Protein AF-A0A7C0X9R2-F1 (afdb_monomer)

Secondary structure (DSSP, 8-state):
-HHHHHHHHHHHHHHHTSSPEEEE--SS-S----SSS----TT-EEEE-SSEEEEE--SSTTTT-EEEEEETTT-----SEEEEEETTEE-EEEEEEEETTEEEEEEEETTEEEEEEEEEETTEEEEEEEEE--TT-EEEEEEEEE---SS-EEEEETTTTEEEEE-SS-EEEEE-TTEEEEEETTEEEEEEEEE--SSEEEEEEEEEEESSHHHHHHTTS-S--EEEEEEEETTS-B--S-EEEEEETTEEEEEEE--TTSEEEEE--S---EEEEEE-TTEEEEEEETTTTEEEEEE--S-EEEEEEEES--SS-EEEEEEEEEEEEEEEEEEETTEEEEEEEEEEEEEEEEEEE-SPPTT--EEE-

Sequence (369 aa):
MRKILAFWMMLIMAYLFAFGMVEVLTNPDAMPLRGMCPYEDPEDIVLSNDELRFTVDGSGDDVGALKSAVLTSIGYDAVGTMKFTMNNKLIKFHDHIIRDGKITFFGNVDDRNVKLVYSLNGKDLNVSITVDSKRNENLILRILLKICDLSPVILRDNRRGMVFVQGRDVAYLIRMENSKSIYTAKGLMILSKRKADSKKTKFSLMFRVGLDIEELRGDFEGNVDVQKYKVLDEKGVKVKGLRMGIGENGKILTVSTTDDEGILHFKLPVGNYEFFPYQMEGYRVKKVDPKNKKIILQSVEGEFLWRPYITSLSTDSAYLNFKYSKPATASLILMEDGKIVGRMKDPLFDNFHSIKLVNLKSNTEYRVQ

Solvent-accessible surface area (backbone atoms only — not comparable to full-atom values): 20051 Å² total; per-residue (Å²): 112,72,70,57,54,51,50,51,50,49,52,51,49,54,52,64,73,55,54,33,49,71,48,73,44,72,73,84,88,80,70,89,69,83,56,75,72,69,86,80,52,51,54,26,34,36,45,29,53,92,58,35,40,32,35,29,33,61,64,75,96,53,27,71,21,38,45,33,47,30,44,54,90,68,70,43,41,25,43,58,30,37,46,52,24,50,77,89,38,67,54,46,44,82,48,73,50,79,56,95,55,27,45,35,33,37,28,35,44,91,96,26,55,32,39,38,35,43,34,54,54,82,75,30,42,36,39,36,41,36,34,57,38,52,66,73,36,82,45,38,44,34,38,43,33,29,64,76,48,97,78,55,50,78,49,76,40,58,88,76,10,35,37,37,34,30,44,88,67,28,10,38,39,41,38,28,72,73,22,46,75,49,82,52,100,84,28,40,34,41,38,32,68,48,68,21,85,34,64,57,38,76,48,61,35,40,39,32,71,36,75,22,42,37,64,57,45,53,80,77,46,75,100,57,55,70,46,63,32,43,31,24,37,82,87,67,46,62,44,55,72,36,29,37,27,38,21,56,96,93,38,76,75,48,34,25,49,16,38,93,79,2,37,32,55,40,78,43,77,94,75,88,69,48,79,41,86,71,43,44,81,29,46,44,85,69,45,80,39,79,90,78,30,34,35,34,26,38,76,47,81,92,40,62,75,37,67,79,44,80,44,80,75,55,85,32,34,31,31,43,34,36,23,41,25,54,68,38,62,48,67,44,44,36,29,50,94,88,37,81,76,43,76,47,70,46,83,58,73,36,36,66,49,77,46,77,47,68,84,46,62,78,100,60,74,73,50,84,91

pLDDT: mean 81.17, std 14.31, range [34.69, 98.12]

Radius of gyration: 23.75 Å; Cα contacts (8 Å, |Δi|>4): 877; chains: 1; bounding box: 69×72×62 Å

Foldseek 3Di:
DVVVVVVVVVVVVVVVQFFWDKDAAADDPPDPPDDQDDPQDSGWMWTGHQFKIWIAACDDFQHGWTCAIDTPVLSDFGFRTKFKDKPNFGWDWDHWDDDDQKIWTWTDTVPKIKIWIWGDGRQKTKIKIKIFDDAQDKMKMKIFIHGSAPDWAWDDDQVQQWIWIDGDFKIKIKHWPQWDWDQDPRGIMIMHMDGDHDRMDMTMMIMGMGRWFQVVVPVVDPDADKQKAFEAEPVRHADFQFKKFKADPPHTPTMFTQHPRNMTIDRDPDDDIDIGGDGHQQWDFPDDDVVVRYTYIYGDPDDWPADWDWADDDQFKIKIKTFHSAFDKDWKFKDFPNDGPDIDTRRGRGRIDIDMGGRHHPPTDIDID

Mean predicted aligned error: 11.27 Å

Structure (mmCIF, N/CA/C/O backbone):
data_AF-A0A7C0X9R2-F1
#
_entry.id   AF-A0A7C0X9R2-F1
#
loop_
_atom_site.group_PDB
_atom_site.id
_atom_site.type_symbol
_atom_site.label_atom_id
_atom_site.label_alt_id
_atom_site.label_comp_id
_atom_site.label_asym_id
_atom_site.label_entity_id
_atom_site.label_seq_id
_atom_site.pdbx_PDB_ins_code
_atom_site.Cartn_x
_atom_site.Cartn_y
_atom_site.Cartn_z
_atom_site.occupancy
_atom_site.B_iso_or_equiv
_atom_site.auth_seq_id
_atom_site.auth_comp_id
_atom_site.auth_asym_id
_atom_site.auth_atom_id
_atom_site.pdbx_PDB_model_num
ATOM 1 N N . MET A 1 1 ? 12.058 -46.658 -4.575 1.00 53.47 1 MET A N 1
ATOM 2 C CA . MET A 1 1 ? 11.466 -45.976 -5.752 1.00 53.47 1 MET A CA 1
ATOM 3 C C . MET A 1 1 ? 10.233 -45.126 -5.414 1.00 53.47 1 MET A C 1
ATOM 5 O O . MET A 1 1 ? 10.287 -43.929 -5.652 1.00 53.47 1 MET A O 1
ATOM 9 N N . ARG A 1 2 ? 9.174 -45.658 -4.772 1.00 52.75 2 ARG A N 1
ATOM 10 C CA . ARG A 1 2 ? 7.954 -44.880 -4.422 1.00 52.75 2 ARG A CA 1
ATOM 11 C C . ARG A 1 2 ? 8.178 -43.619 -3.559 1.00 52.75 2 ARG A C 1
ATOM 13 O O . ARG A 1 2 ? 7.517 -42.617 -3.784 1.00 52.75 2 ARG A O 1
ATOM 20 N N . LYS A 1 3 ? 9.140 -43.630 -2.625 1.00 58.12 3 LYS A N 1
ATOM 21 C CA . LYS A 1 3 ? 9.455 -42.464 -1.767 1.00 58.12 3 LYS A CA 1
ATOM 22 C C . LYS A 1 3 ? 10.155 -41.311 -2.508 1.00 58.12 3 LYS A C 1
ATOM 24 O O . LYS A 1 3 ? 9.968 -40.160 -2.142 1.00 58.12 3 LYS A O 1
ATOM 29 N N . ILE A 1 4 ? 10.914 -41.614 -3.564 1.00 68.56 4 ILE A N 1
ATOM 30 C CA . ILE A 1 4 ? 11.591 -40.604 -4.394 1.00 68.56 4 ILE A CA 1
ATOM 31 C C . ILE A 1 4 ? 10.569 -39.922 -5.311 1.00 68.56 4 ILE A C 1
ATOM 33 O O . ILE A 1 4 ? 10.580 -38.705 -5.428 1.00 68.56 4 ILE A O 1
ATOM 37 N N . LEU A 1 5 ? 9.625 -40.683 -5.876 1.00 64.69 5 LEU A N 1
ATOM 38 C CA . LEU A 1 5 ? 8.540 -40.127 -6.690 1.00 64.69 5 LEU A CA 1
ATOM 39 C C . LEU A 1 5 ? 7.629 -39.192 -5.875 1.00 64.69 5 LEU A C 1
ATOM 41 O O . LEU A 1 5 ? 7.276 -38.121 -6.350 1.00 64.69 5 LEU A O 1
ATOM 45 N N . ALA A 1 6 ? 7.312 -39.563 -4.629 1.00 67.31 6 ALA A N 1
ATOM 46 C CA . ALA A 1 6 ? 6.535 -38.717 -3.724 1.00 67.31 6 ALA A CA 1
ATOM 47 C C . ALA A 1 6 ? 7.277 -37.421 -3.354 1.00 67.31 6 ALA A C 1
ATOM 49 O O . ALA A 1 6 ? 6.657 -36.366 -3.315 1.00 67.31 6 ALA A O 1
ATOM 50 N N . PHE A 1 7 ? 8.597 -37.481 -3.140 1.00 75.06 7 PHE A N 1
ATOM 51 C CA . PHE A 1 7 ? 9.424 -36.299 -2.881 1.00 75.06 7 PHE A CA 1
ATOM 52 C C . PHE A 1 7 ? 9.479 -35.361 -4.095 1.00 75.06 7 PHE A C 1
ATOM 54 O O . PHE A 1 7 ? 9.274 -34.163 -3.939 1.00 75.06 7 PHE A O 1
ATOM 61 N N . TRP A 1 8 ? 9.660 -35.896 -5.308 1.00 70.56 8 TRP A N 1
ATOM 62 C CA . TRP A 1 8 ? 9.631 -35.099 -6.540 1.00 70.56 8 TRP A CA 1
ATOM 63 C C . TRP A 1 8 ? 8.245 -34.525 -6.845 1.00 70.56 8 TRP A C 1
ATOM 65 O O . TRP A 1 8 ? 8.159 -33.371 -7.244 1.00 70.56 8 TRP A O 1
ATOM 75 N N . MET A 1 9 ? 7.158 -35.263 -6.594 1.00 58.78 9 MET A N 1
ATOM 76 C CA . MET A 1 9 ? 5.798 -34.714 -6.689 1.00 58.78 9 MET A CA 1
ATOM 77 C C . MET A 1 9 ? 5.552 -33.607 -5.662 1.00 58.78 9 MET A C 1
ATOM 79 O O . MET A 1 9 ? 4.923 -32.614 -6.005 1.00 58.78 9 MET A O 1
ATOM 83 N N . MET A 1 10 ? 6.065 -33.737 -4.434 1.00 57.72 10 MET A N 1
ATOM 84 C CA . MET A 1 10 ? 5.970 -32.679 -3.423 1.00 57.72 10 MET A CA 1
ATOM 85 C C . MET A 1 10 ? 6.784 -31.445 -3.816 1.00 57.72 10 MET A C 1
ATOM 87 O O . MET A 1 10 ? 6.325 -30.334 -3.599 1.00 57.72 10 MET A O 1
ATOM 91 N N . LEU A 1 11 ? 7.957 -31.628 -4.430 1.00 53.84 11 LEU A N 1
ATOM 92 C CA . LEU A 1 11 ? 8.797 -30.533 -4.918 1.00 53.84 11 LEU A CA 1
ATOM 93 C C . LEU A 1 11 ? 8.186 -29.845 -6.140 1.00 53.84 11 LEU A C 1
ATOM 95 O O . LEU A 1 11 ? 8.236 -28.629 -6.209 1.00 53.84 11 LEU A O 1
ATOM 99 N N . ILE A 1 12 ? 7.560 -30.590 -7.056 1.00 53.47 12 ILE A N 1
ATOM 100 C CA . ILE A 1 12 ? 6.826 -30.039 -8.206 1.00 53.47 12 ILE A CA 1
ATOM 101 C C . ILE A 1 12 ? 5.550 -29.328 -7.745 1.00 53.47 12 ILE A C 1
ATOM 103 O O . ILE A 1 12 ? 5.264 -28.247 -8.240 1.00 53.47 12 ILE A O 1
ATOM 107 N N . MET A 1 13 ? 4.822 -29.872 -6.767 1.00 42.22 13 MET A N 1
ATOM 108 C CA . MET A 1 13 ? 3.677 -29.197 -6.145 1.00 42.22 13 MET A CA 1
ATOM 109 C C . MET A 1 13 ? 4.125 -27.931 -5.406 1.00 42.22 13 MET A C 1
ATOM 111 O O . MET A 1 13 ? 3.575 -26.871 -5.655 1.00 42.22 13 MET A O 1
ATOM 115 N N . ALA A 1 14 ? 5.179 -27.985 -4.586 1.00 47.94 14 ALA A N 1
ATOM 116 C CA . ALA A 1 14 ? 5.749 -26.805 -3.929 1.00 47.94 14 ALA A CA 1
ATOM 117 C C . ALA A 1 14 ? 6.304 -25.777 -4.932 1.00 47.94 14 ALA A C 1
ATOM 119 O O . ALA A 1 14 ? 6.263 -24.582 -4.660 1.00 47.94 14 ALA A O 1
ATOM 120 N N . TYR A 1 15 ? 6.780 -26.223 -6.100 1.00 45.91 15 TYR A N 1
ATOM 121 C CA . TYR A 1 15 ? 7.153 -25.347 -7.209 1.00 45.91 15 TYR A CA 1
ATOM 122 C C . TYR A 1 15 ? 5.904 -24.713 -7.837 1.00 45.91 15 TYR A C 1
ATOM 124 O O . TYR A 1 15 ? 5.891 -23.511 -8.039 1.00 45.91 15 TYR A O 1
ATOM 132 N N . LEU A 1 16 ? 4.828 -25.475 -8.064 1.00 40.22 16 LEU A N 1
ATOM 133 C CA . LEU A 1 16 ? 3.554 -24.987 -8.613 1.00 40.22 16 LEU A CA 1
ATOM 134 C C . LEU A 1 16 ? 2.807 -24.027 -7.668 1.00 40.22 16 LEU A C 1
ATOM 136 O O . LEU A 1 16 ? 2.151 -23.116 -8.156 1.00 40.22 16 LEU A O 1
ATOM 140 N N . PHE A 1 17 ? 2.954 -24.168 -6.347 1.00 43.53 17 PHE A N 1
ATOM 141 C CA . PHE A 1 17 ? 2.376 -23.257 -5.344 1.00 43.53 17 PHE A CA 1
ATOM 142 C C . PHE A 1 17 ? 3.244 -22.018 -5.046 1.00 43.53 17 PHE A C 1
ATOM 144 O O . PHE A 1 17 ? 2.839 -21.163 -4.264 1.00 43.53 17 PHE A O 1
ATOM 151 N N . ALA A 1 18 ? 4.435 -21.893 -5.648 1.00 47.00 18 ALA A N 1
ATOM 152 C CA . ALA A 1 18 ? 5.344 -20.765 -5.409 1.00 47.00 18 ALA A CA 1
ATOM 153 C C . ALA A 1 18 ? 5.305 -19.675 -6.497 1.00 47.00 18 ALA A C 1
ATOM 155 O O . ALA A 1 18 ? 5.938 -18.629 -6.330 1.00 47.00 18 ALA A O 1
ATOM 156 N N . PHE A 1 19 ? 4.585 -19.889 -7.603 1.00 53.62 19 PHE A N 1
ATOM 157 C CA . PHE A 1 19 ? 4.474 -18.899 -8.675 1.00 53.62 19 PHE A CA 1
ATOM 158 C C . PHE A 1 19 ? 3.135 -18.183 -8.605 1.00 53.62 19 PHE A C 1
ATOM 160 O O . PHE A 1 19 ? 2.086 -18.817 -8.566 1.00 53.62 19 PHE A O 1
ATOM 167 N N . GLY A 1 20 ? 3.188 -16.850 -8.602 1.00 59.31 20 GLY A N 1
ATOM 168 C CA . GLY A 1 20 ? 1.987 -16.040 -8.739 1.00 59.31 20 GLY A CA 1
ATOM 169 C C . GLY A 1 20 ? 1.229 -16.392 -10.022 1.00 59.31 20 GLY A C 1
ATOM 170 O O . GLY A 1 20 ? 1.832 -16.674 -11.061 1.00 59.31 20 GLY A O 1
ATOM 171 N N . MET A 1 21 ? -0.092 -16.387 -9.930 1.00 77.75 21 MET A N 1
ATOM 172 C CA . MET A 1 21 ? -1.018 -16.552 -11.037 1.00 77.75 21 MET A CA 1
ATOM 173 C C . MET A 1 21 ? -1.130 -15.234 -11.817 1.00 77.75 21 MET A C 1
ATOM 175 O O . MET A 1 21 ? -1.023 -14.149 -11.239 1.00 77.75 21 MET A O 1
ATOM 179 N N . VAL A 1 22 ? -1.304 -15.329 -13.139 1.00 78.75 22 VAL A N 1
ATOM 180 C CA . VAL A 1 22 ? -1.597 -14.175 -14.000 1.00 78.75 22 VAL A CA 1
ATOM 181 C C . VAL A 1 22 ? -2.927 -14.406 -14.693 1.00 78.75 22 VAL A C 1
ATOM 183 O O . VAL A 1 22 ? -3.081 -15.416 -15.378 1.00 78.75 22 VAL A O 1
ATOM 186 N N . GLU A 1 23 ? -3.850 -13.464 -14.548 1.00 78.69 23 GLU A N 1
ATOM 187 C CA . GLU A 1 23 ? -5.183 -13.521 -15.149 1.00 78.69 23 GLU A CA 1
ATOM 188 C C . GLU A 1 23 ? -5.451 -12.234 -15.931 1.00 78.69 23 GLU A C 1
ATOM 190 O O . GLU A 1 23 ? -5.105 -11.145 -15.482 1.00 78.69 23 GLU A O 1
ATOM 195 N N . VAL A 1 24 ? -6.050 -12.353 -17.115 1.00 76.69 24 VAL A N 1
ATOM 196 C CA . VAL A 1 24 ? -6.593 -11.205 -17.853 1.00 76.69 24 VAL A CA 1
ATOM 197 C C . VAL A 1 24 ? -8.079 -11.165 -17.544 1.00 76.69 24 VAL A C 1
ATOM 199 O O . VAL A 1 24 ? -8.761 -12.177 -17.728 1.00 76.69 24 VAL A O 1
ATOM 202 N N . LEU A 1 25 ? -8.579 -10.035 -17.051 1.00 60.41 25 LEU A N 1
ATOM 203 C CA . LEU A 1 25 ? -10.012 -9.885 -16.839 1.00 60.41 25 LEU A CA 1
ATOM 204 C C . LEU A 1 25 ? -10.702 -9.858 -18.208 1.00 60.41 25 LEU A C 1
ATOM 206 O O . LEU A 1 25 ? -10.176 -9.290 -19.151 1.00 60.41 25 LEU A O 1
ATOM 210 N N . THR A 1 26 ? -11.853 -10.516 -18.338 1.00 51.59 26 THR A N 1
ATOM 211 C CA . THR A 1 26 ? -12.744 -10.397 -19.502 1.00 51.59 26 THR A CA 1
ATOM 212 C C . THR A 1 26 ? -14.186 -10.398 -18.977 1.00 51.59 26 THR A C 1
ATOM 214 O O . THR A 1 26 ? -14.720 -11.466 -18.715 1.00 51.59 26 THR A O 1
ATOM 217 N N . ASN A 1 27 ? -14.749 -9.207 -18.724 1.00 51.38 27 ASN A N 1
ATOM 218 C CA . ASN A 1 27 ? -16.160 -8.804 -18.464 1.00 51.38 27 ASN A CA 1
ATOM 219 C C . ASN A 1 27 ? -17.198 -9.861 -17.943 1.00 51.38 27 ASN A C 1
ATOM 221 O O . ASN A 1 27 ? -17.380 -10.884 -18.598 1.00 51.38 27 ASN A O 1
ATOM 225 N N . PRO A 1 28 ? -18.158 -9.527 -17.038 1.00 44.09 28 PRO A N 1
ATOM 226 C CA . PRO A 1 28 ? -18.065 -8.902 -15.707 1.00 44.09 28 PRO A CA 1
ATOM 227 C C . PRO A 1 28 ? -19.052 -9.501 -14.654 1.00 44.09 28 PRO A C 1
ATOM 229 O O . PRO A 1 28 ? -19.792 -8.753 -14.022 1.00 44.09 28 PRO A O 1
ATOM 232 N N . ASP A 1 29 ? -19.108 -10.815 -14.416 1.00 41.06 29 ASP A N 1
ATOM 233 C CA . ASP A 1 29 ? -19.961 -11.359 -13.322 1.00 41.06 29 ASP A CA 1
ATOM 234 C C . ASP A 1 29 ? -19.222 -11.524 -11.972 1.00 41.06 29 ASP A C 1
ATOM 236 O O . ASP A 1 29 ? -19.773 -12.021 -10.986 1.00 41.06 29 ASP A O 1
ATOM 240 N N . ALA A 1 30 ? -17.972 -11.063 -11.875 1.00 40.38 30 ALA A N 1
ATOM 241 C CA . ALA A 1 30 ? -17.158 -11.178 -10.667 1.00 40.38 30 ALA A CA 1
ATOM 242 C C . ALA A 1 30 ? -17.341 -9.968 -9.727 1.00 40.38 30 ALA A C 1
ATOM 244 O O . ALA A 1 30 ? -16.626 -8.981 -9.815 1.00 40.38 30 ALA A O 1
ATOM 245 N N . MET A 1 31 ? -18.327 -10.099 -8.833 1.00 34.69 31 MET A N 1
ATOM 246 C CA . MET A 1 31 ? -18.531 -9.426 -7.534 1.00 34.69 31 MET A CA 1
ATOM 247 C C . MET A 1 31 ? -18.299 -7.898 -7.416 1.00 34.69 31 MET A C 1
ATOM 249 O O . MET A 1 31 ? -17.175 -7.413 -7.520 1.00 34.69 31 MET A O 1
ATOM 253 N N . PRO A 1 32 ? -19.321 -7.118 -6.998 1.00 36.31 32 PRO A N 1
ATOM 254 C CA . PRO A 1 32 ? -19.144 -5.714 -6.658 1.00 36.31 32 PRO A CA 1
ATOM 255 C C . PRO A 1 32 ? -18.475 -5.589 -5.281 1.00 36.31 32 PRO A C 1
ATOM 257 O O . PRO A 1 32 ? -19.150 -5.406 -4.269 1.00 36.31 32 PRO A O 1
ATOM 260 N N . LEU A 1 33 ? -17.145 -5.640 -5.222 1.00 36.38 33 LEU A N 1
ATOM 261 C CA . LEU A 1 33 ? -16.417 -5.080 -4.083 1.00 36.38 33 LEU A CA 1
ATOM 262 C C . LEU A 1 33 ? -16.450 -3.555 -4.221 1.00 36.38 33 LEU A C 1
ATOM 264 O O . LEU A 1 33 ? -15.604 -2.936 -4.854 1.00 36.38 33 LEU A O 1
ATOM 268 N N . ARG A 1 34 ? -17.502 -2.934 -3.682 1.00 37.59 34 ARG A N 1
ATOM 269 C CA . ARG A 1 34 ? -17.602 -1.476 -3.563 1.00 37.59 34 ARG A CA 1
ATOM 270 C C . ARG A 1 34 ? -16.986 -1.046 -2.237 1.00 37.59 34 ARG A C 1
ATOM 272 O O . ARG A 1 34 ? -17.597 -1.237 -1.196 1.00 37.59 34 ARG A O 1
ATOM 279 N N . GLY A 1 35 ? -15.811 -0.425 -2.300 1.00 36.19 35 GLY A N 1
ATOM 280 C CA . GLY A 1 35 ? -15.158 0.206 -1.151 1.00 36.19 35 GLY A CA 1
ATOM 281 C C . GLY A 1 35 ? -13.805 0.802 -1.538 1.00 36.19 35 GLY A C 1
ATOM 282 O O . GLY A 1 35 ? -12.880 0.069 -1.847 1.00 36.19 35 GLY A O 1
ATOM 283 N N . MET A 1 36 ? -13.748 2.138 -1.603 1.00 48.44 36 MET A N 1
ATOM 284 C CA . MET A 1 36 ? -12.594 3.026 -1.854 1.00 48.44 36 MET A CA 1
ATOM 285 C C . MET A 1 36 ? -11.446 2.480 -2.743 1.00 48.44 36 MET A C 1
ATOM 287 O O . MET A 1 36 ? -10.406 2.037 -2.275 1.00 48.44 36 MET A O 1
ATOM 291 N N . CYS A 1 37 ? -11.669 2.687 -4.053 1.00 51.28 37 CYS A N 1
ATOM 292 C CA . CYS A 1 37 ? -10.882 2.378 -5.261 1.00 51.28 37 CYS A CA 1
ATOM 293 C C . CYS A 1 37 ? -10.803 0.904 -5.700 1.00 51.28 37 CYS A C 1
ATOM 295 O O . CYS A 1 37 ? -9.762 0.270 -5.563 1.00 51.28 37 CYS A O 1
ATOM 297 N N . PRO A 1 38 ? -11.845 0.453 -6.425 1.00 46.66 38 PRO A N 1
ATOM 298 C CA . PRO A 1 38 ? -11.648 -0.425 -7.574 1.00 46.66 38 PRO A CA 1
ATOM 299 C C . PRO A 1 38 ? -12.487 0.048 -8.776 1.00 46.66 38 PRO A C 1
ATOM 301 O O . PRO A 1 38 ? -13.716 -0.003 -8.761 1.00 46.66 38 PRO A O 1
ATOM 304 N N . TYR A 1 39 ? -11.819 0.512 -9.827 1.00 49.12 39 TYR A N 1
ATOM 305 C CA . TYR A 1 39 ? -12.299 0.262 -11.183 1.00 49.12 39 TYR A CA 1
ATOM 306 C C . TYR A 1 39 ? -11.309 -0.758 -11.720 1.00 49.12 39 TYR A C 1
ATOM 308 O O . TYR A 1 39 ? -10.193 -0.392 -12.071 1.00 49.12 39 TYR A O 1
ATOM 316 N N . GLU A 1 40 ? -11.657 -2.035 -11.589 1.00 59.84 40 GLU A N 1
ATOM 317 C CA . GLU A 1 40 ? -10.987 -3.067 -12.367 1.00 59.84 40 GLU A CA 1
ATOM 318 C C . GLU A 1 40 ? -11.738 -3.117 -13.688 1.00 59.84 40 GLU A C 1
ATOM 320 O O . GLU A 1 40 ? -12.916 -3.493 -13.724 1.00 59.84 40 GLU A O 1
ATOM 325 N N . ASP A 1 41 ? -11.091 -2.638 -14.742 1.00 62.81 41 ASP A N 1
ATOM 326 C CA . ASP A 1 41 ? -11.689 -2.652 -16.062 1.00 62.81 41 ASP A CA 1
ATOM 327 C C . ASP A 1 41 ? -11.580 -4.068 -16.653 1.00 62.81 41 ASP A C 1
ATOM 329 O O . ASP A 1 41 ? -10.629 -4.802 -16.364 1.00 62.81 41 ASP A O 1
ATOM 333 N N . PRO A 1 42 ? -12.528 -4.482 -17.514 1.00 59.09 42 PRO A N 1
ATOM 334 C CA . PRO A 1 42 ? -12.512 -5.774 -18.199 1.00 59.09 42 PRO A CA 1
ATOM 335 C C . PRO A 1 42 ? -11.292 -6.063 -19.073 1.00 59.09 42 PRO A C 1
ATOM 337 O O . PRO A 1 42 ? -11.338 -7.040 -19.803 1.00 59.09 42 PRO A O 1
ATOM 340 N N . GLU A 1 43 ? -10.283 -5.203 -19.096 1.00 73.19 43 GLU A N 1
ATOM 341 C CA . GLU A 1 43 ? -9.066 -5.352 -19.889 1.00 73.19 43 GLU A CA 1
ATOM 342 C C . GLU A 1 43 ? -7.799 -5.258 -19.011 1.00 73.19 43 GLU A C 1
ATOM 344 O O . GLU A 1 43 ? -6.671 -5.354 -19.502 1.00 73.19 43 GLU A O 1
ATOM 349 N N . ASP A 1 44 ? -7.973 -5.112 -17.693 1.00 84.12 44 ASP A N 1
ATOM 350 C CA . ASP A 1 44 ? -6.878 -5.121 -16.735 1.00 84.12 44 ASP A CA 1
ATOM 351 C C . ASP A 1 44 ? -6.263 -6.520 -16.582 1.00 84.12 44 ASP A C 1
ATOM 353 O O . ASP A 1 44 ? -6.915 -7.564 -16.715 1.00 84.12 44 ASP A O 1
ATOM 357 N N . ILE A 1 45 ? -4.974 -6.533 -16.241 1.00 88.56 45 ILE A N 1
ATOM 358 C CA . ILE A 1 45 ? -4.188 -7.746 -16.028 1.00 88.56 45 ILE A CA 1
ATOM 359 C C . ILE A 1 45 ? -3.863 -7.872 -14.541 1.00 88.56 45 ILE A C 1
ATOM 361 O O . ILE A 1 45 ? -3.312 -6.961 -13.919 1.00 88.56 45 ILE A O 1
ATOM 365 N N . VAL A 1 46 ? -4.153 -9.036 -13.976 1.00 87.56 46 VAL A N 1
ATOM 366 C CA . VAL A 1 46 ? -3.982 -9.351 -12.562 1.00 87.56 46 VAL A CA 1
ATOM 367 C C . VAL A 1 46 ? -2.767 -10.252 -12.360 1.00 87.56 46 VAL A C 1
ATOM 369 O O . VAL A 1 46 ? -2.600 -11.251 -13.051 1.00 87.56 46 VAL A O 1
ATOM 372 N N . LEU A 1 47 ? -1.930 -9.906 -11.383 1.00 88.31 47 LEU A N 1
ATOM 373 C CA . LEU A 1 47 ? -0.876 -10.742 -10.803 1.00 88.31 47 LEU A CA 1
ATOM 374 C C . LEU A 1 47 ? -1.266 -11.069 -9.361 1.00 88.31 47 LEU A C 1
ATOM 376 O O . LEU A 1 47 ? -1.373 -10.154 -8.543 1.00 88.31 47 LEU A O 1
ATOM 380 N N . SER A 1 48 ? -1.450 -12.340 -9.022 1.00 88.81 48 SER A N 1
ATOM 381 C CA . SER A 1 48 ? -1.954 -12.734 -7.701 1.00 88.81 48 SER A CA 1
ATOM 382 C C . SER A 1 48 ? -1.297 -13.989 -7.134 1.00 88.81 48 SER A C 1
ATOM 384 O O . SER A 1 48 ? -0.608 -14.731 -7.827 1.00 88.81 48 SER A O 1
ATOM 386 N N . ASN A 1 49 ? -1.486 -14.218 -5.841 1.00 85.19 49 ASN A N 1
ATOM 387 C CA . ASN A 1 49 ? -1.305 -15.498 -5.165 1.00 85.19 49 ASN A CA 1
ATOM 388 C C . ASN A 1 49 ? -2.323 -15.588 -4.011 1.00 85.19 49 ASN A C 1
ATOM 390 O O . ASN A 1 49 ? -3.201 -14.732 -3.888 1.00 85.19 49 ASN A O 1
ATOM 394 N N . ASP A 1 50 ? -2.196 -16.594 -3.146 1.00 82.69 50 ASP A N 1
ATOM 395 C CA . ASP A 1 50 ? -3.121 -16.796 -2.021 1.00 82.69 50 ASP A CA 1
ATOM 396 C C . ASP A 1 50 ? -3.174 -15.604 -1.041 1.00 82.69 50 ASP A C 1
ATOM 398 O O . ASP A 1 50 ? -4.171 -15.413 -0.346 1.00 82.69 50 ASP A O 1
ATOM 402 N N . GLU A 1 51 ? -2.125 -14.778 -0.983 1.00 83.38 51 GLU A N 1
ATOM 403 C CA . GLU A 1 51 ? -2.007 -13.666 -0.035 1.00 83.38 51 GLU A CA 1
ATOM 404 C C . GLU A 1 51 ? -2.252 -12.286 -0.660 1.00 83.38 51 GLU A C 1
ATOM 406 O O . GLU A 1 51 ? -2.692 -11.369 0.037 1.00 83.38 51 GLU A O 1
ATOM 411 N N . LEU A 1 52 ? -1.936 -12.110 -1.944 1.00 85.88 52 LEU A N 1
ATOM 412 C CA . LEU A 1 52 ? -1.805 -10.804 -2.588 1.00 85.88 52 LEU A CA 1
ATOM 413 C C . LEU A 1 52 ? -2.455 -10.765 -3.964 1.00 85.88 52 LEU A C 1
ATOM 415 O O . LEU A 1 52 ? -2.406 -11.733 -4.722 1.00 85.88 52 LEU A O 1
ATOM 419 N N . ARG A 1 53 ? -2.943 -9.579 -4.337 1.00 84.94 53 ARG A N 1
ATOM 420 C CA . ARG A 1 53 ? -3.424 -9.283 -5.688 1.00 84.94 53 ARG A CA 1
ATOM 421 C C . ARG A 1 53 ? -2.952 -7.904 -6.146 1.00 84.94 53 ARG A C 1
ATOM 423 O O . ARG A 1 53 ? -3.083 -6.915 -5.428 1.00 84.94 53 ARG A O 1
ATOM 430 N N . PHE A 1 54 ? -2.409 -7.846 -7.356 1.00 87.56 54 PHE A N 1
ATOM 431 C CA . PHE A 1 54 ? -1.960 -6.633 -8.031 1.00 87.56 54 PHE A CA 1
ATOM 432 C C . PHE A 1 54 ? -2.662 -6.512 -9.378 1.00 87.56 54 PHE A C 1
ATOM 434 O O . PHE A 1 54 ? -2.665 -7.472 -10.144 1.00 87.56 54 PHE A O 1
ATOM 441 N N . THR A 1 55 ? -3.189 -5.332 -9.689 1.00 86.44 55 THR A N 1
ATOM 442 C CA . THR A 1 55 ? -3.901 -5.071 -10.950 1.00 86.44 55 THR A CA 1
ATOM 443 C C . THR A 1 55 ? -3.141 -4.018 -11.746 1.00 86.44 55 THR A C 1
ATOM 445 O O . THR A 1 55 ? -2.789 -2.959 -11.212 1.00 86.44 55 THR A O 1
ATOM 448 N N . VAL A 1 56 ? -2.838 -4.320 -13.007 1.00 89.00 56 VAL A N 1
ATOM 449 C CA . VAL A 1 56 ? -2.083 -3.468 -13.932 1.00 89.00 56 VAL A CA 1
ATOM 450 C C . VAL A 1 56 ? -2.932 -3.191 -15.166 1.00 89.00 56 VAL A C 1
ATOM 452 O O . VAL A 1 56 ? -3.525 -4.107 -15.725 1.00 89.00 56 VAL A O 1
ATOM 455 N N . ASP A 1 57 ? -2.921 -1.937 -15.602 1.00 88.00 57 ASP A N 1
ATOM 456 C CA . ASP A 1 57 ? -3.626 -1.460 -16.792 1.00 88.00 57 ASP A CA 1
ATOM 457 C C . ASP A 1 57 ? -3.078 -2.141 -18.058 1.00 88.00 57 ASP A C 1
ATOM 459 O O . ASP A 1 57 ? -1.900 -1.973 -18.411 1.00 88.00 57 ASP A O 1
ATOM 463 N N . GLY A 1 58 ? -3.908 -2.967 -18.698 1.00 83.75 58 GLY A N 1
ATOM 464 C CA . GLY A 1 58 ? -3.562 -3.700 -19.918 1.00 83.75 58 GLY A CA 1
ATOM 465 C C . GLY A 1 58 ? -3.806 -2.902 -21.201 1.00 83.75 58 GLY A C 1
ATOM 466 O O . GLY A 1 58 ? -3.155 -3.161 -22.220 1.00 83.75 58 GLY A O 1
ATOM 467 N N . SER A 1 59 ? -4.700 -1.917 -21.139 1.00 80.75 59 SER A N 1
ATOM 468 C CA . SER A 1 59 ? -5.227 -1.160 -22.274 1.00 80.75 59 SER A CA 1
ATOM 469 C C . SER A 1 59 ? -5.880 0.151 -21.813 1.00 80.75 59 SER A C 1
ATOM 471 O O . SER A 1 59 ? -6.523 0.237 -20.774 1.00 80.75 59 SER A O 1
ATOM 473 N N . GLY A 1 60 ? -5.738 1.197 -22.630 1.00 76.75 60 GLY A N 1
ATOM 474 C CA . GLY A 1 60 ? -6.283 2.527 -22.349 1.00 76.75 60 GLY A CA 1
ATOM 475 C C . GLY A 1 60 ? -5.216 3.616 -22.411 1.00 76.75 60 GLY A C 1
ATOM 476 O O . GLY A 1 60 ? -4.200 3.480 -23.093 1.00 76.75 60 GLY A O 1
ATOM 477 N N . ASP A 1 61 ? -5.443 4.720 -21.700 1.00 75.38 61 ASP A N 1
ATOM 478 C CA . ASP A 1 61 ? -4.516 5.864 -21.679 1.00 75.38 61 ASP A CA 1
ATOM 479 C C . ASP A 1 61 ? -3.302 5.643 -20.757 1.00 75.38 61 ASP A C 1
ATOM 481 O O . ASP A 1 61 ? -2.299 6.359 -20.852 1.00 75.38 61 ASP A O 1
ATOM 485 N N . ASP A 1 62 ? -3.388 4.653 -19.865 1.00 82.75 62 ASP A N 1
ATOM 486 C CA . ASP A 1 62 ? -2.467 4.432 -18.752 1.00 82.75 62 ASP A CA 1
ATOM 487 C C . ASP A 1 62 ? -1.804 3.044 -18.772 1.00 82.75 62 ASP A C 1
ATOM 489 O O . ASP A 1 62 ? -1.311 2.594 -17.735 1.00 82.75 62 ASP A O 1
ATOM 493 N N . VAL A 1 63 ? -1.725 2.405 -19.947 1.00 88.62 63 VAL A N 1
ATOM 494 C CA . VAL A 1 63 ? -1.118 1.075 -20.148 1.00 88.62 63 VAL A CA 1
ATOM 495 C C . VAL A 1 63 ? 0.183 0.917 -19.361 1.00 88.62 63 VAL A C 1
ATOM 497 O O . VAL A 1 63 ? 1.083 1.761 -19.416 1.00 88.62 63 VAL A O 1
ATOM 500 N N . GLY A 1 64 ? 0.297 -0.191 -18.634 1.00 88.50 64 GLY A N 1
ATOM 501 C CA . GLY A 1 64 ? 1.449 -0.517 -17.799 1.00 88.50 64 GLY A CA 1
ATOM 502 C C . GLY A 1 64 ? 1.483 0.202 -16.449 1.00 88.50 64 GLY A C 1
ATOM 503 O O . GLY A 1 64 ? 2.467 0.052 -15.725 1.00 88.50 64 GLY A O 1
ATOM 504 N N . ALA A 1 65 ? 0.461 0.980 -16.081 1.00 90.00 65 ALA A N 1
ATOM 505 C CA . ALA A 1 65 ? 0.338 1.544 -14.740 1.00 90.00 65 ALA A CA 1
ATOM 506 C C . ALA A 1 65 ? -0.212 0.508 -13.748 1.00 90.00 65 ALA A C 1
ATOM 508 O O . ALA A 1 65 ? -1.205 -0.161 -14.018 1.00 90.00 65 ALA A O 1
ATOM 509 N N . LEU A 1 66 ? 0.388 0.419 -12.557 1.00 88.88 66 LEU A N 1
ATOM 510 C CA . LEU A 1 66 ? -0.195 -0.354 -11.451 1.00 88.88 66 LEU A CA 1
ATOM 511 C C . LEU A 1 66 ? -1.404 0.416 -10.905 1.00 88.88 66 LEU A C 1
ATOM 513 O O . LEU A 1 66 ? -1.225 1.546 -10.450 1.00 88.88 66 LEU A O 1
ATOM 517 N N . LYS A 1 67 ? -2.595 -0.178 -10.947 1.00 82.06 67 LYS A N 1
ATOM 518 C CA . LYS A 1 67 ? -3.872 0.422 -10.520 1.00 82.06 67 LYS A CA 1
ATOM 519 C C . LYS A 1 67 ? -4.347 -0.069 -9.159 1.00 82.06 67 LYS A C 1
ATOM 521 O O . LYS A 1 67 ? -5.190 0.581 -8.554 1.00 82.06 67 LYS A O 1
ATOM 526 N N . SER A 1 68 ? -3.837 -1.218 -8.710 1.00 80.62 68 SER A N 1
ATOM 527 C CA . SER A 1 68 ? -4.208 -1.806 -7.427 1.00 80.62 68 SER A CA 1
ATOM 528 C C . SER A 1 68 ? -3.115 -2.711 -6.858 1.00 80.62 68 SER A C 1
ATOM 530 O O . SER A 1 68 ? -2.360 -3.336 -7.604 1.00 80.62 68 SER A O 1
ATOM 532 N N . ALA A 1 69 ? -3.030 -2.760 -5.530 1.00 84.38 69 ALA A N 1
ATOM 533 C CA . ALA A 1 69 ? -2.177 -3.641 -4.742 1.00 84.38 69 ALA A CA 1
ATOM 534 C C . ALA A 1 69 ? -2.862 -3.919 -3.393 1.00 84.38 69 ALA A C 1
ATOM 536 O O . ALA A 1 69 ? -2.908 -3.019 -2.558 1.00 84.38 69 ALA A O 1
ATOM 537 N N . VAL A 1 70 ? -3.382 -5.132 -3.187 1.00 80.19 70 VAL A N 1
ATOM 538 C CA . VAL A 1 70 ? -4.203 -5.496 -2.016 1.00 80.19 70 VAL A CA 1
ATOM 539 C C . VAL A 1 70 ? -3.733 -6.795 -1.359 1.00 80.19 70 VAL A C 1
ATOM 541 O O . VAL A 1 70 ? -3.156 -7.665 -2.017 1.00 80.19 70 VAL A O 1
ATOM 544 N N . LEU A 1 71 ? -4.039 -6.947 -0.066 1.00 80.50 71 LEU A N 1
ATOM 545 C CA . LEU A 1 71 ? -4.057 -8.248 0.609 1.00 80.50 71 LEU A CA 1
ATOM 546 C C . LEU A 1 71 ? -5.373 -8.969 0.292 1.00 80.50 71 LEU A C 1
ATOM 548 O O . LEU A 1 71 ? -6.449 -8.399 0.484 1.00 80.50 71 LEU A O 1
ATOM 552 N N . THR A 1 72 ? -5.302 -10.234 -0.124 1.00 74.69 72 THR A N 1
ATOM 553 C CA . THR A 1 72 ? -6.477 -11.058 -0.468 1.00 74.69 72 THR A CA 1
ATOM 554 C C . THR A 1 72 ? -7.452 -11.193 0.707 1.00 74.69 72 THR A C 1
ATOM 556 O O . THR A 1 72 ? -8.662 -11.220 0.508 1.00 74.69 72 THR A O 1
ATOM 559 N N . SER A 1 73 ? -6.942 -11.221 1.943 1.00 69.44 73 SER A N 1
ATOM 560 C CA . SER A 1 73 ? -7.747 -11.312 3.171 1.00 69.44 73 SER A CA 1
ATOM 561 C C . SER A 1 73 ? -8.480 -10.024 3.547 1.00 69.44 73 SER A C 1
ATOM 563 O O . SER A 1 73 ? -9.433 -10.079 4.323 1.00 69.44 73 SER A O 1
ATOM 565 N N . ILE A 1 74 ? -8.026 -8.877 3.039 1.00 68.00 74 ILE A N 1
ATOM 566 C CA . ILE A 1 74 ? -8.617 -7.568 3.324 1.00 68.00 74 ILE A CA 1
ATOM 567 C C . ILE A 1 74 ? -9.573 -7.190 2.199 1.00 68.00 74 ILE A C 1
ATOM 569 O O . ILE A 1 74 ? -10.659 -6.716 2.478 1.00 68.00 74 ILE A O 1
ATOM 573 N N . GLY A 1 75 ? -9.222 -7.454 0.938 1.00 54.09 75 GLY A N 1
ATOM 574 C CA . GLY A 1 75 ? -10.131 -7.270 -0.198 1.00 54.09 75 GLY A CA 1
ATOM 575 C C . GLY A 1 75 ? -10.424 -5.810 -0.574 1.00 54.09 75 GLY A C 1
ATOM 576 O O . GLY A 1 75 ? -11.191 -5.576 -1.506 1.00 54.09 75 GLY A O 1
ATOM 577 N N . TYR A 1 76 ? -9.818 -4.838 0.113 1.00 58.00 76 TYR A N 1
ATOM 578 C CA . TYR A 1 76 ? -9.972 -3.405 -0.143 1.00 58.00 76 TYR A CA 1
ATOM 579 C C . TYR A 1 76 ? -8.715 -2.608 0.240 1.00 58.00 76 TYR A C 1
ATOM 581 O O . TYR A 1 76 ? -7.927 -3.022 1.088 1.00 58.00 76 TYR A O 1
ATOM 589 N N . ASP A 1 77 ? -8.600 -1.441 -0.398 1.00 57.91 77 ASP A N 1
ATOM 590 C CA . ASP A 1 77 ? -7.537 -0.432 -0.324 1.00 57.91 77 ASP A CA 1
ATOM 591 C C . ASP A 1 77 ? -6.248 -0.758 -1.093 1.00 57.91 77 ASP A C 1
ATOM 593 O O . ASP A 1 77 ? -5.524 -1.713 -0.817 1.00 57.91 77 ASP A O 1
ATOM 597 N N . ALA A 1 78 ? -5.979 0.081 -2.090 1.00 54.06 78 ALA A N 1
ATOM 598 C CA . ALA A 1 78 ? -4.969 -0.145 -3.101 1.00 54.06 78 ALA A CA 1
ATOM 599 C C . ALA A 1 78 ? -4.430 1.183 -3.646 1.00 54.06 78 ALA A C 1
ATOM 601 O O . ALA A 1 78 ? -5.156 2.165 -3.822 1.00 54.06 78 ALA A O 1
ATOM 602 N N . VAL A 1 79 ? -3.129 1.207 -3.943 1.00 61.50 79 VAL A N 1
ATOM 603 C CA . VAL A 1 79 ? -2.455 2.269 -4.705 1.00 61.50 79 VAL A CA 1
ATOM 604 C C . VAL A 1 79 ? -3.321 2.705 -5.883 1.00 61.50 79 VAL A C 1
ATOM 606 O O . VAL A 1 79 ? -3.511 1.928 -6.804 1.00 61.50 79 VAL A O 1
ATOM 609 N N . GLY A 1 80 ? -3.772 3.961 -5.918 1.00 61.88 80 GLY A N 1
ATOM 610 C CA . GLY A 1 80 ? -4.660 4.419 -6.990 1.00 61.88 80 GLY A CA 1
ATOM 611 C C . GLY A 1 80 ? -4.012 4.457 -8.367 1.00 61.88 80 GLY A C 1
ATOM 612 O O . GLY A 1 80 ? -4.704 4.417 -9.379 1.00 61.88 80 GLY A O 1
ATOM 613 N N . THR A 1 81 ? -2.689 4.628 -8.429 1.00 78.81 81 THR A N 1
ATOM 614 C CA . THR A 1 81 ? -1.920 4.565 -9.678 1.00 78.81 81 THR A CA 1
ATOM 615 C C . THR A 1 81 ? -0.419 4.622 -9.401 1.00 78.81 81 THR A C 1
ATOM 617 O O . THR A 1 81 ? 0.028 5.457 -8.611 1.00 78.81 81 THR A O 1
ATOM 620 N N . MET A 1 82 ? 0.375 3.829 -10.123 1.00 89.38 82 MET A N 1
ATOM 621 C CA . MET A 1 82 ? 1.826 3.986 -10.238 1.00 89.38 82 MET A CA 1
ATOM 622 C C . MET A 1 82 ? 2.229 4.236 -11.696 1.00 89.38 82 MET A C 1
ATOM 624 O O . MET A 1 82 ? 2.072 3.355 -12.537 1.00 89.38 82 MET A O 1
ATOM 628 N N . LYS A 1 83 ? 2.786 5.418 -11.986 1.00 91.75 83 LYS A N 1
ATOM 629 C CA . LYS A 1 83 ? 3.285 5.816 -13.318 1.00 91.75 83 LYS A CA 1
ATOM 630 C C . LYS A 1 83 ? 4.785 6.062 -13.315 1.00 91.75 83 LYS A C 1
ATOM 632 O O . LYS A 1 83 ? 5.383 6.363 -12.281 1.00 91.75 83 LYS A O 1
ATOM 637 N N . PHE A 1 84 ? 5.381 6.022 -14.503 1.00 94.69 84 PHE A N 1
ATOM 638 C CA . PHE A 1 84 ? 6.821 6.161 -14.683 1.00 94.69 84 PHE A CA 1
ATOM 639 C C . PHE A 1 84 ? 7.165 7.328 -15.599 1.00 94.69 84 PHE A C 1
ATOM 641 O O . PHE A 1 84 ? 6.572 7.519 -16.658 1.00 94.69 84 PHE A O 1
ATOM 648 N N . THR A 1 85 ? 8.175 8.097 -15.208 1.00 95.25 85 THR A N 1
ATOM 649 C CA . THR A 1 85 ? 8.775 9.121 -16.063 1.00 95.25 85 THR A CA 1
ATOM 650 C C . THR A 1 85 ? 10.285 8.935 -16.109 1.00 95.25 85 THR A C 1
ATOM 652 O O . THR A 1 85 ? 10.904 8.577 -15.105 1.00 95.25 85 THR A O 1
ATOM 655 N N . MET A 1 86 ? 10.891 9.213 -17.257 1.00 96.12 86 MET A N 1
ATOM 656 C CA . MET A 1 86 ? 12.339 9.253 -17.435 1.00 96.12 86 MET A CA 1
ATOM 657 C C . MET A 1 86 ? 12.745 10.678 -17.792 1.00 96.12 86 MET A C 1
ATOM 659 O O . MET A 1 86 ? 12.171 11.271 -18.698 1.00 96.12 86 MET A O 1
ATOM 663 N N . ASN A 1 87 ? 13.706 11.259 -17.069 1.00 94.00 87 ASN A N 1
ATOM 664 C CA . ASN A 1 87 ? 14.188 12.625 -17.318 1.00 94.00 87 ASN A CA 1
ATOM 665 C C . ASN A 1 87 ? 13.049 13.670 -17.435 1.00 94.00 87 ASN A C 1
ATOM 667 O O . ASN A 1 87 ? 13.112 14.575 -18.259 1.00 94.00 87 ASN A O 1
ATOM 671 N N . ASN A 1 88 ? 12.027 13.548 -16.574 1.00 90.75 88 ASN A N 1
ATOM 672 C CA . ASN A 1 88 ? 10.795 14.364 -16.529 1.00 90.75 88 ASN A CA 1
ATOM 673 C C . ASN A 1 88 ? 9.780 14.128 -17.657 1.00 90.75 88 ASN A C 1
ATOM 675 O O . ASN A 1 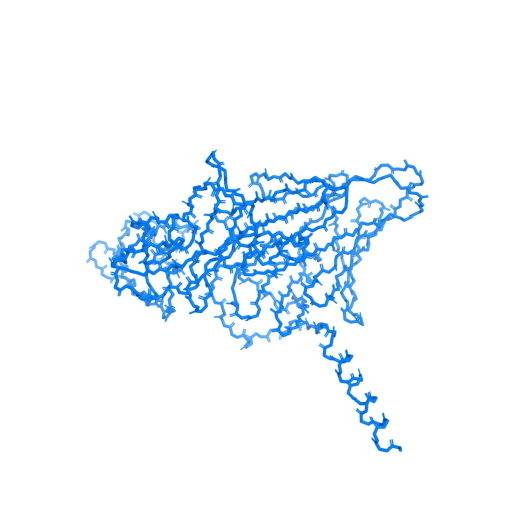88 ? 8.788 14.849 -17.725 1.00 90.75 88 ASN A O 1
ATOM 679 N N . LYS A 1 89 ? 9.978 13.128 -18.513 1.00 95.00 89 LYS A N 1
ATOM 680 C CA . LYS A 1 89 ? 9.041 12.793 -19.587 1.00 95.00 89 LYS A CA 1
ATOM 681 C C . LYS A 1 89 ? 8.315 11.496 -19.284 1.00 95.00 89 LYS A C 1
ATOM 683 O O . LYS A 1 89 ? 8.927 10.543 -18.801 1.00 95.00 89 LYS A O 1
ATOM 688 N N . LEU A 1 90 ? 7.008 11.482 -19.529 1.00 93.94 90 LEU A N 1
ATOM 689 C CA . LEU A 1 90 ? 6.167 10.306 -19.323 1.00 93.94 90 LEU A CA 1
ATOM 690 C C . LEU A 1 90 ? 6.638 9.164 -20.226 1.00 93.94 90 LEU A C 1
ATOM 692 O O . LEU A 1 90 ? 6.873 9.378 -21.415 1.00 93.94 90 LEU A O 1
ATOM 696 N N . ILE A 1 91 ? 6.772 7.972 -19.653 1.00 95.69 91 ILE A N 1
ATOM 697 C CA . ILE A 1 91 ? 6.979 6.750 -20.428 1.00 95.69 91 ILE A CA 1
ATOM 698 C C . ILE A 1 91 ? 5.604 6.279 -20.895 1.00 95.69 91 ILE A C 1
ATOM 700 O O . ILE A 1 91 ? 4.707 6.131 -20.067 1.00 95.69 91 ILE A O 1
ATOM 704 N N . LYS A 1 92 ? 5.439 6.068 -22.201 1.00 95.25 92 LYS A N 1
ATOM 705 C CA . LYS A 1 92 ? 4.186 5.585 -22.789 1.00 95.25 92 LYS A CA 1
ATOM 706 C C . LYS A 1 92 ? 4.358 4.140 -23.230 1.00 95.25 92 LYS A C 1
ATOM 708 O O . LYS A 1 92 ? 5.204 3.874 -24.084 1.00 95.25 92 LYS A O 1
ATOM 713 N N . PHE A 1 93 ? 3.578 3.235 -22.656 1.00 95.44 93 PHE A N 1
ATOM 714 C CA . PHE A 1 93 ? 3.514 1.841 -23.087 1.00 95.44 93 PHE A CA 1
ATOM 715 C C . PHE A 1 93 ? 2.384 1.668 -24.097 1.00 95.44 93 PHE A C 1
ATOM 717 O O . PHE A 1 93 ? 1.398 2.395 -24.051 1.00 95.44 93 PHE A O 1
ATOM 724 N N . HIS A 1 94 ? 2.572 0.762 -25.049 1.00 93.12 94 HIS A N 1
ATOM 725 C CA . HIS A 1 94 ? 1.636 0.564 -26.161 1.00 93.12 94 HIS A CA 1
ATOM 726 C C . HIS A 1 94 ? 1.386 -0.911 -26.480 1.00 93.12 94 HIS A C 1
ATOM 728 O O . HIS A 1 94 ? 0.530 -1.213 -27.301 1.00 93.12 94 HIS A O 1
ATOM 734 N N . ASP A 1 95 ? 2.165 -1.820 -25.896 1.00 92.88 95 ASP A N 1
ATOM 735 C CA . ASP A 1 95 ? 2.049 -3.255 -26.133 1.00 92.88 95 ASP A CA 1
ATOM 736 C C . ASP A 1 95 ? 2.504 -4.026 -24.892 1.00 92.88 95 ASP A C 1
ATOM 738 O O . ASP A 1 95 ? 3.277 -3.508 -24.072 1.00 92.88 95 ASP A O 1
ATOM 742 N N . HIS A 1 96 ? 2.048 -5.267 -24.756 1.00 95.00 96 HIS A N 1
ATOM 743 C CA . HIS A 1 96 ? 2.441 -6.144 -23.672 1.00 95.00 96 HIS A CA 1
ATOM 744 C C . HIS A 1 96 ? 2.431 -7.626 -24.063 1.00 95.00 96 HIS A C 1
ATOM 746 O O . HIS A 1 96 ? 1.736 -8.071 -24.966 1.00 95.00 96 HIS A O 1
ATOM 752 N N . ILE A 1 97 ? 3.221 -8.417 -23.339 1.00 94.88 97 ILE A N 1
ATOM 753 C CA . ILE A 1 97 ? 3.262 -9.875 -23.449 1.00 94.88 97 ILE A CA 1
ATOM 754 C C . ILE A 1 97 ? 3.174 -10.465 -22.047 1.00 94.88 97 ILE A C 1
ATOM 756 O O . ILE A 1 97 ? 3.932 -10.077 -21.151 1.00 94.88 97 ILE A O 1
ATOM 760 N N . ILE A 1 98 ? 2.298 -11.454 -21.885 1.00 93.69 98 ILE A N 1
ATOM 761 C CA . ILE A 1 98 ? 2.184 -12.266 -20.675 1.00 93.69 98 ILE A CA 1
ATOM 762 C C . ILE A 1 98 ? 2.864 -13.608 -20.930 1.00 93.69 98 ILE A C 1
ATOM 764 O O . ILE A 1 98 ? 2.508 -14.330 -21.860 1.00 93.69 98 ILE A O 1
ATOM 768 N N . ARG A 1 99 ? 3.876 -13.939 -20.124 1.00 91.69 99 ARG A N 1
ATOM 769 C CA . ARG A 1 99 ? 4.592 -15.214 -20.239 1.00 91.69 99 ARG A CA 1
ATOM 770 C C . ARG A 1 99 ? 5.301 -15.568 -18.937 1.00 91.69 99 ARG A C 1
ATOM 772 O O . ARG A 1 99 ? 5.899 -14.698 -18.307 1.00 91.69 99 ARG A O 1
ATOM 779 N N . ASP A 1 100 ? 5.278 -16.848 -18.571 1.00 86.50 100 ASP A N 1
ATOM 780 C CA . ASP A 1 100 ? 6.037 -17.413 -17.445 1.00 86.50 100 ASP A CA 1
ATOM 781 C C . ASP A 1 100 ? 5.797 -16.672 -16.107 1.00 86.50 100 ASP A C 1
ATOM 783 O O . ASP A 1 100 ? 6.744 -16.363 -15.381 1.00 86.50 100 ASP A O 1
ATOM 787 N N . GLY A 1 101 ? 4.537 -16.322 -15.807 1.00 84.81 101 GLY A N 1
ATOM 788 C CA . GLY A 1 101 ? 4.163 -15.608 -14.573 1.00 84.81 101 GLY A CA 1
ATOM 789 C C . GLY A 1 101 ? 4.622 -14.144 -14.524 1.00 84.81 101 GLY A C 1
ATOM 790 O O . GLY A 1 101 ? 4.789 -13.570 -13.446 1.00 84.81 101 GLY A O 1
ATOM 791 N N . LYS A 1 102 ? 4.896 -13.538 -15.686 1.00 93.56 102 LYS A N 1
ATOM 792 C CA . LYS A 1 102 ? 5.353 -12.149 -15.813 1.00 93.56 102 LYS A CA 1
ATOM 793 C C . LYS A 1 102 ? 4.520 -11.398 -16.833 1.00 93.56 102 LYS A C 1
ATOM 795 O O . LYS A 1 102 ? 4.171 -11.947 -17.878 1.00 93.56 102 LYS A O 1
ATOM 800 N N . ILE A 1 103 ? 4.324 -10.112 -16.568 1.00 95.12 103 ILE A N 1
ATOM 801 C CA . ILE A 1 103 ? 3.751 -9.169 -17.527 1.00 95.12 103 ILE A CA 1
ATOM 802 C C . ILE A 1 103 ? 4.876 -8.264 -18.007 1.00 95.12 103 ILE A C 1
ATOM 804 O O . ILE A 1 103 ? 5.548 -7.605 -17.212 1.00 95.12 103 ILE A O 1
ATOM 808 N N . THR A 1 104 ? 5.118 -8.258 -19.311 1.00 97.31 104 THR A N 1
ATOM 809 C CA . THR A 1 104 ? 6.123 -7.408 -19.943 1.00 97.31 104 THR A CA 1
ATOM 810 C C . THR A 1 104 ? 5.435 -6.364 -20.798 1.00 97.31 104 THR A C 1
ATOM 812 O O . THR A 1 104 ? 4.815 -6.731 -21.782 1.00 97.31 104 THR A O 1
ATOM 815 N N . PHE A 1 105 ? 5.620 -5.089 -20.485 1.00 97.12 105 PHE A N 1
ATOM 816 C CA . PHE A 1 105 ? 5.163 -3.967 -21.296 1.00 97.12 105 PHE A CA 1
ATOM 817 C C . PHE A 1 105 ? 6.305 -3.398 -22.139 1.00 97.12 105 PHE A C 1
ATOM 819 O O . PHE A 1 105 ? 7.448 -3.280 -21.675 1.00 97.12 105 PHE A O 1
ATOM 826 N N . PHE A 1 106 ? 5.975 -3.003 -23.363 1.00 97.38 106 PHE A N 1
ATOM 827 C CA . PHE A 1 106 ? 6.859 -2.323 -24.300 1.00 97.38 106 PHE A CA 1
ATOM 828 C C . PHE A 1 106 ? 6.332 -0.918 -24.564 1.00 97.38 106 PHE A C 1
ATOM 830 O O . PHE A 1 106 ? 5.131 -0.689 -24.713 1.00 97.38 106 PHE A O 1
ATOM 837 N N . GLY A 1 107 ? 7.244 0.042 -24.555 1.00 96.75 107 GLY A N 1
ATOM 838 C CA . GLY A 1 107 ? 6.904 1.446 -24.658 1.00 96.75 107 GLY A CA 1
ATOM 839 C C . GLY A 1 107 ? 8.092 2.288 -25.058 1.00 96.75 107 GLY A C 1
ATOM 840 O O . GLY A 1 107 ? 9.189 1.775 -25.265 1.00 96.75 107 GLY A O 1
ATOM 841 N N . ASN A 1 108 ? 7.876 3.597 -25.109 1.00 96.56 108 ASN A N 1
ATOM 842 C CA . ASN A 1 108 ? 8.898 4.558 -25.487 1.00 96.56 108 ASN A CA 1
ATOM 843 C C . ASN A 1 108 ? 8.925 5.766 -24.550 1.00 96.56 108 ASN A C 1
ATOM 845 O O . ASN A 1 108 ? 7.929 6.136 -23.920 1.00 96.56 108 ASN A O 1
ATOM 849 N N . VAL A 1 109 ? 10.088 6.409 -24.493 1.00 96.00 109 VAL A N 1
ATOM 850 C CA . VAL A 1 109 ? 10.248 7.767 -23.972 1.00 96.00 109 VAL A CA 1
ATOM 851 C C . VAL A 1 109 ? 11.189 8.528 -24.895 1.00 96.00 109 VAL A C 1
ATOM 853 O O . VAL A 1 109 ? 12.344 8.142 -25.064 1.00 96.00 109 VAL A O 1
ATOM 856 N N . ASP A 1 110 ? 10.679 9.590 -25.518 1.00 92.94 110 ASP A N 1
ATOM 857 C CA . ASP A 1 110 ? 11.316 10.210 -26.685 1.00 92.94 110 ASP A CA 1
ATOM 858 C C . ASP A 1 110 ? 11.641 9.170 -27.775 1.00 92.94 110 ASP A C 1
ATOM 860 O O . ASP A 1 110 ? 10.754 8.462 -28.242 1.00 92.94 110 ASP A O 1
ATOM 864 N N . ASP A 1 111 ? 12.913 9.075 -28.160 1.00 92.44 111 ASP A N 1
ATOM 865 C CA . ASP A 1 111 ? 13.477 8.191 -29.175 1.00 92.44 111 ASP A CA 1
ATOM 866 C C . ASP A 1 111 ? 13.957 6.840 -28.610 1.00 92.44 111 ASP A C 1
ATOM 868 O O . ASP A 1 111 ? 14.624 6.076 -29.307 1.00 92.44 111 ASP A O 1
ATOM 872 N N . ARG A 1 112 ? 13.663 6.538 -27.338 1.00 94.81 112 ARG A N 1
ATOM 873 C CA . ARG A 1 112 ? 14.196 5.359 -26.639 1.00 94.81 112 ARG A CA 1
ATOM 874 C C . ARG A 1 112 ? 13.134 4.316 -26.411 1.00 94.81 112 ARG A C 1
ATOM 876 O O . ARG A 1 112 ? 12.087 4.627 -25.841 1.00 94.81 112 ARG A O 1
ATOM 883 N N . ASN A 1 113 ? 13.502 3.069 -26.673 1.00 97.56 113 ASN A N 1
ATOM 884 C CA . ASN A 1 113 ? 12.701 1.935 -26.253 1.00 97.56 113 ASN A CA 1
ATOM 885 C C . ASN A 1 113 ? 12.807 1.737 -24.740 1.00 97.56 113 ASN A C 1
ATOM 887 O O . ASN A 1 113 ? 13.882 1.843 -24.132 1.00 97.56 113 ASN A O 1
ATOM 891 N N . VAL A 1 114 ? 11.673 1.400 -24.142 1.00 97.81 114 VAL A N 1
ATOM 892 C CA . VAL A 1 114 ? 11.519 1.064 -22.735 1.00 97.81 114 VAL A CA 1
ATOM 893 C C . VAL A 1 114 ? 10.813 -0.280 -22.619 1.00 97.81 114 VAL A C 1
ATOM 895 O O . VAL A 1 114 ? 9.818 -0.552 -23.284 1.00 97.81 114 VAL A O 1
ATOM 898 N N . LYS A 1 115 ? 11.328 -1.120 -21.726 1.00 98.12 115 LYS A N 1
ATOM 899 C CA . LYS A 1 115 ? 10.726 -2.386 -21.323 1.00 98.12 115 LYS A CA 1
ATOM 900 C C . LYS A 1 115 ? 10.431 -2.342 -19.830 1.00 98.12 115 LYS A C 1
ATOM 902 O O . LYS A 1 115 ? 11.357 -2.166 -19.038 1.00 98.12 115 LYS A O 1
ATOM 907 N N . LEU A 1 116 ? 9.175 -2.542 -19.456 1.00 97.94 116 LEU A N 1
ATOM 908 C CA . LEU A 1 116 ? 8.718 -2.672 -18.074 1.00 97.94 116 LEU A CA 1
ATOM 909 C C . LEU A 1 116 ? 8.316 -4.126 -17.826 1.00 97.94 116 LEU A C 1
ATOM 911 O O . LEU A 1 116 ? 7.669 -4.740 -18.663 1.00 97.94 116 LEU A O 1
ATOM 915 N N . VAL A 1 117 ? 8.736 -4.703 -16.706 1.00 97.56 117 VAL A N 1
ATOM 916 C CA . VAL A 1 117 ? 8.411 -6.084 -16.336 1.00 97.56 117 VAL A CA 1
ATOM 917 C C . VAL A 1 117 ? 7.871 -6.107 -14.921 1.00 97.56 117 VAL A C 1
ATOM 919 O O . VAL A 1 117 ? 8.573 -5.682 -14.003 1.00 97.56 117 VAL A O 1
ATOM 922 N N . TYR A 1 118 ? 6.673 -6.656 -14.765 1.00 96.44 118 TYR A N 1
ATOM 923 C CA . TYR A 1 118 ? 6.079 -7.028 -13.490 1.00 96.44 118 TYR A CA 1
ATOM 924 C C . TYR A 1 118 ? 6.207 -8.532 -13.281 1.00 96.44 118 TYR A C 1
ATOM 926 O O . TYR A 1 118 ? 5.974 -9.321 -14.200 1.00 96.44 118 TYR A O 1
ATOM 934 N N . SER A 1 119 ? 6.592 -8.935 -12.076 1.00 95.00 119 SER A N 1
ATOM 935 C CA . SER A 1 119 ? 6.675 -10.344 -11.695 1.00 95.00 119 SER A CA 1
ATOM 936 C C . SER A 1 119 ? 6.515 -10.503 -10.195 1.00 95.00 119 SER A C 1
ATOM 938 O O . SER A 1 119 ? 7.107 -9.732 -9.438 1.00 95.00 119 SER A O 1
ATOM 940 N N . LEU A 1 120 ? 5.783 -11.528 -9.781 1.00 91.50 120 LEU A N 1
ATOM 941 C CA . LEU A 1 120 ? 5.552 -11.834 -8.377 1.00 91.50 120 LEU A CA 1
ATOM 942 C C . LEU A 1 120 ? 6.618 -12.822 -7.871 1.00 91.50 120 LEU A C 1
ATOM 944 O O . LEU A 1 120 ? 6.978 -13.766 -8.574 1.00 91.50 120 LEU A O 1
ATOM 948 N N . ASN A 1 121 ? 7.167 -12.581 -6.682 1.00 89.12 121 ASN A N 1
ATOM 949 C CA . ASN A 1 121 ? 8.133 -13.458 -6.018 1.00 89.12 121 ASN A CA 1
ATOM 950 C C . ASN A 1 121 ? 7.793 -13.554 -4.526 1.00 89.12 121 ASN A C 1
ATOM 952 O O . ASN A 1 121 ? 8.146 -12.664 -3.750 1.00 89.12 121 ASN A O 1
ATOM 956 N N . GLY A 1 122 ? 7.089 -14.613 -4.122 1.00 87.25 122 GLY A N 1
ATOM 957 C CA . GLY A 1 122 ? 6.557 -14.718 -2.763 1.00 87.25 122 GLY A CA 1
ATOM 958 C C . GLY A 1 122 ? 5.613 -13.553 -2.456 1.00 87.25 122 GLY A C 1
ATOM 959 O O . GLY A 1 122 ? 4.608 -13.390 -3.137 1.00 87.25 122 GLY A O 1
ATOM 960 N N . LYS A 1 123 ? 5.957 -12.720 -1.467 1.00 86.81 123 LYS A N 1
ATOM 961 C CA . LYS A 1 123 ? 5.162 -11.540 -1.072 1.00 86.81 123 LYS A CA 1
ATOM 962 C C . LYS A 1 123 ? 5.525 -10.249 -1.824 1.00 86.81 123 LYS A C 1
ATOM 964 O O . LYS A 1 123 ? 4.995 -9.182 -1.521 1.00 86.81 123 LYS A O 1
ATOM 969 N N . ASP A 1 124 ? 6.452 -10.330 -2.779 1.00 91.50 124 ASP A N 1
ATOM 970 C CA . ASP A 1 124 ? 7.007 -9.166 -3.468 1.00 91.50 124 ASP A CA 1
ATOM 971 C C . ASP A 1 124 ? 6.527 -9.063 -4.910 1.00 91.50 124 ASP A C 1
ATOM 973 O O . ASP A 1 124 ? 6.754 -9.962 -5.723 1.00 91.50 124 ASP A O 1
ATOM 977 N N . LEU A 1 125 ? 5.990 -7.900 -5.272 1.00 93.88 125 LEU A N 1
ATOM 978 C CA . LEU A 1 125 ? 5.918 -7.472 -6.659 1.00 93.88 125 LEU A CA 1
ATOM 979 C C . LEU A 1 125 ? 7.260 -6.848 -7.054 1.00 93.88 125 LEU A C 1
ATOM 981 O O . LEU A 1 125 ? 7.619 -5.742 -6.644 1.00 93.88 125 LEU A O 1
ATOM 985 N N . ASN A 1 126 ? 8.003 -7.555 -7.897 1.00 95.88 126 ASN A N 1
ATOM 986 C CA . ASN A 1 126 ? 9.205 -7.030 -8.523 1.00 95.88 126 ASN A CA 1
ATOM 987 C C . ASN A 1 126 ? 8.844 -6.288 -9.805 1.00 95.88 126 ASN A C 1
ATOM 989 O O . ASN A 1 126 ? 8.209 -6.843 -10.704 1.00 95.88 126 ASN A O 1
ATOM 993 N N . VAL A 1 127 ? 9.322 -5.052 -9.906 1.00 96.88 127 VAL A N 1
ATOM 994 C CA . VAL A 1 127 ? 9.124 -4.179 -11.057 1.00 96.88 127 VAL A CA 1
ATOM 995 C C . VAL A 1 127 ? 10.484 -3.801 -11.626 1.00 96.88 127 VAL A C 1
ATOM 997 O O . VAL A 1 127 ? 11.334 -3.223 -10.945 1.00 96.88 127 VAL A O 1
ATOM 1000 N N . SER A 1 128 ? 10.719 -4.134 -12.892 1.00 97.31 128 SER A N 1
ATOM 1001 C CA . SER A 1 128 ? 11.965 -3.816 -13.583 1.00 97.31 128 SER A CA 1
ATOM 1002 C C . SER A 1 128 ? 11.709 -2.944 -14.797 1.00 97.31 128 SER A C 1
ATOM 1004 O O . SER A 1 128 ? 10.951 -3.326 -15.679 1.00 97.31 128 SER A O 1
ATOM 1006 N N . ILE A 1 129 ? 12.407 -1.812 -14.880 1.00 97.50 129 ILE A N 1
ATOM 1007 C CA . ILE A 1 129 ? 12.360 -0.914 -16.037 1.00 97.50 129 ILE A CA 1
ATOM 1008 C C . ILE A 1 129 ? 13.727 -0.894 -16.693 1.00 97.50 129 ILE A C 1
ATOM 1010 O O . ILE A 1 129 ? 14.719 -0.540 -16.061 1.00 97.50 129 ILE A O 1
ATOM 1014 N N . THR A 1 130 ? 13.785 -1.276 -17.961 1.00 97.62 130 THR A N 1
ATOM 1015 C CA . THR A 1 130 ? 14.991 -1.221 -18.786 1.00 97.62 130 THR A CA 1
ATOM 1016 C C . THR A 1 130 ? 14.778 -0.216 -19.904 1.00 97.62 130 THR A C 1
ATOM 1018 O O . THR A 1 130 ? 13.787 -0.309 -20.619 1.00 97.62 130 THR A O 1
ATOM 1021 N N . VAL A 1 131 ? 15.700 0.729 -20.062 1.00 97.25 131 VAL A N 1
ATOM 1022 C CA . VAL A 1 131 ? 15.642 1.776 -21.090 1.00 97.25 131 VAL A CA 1
ATOM 1023 C C . VAL A 1 131 ? 16.906 1.757 -21.937 1.00 97.25 131 VAL A C 1
ATOM 1025 O O . VAL A 1 131 ? 18.001 1.529 -21.410 1.00 97.25 131 VAL A O 1
ATOM 1028 N N . ASP A 1 132 ? 16.763 2.014 -23.234 1.00 97.38 132 ASP A N 1
ATOM 1029 C CA . ASP A 1 132 ? 17.903 2.236 -24.119 1.00 97.38 132 ASP A CA 1
ATOM 1030 C C . ASP A 1 132 ? 18.668 3.507 -23.702 1.00 97.38 132 ASP A C 1
ATOM 1032 O O . ASP A 1 132 ? 18.101 4.575 -23.442 1.00 97.38 132 ASP A O 1
ATOM 1036 N N . SER A 1 133 ? 19.989 3.384 -23.590 1.00 95.38 133 SER A N 1
ATOM 1037 C CA . SER A 1 133 ? 20.851 4.410 -23.003 1.00 95.38 133 SER A CA 1
ATOM 1038 C C . SER A 1 133 ? 22.179 4.543 -23.728 1.00 95.38 133 SER A C 1
ATOM 1040 O O . SER A 1 133 ? 22.695 3.585 -24.302 1.00 95.38 133 SER A O 1
ATOM 1042 N N . LYS A 1 134 ? 22.786 5.730 -23.667 1.00 93.06 134 LYS A N 1
ATOM 1043 C CA . LYS A 1 134 ? 24.163 5.934 -24.138 1.00 93.06 134 LYS A CA 1
ATOM 1044 C C . LYS A 1 134 ? 25.131 5.777 -22.971 1.00 93.06 134 LYS A C 1
ATOM 1046 O O . LYS A 1 134 ? 24.825 6.156 -21.843 1.00 93.06 134 LYS A O 1
ATOM 1051 N N . ARG A 1 135 ? 26.327 5.238 -23.227 1.00 91.19 135 ARG A N 1
ATOM 1052 C CA . ARG A 1 135 ? 27.364 5.112 -22.189 1.00 91.19 135 ARG A CA 1
ATOM 1053 C C . ARG A 1 135 ? 27.641 6.485 -21.564 1.00 91.19 135 ARG A C 1
ATOM 1055 O O . ARG A 1 135 ? 27.772 7.470 -22.283 1.00 91.19 135 ARG A O 1
ATOM 1062 N N . ASN A 1 136 ? 27.766 6.527 -20.238 1.00 91.44 136 ASN A N 1
ATOM 1063 C CA . ASN A 1 136 ? 27.969 7.722 -19.409 1.00 91.44 136 ASN A CA 1
ATOM 1064 C C . ASN A 1 136 ? 26.799 8.710 -19.324 1.00 91.44 136 ASN A C 1
ATOM 1066 O O . ASN A 1 136 ? 26.945 9.759 -18.694 1.00 91.44 136 ASN A O 1
ATOM 1070 N N . GLU A 1 137 ? 25.647 8.386 -19.897 1.00 94.06 137 GLU A N 1
ATOM 1071 C CA . GLU A 1 137 ? 24.464 9.224 -19.796 1.00 94.06 137 GLU A CA 1
ATOM 1072 C C . GLU A 1 137 ? 23.884 9.236 -18.374 1.00 94.06 137 GLU A C 1
ATOM 1074 O O . GLU A 1 137 ? 23.854 8.211 -17.696 1.00 94.06 137 GLU A O 1
ATOM 1079 N N . ASN A 1 138 ? 23.388 10.389 -17.918 1.00 94.44 138 ASN A N 1
ATOM 1080 C CA . ASN A 1 138 ? 22.647 10.484 -16.664 1.00 94.44 138 ASN A CA 1
ATOM 1081 C C . ASN A 1 138 ? 21.156 10.238 -16.908 1.00 94.44 138 ASN A C 1
ATOM 1083 O O . ASN A 1 138 ? 20.501 11.022 -17.593 1.00 94.44 138 ASN A O 1
ATOM 1087 N N . LEU A 1 139 ? 20.618 9.194 -16.287 1.00 95.19 139 LEU A N 1
ATOM 1088 C CA . LEU A 1 139 ? 19.205 8.843 -16.346 1.00 95.19 139 LEU A CA 1
ATOM 1089 C C . LEU A 1 139 ? 18.554 9.036 -14.981 1.00 95.19 139 LEU A C 1
ATOM 1091 O O . LEU A 1 139 ? 19.106 8.643 -13.950 1.00 95.19 139 LEU A O 1
ATOM 1095 N N . ILE A 1 140 ? 17.374 9.650 -14.981 1.00 95.62 140 ILE A N 1
ATOM 1096 C CA . ILE A 1 140 ? 16.574 9.885 -13.783 1.00 95.62 140 ILE A CA 1
ATOM 1097 C C . ILE A 1 140 ? 15.203 9.249 -13.984 1.00 95.62 140 ILE A C 1
ATOM 1099 O O . ILE A 1 140 ? 14.347 9.832 -14.655 1.00 95.62 140 ILE A O 1
ATOM 1103 N N . LEU A 1 141 ? 14.988 8.091 -13.359 1.00 96.88 141 LEU A N 1
ATOM 1104 C CA . LEU A 1 141 ? 13.661 7.497 -13.251 1.00 96.88 141 LEU A CA 1
ATOM 1105 C C . LEU A 1 141 ? 12.909 8.178 -12.105 1.00 96.88 141 LEU A C 1
ATOM 1107 O O . LEU A 1 141 ? 13.431 8.275 -10.991 1.00 96.88 141 LEU A O 1
ATOM 1111 N N . ARG A 1 142 ? 11.677 8.620 -12.365 1.00 95.62 142 ARG A N 1
ATOM 1112 C CA . ARG A 1 142 ? 10.719 8.975 -11.314 1.00 95.62 142 ARG A CA 1
ATOM 1113 C C . ARG A 1 142 ? 9.512 8.064 -11.401 1.00 95.62 142 ARG A C 1
ATOM 1115 O O . ARG A 1 142 ? 8.924 7.919 -12.470 1.00 95.62 142 ARG A O 1
ATOM 1122 N N . ILE A 1 143 ? 9.144 7.516 -10.259 1.00 94.31 143 ILE A N 1
ATOM 1123 C CA . ILE A 1 143 ? 7.940 6.732 -10.045 1.00 94.31 143 ILE A CA 1
ATOM 1124 C C . ILE A 1 143 ? 6.960 7.648 -9.320 1.00 94.31 143 ILE A C 1
ATOM 1126 O O . ILE A 1 143 ? 7.300 8.215 -8.282 1.00 94.31 143 ILE A O 1
ATOM 1130 N N . LEU A 1 144 ? 5.782 7.839 -9.900 1.00 91.19 144 LEU A N 1
ATOM 1131 C CA . LEU A 1 144 ? 4.705 8.650 -9.350 1.00 91.19 144 LEU A CA 1
ATOM 1132 C C . LEU A 1 144 ? 3.630 7.711 -8.825 1.00 91.19 144 LEU A C 1
ATOM 1134 O O . LEU A 1 144 ? 2.967 7.044 -9.613 1.00 91.19 144 LEU A O 1
ATOM 1138 N N . LEU A 1 145 ? 3.483 7.668 -7.508 1.00 88.56 145 LEU A N 1
ATOM 1139 C CA . LEU A 1 145 ? 2.535 6.828 -6.803 1.00 88.56 145 LEU A CA 1
ATOM 1140 C C . LEU A 1 145 ? 1.431 7.693 -6.195 1.00 88.56 145 LEU A C 1
ATOM 1142 O O . LEU A 1 145 ? 1.675 8.493 -5.286 1.00 88.56 145 LEU A O 1
ATOM 1146 N N . LYS A 1 146 ? 0.205 7.518 -6.676 1.00 84.06 146 LYS A N 1
ATOM 1147 C CA . LYS A 1 146 ? -0.980 8.098 -6.054 1.00 84.06 146 LYS A CA 1
ATOM 1148 C C . LYS A 1 146 ? -1.458 7.152 -4.956 1.00 84.06 146 LYS A C 1
ATOM 1150 O O . LYS A 1 146 ? -1.802 6.009 -5.236 1.00 84.06 146 LYS A O 1
ATOM 1155 N N . ILE A 1 147 ? -1.473 7.637 -3.721 1.00 76.06 147 ILE A N 1
ATOM 1156 C CA . ILE A 1 147 ? -2.001 6.903 -2.568 1.00 76.06 147 ILE A CA 1
ATOM 1157 C C . ILE A 1 147 ? -3.464 7.314 -2.400 1.00 76.06 147 ILE A C 1
ATOM 1159 O O . ILE A 1 147 ? -3.764 8.509 -2.400 1.00 76.06 147 ILE A O 1
ATOM 1163 N N . CYS A 1 148 ? -4.364 6.339 -2.298 1.00 68.25 148 CYS A N 1
ATOM 1164 C CA . CYS A 1 148 ? -5.805 6.556 -2.155 1.00 68.25 148 CYS A CA 1
ATOM 1165 C C . CYS A 1 148 ? -6.235 6.695 -0.690 1.00 68.25 148 CYS A C 1
ATOM 1167 O O . CYS A 1 148 ? -7.272 6.187 -0.288 1.00 68.25 148 CYS A O 1
ATOM 1169 N N . ASP A 1 149 ? -5.455 7.440 0.090 1.00 68.88 149 ASP A N 1
ATOM 1170 C CA . ASP A 1 149 ? -5.744 7.739 1.490 1.00 68.88 149 ASP A CA 1
ATOM 1171 C C . ASP A 1 149 ? -5.699 9.258 1.709 1.00 68.88 149 ASP A C 1
ATOM 1173 O O . ASP A 1 149 ? -4.860 9.963 1.140 1.00 68.88 149 ASP A O 1
ATOM 1177 N N . LEU A 1 150 ? -6.614 9.767 2.534 1.00 62.44 150 LEU A N 1
ATOM 1178 C CA . LEU A 1 150 ? -6.673 11.169 2.939 1.00 62.44 150 LEU A CA 1
ATOM 1179 C C . LEU A 1 150 ? -5.528 11.549 3.885 1.00 62.44 150 LEU A C 1
ATOM 1181 O O . LEU A 1 150 ? -5.155 12.721 3.953 1.00 62.44 150 LEU A O 1
ATOM 1185 N N . SER A 1 151 ? -4.992 10.607 4.662 1.00 69.31 151 SER A N 1
ATOM 1186 C CA . SER A 1 151 ? -3.973 10.881 5.683 1.00 69.31 151 SER A CA 1
ATOM 1187 C C . SER A 1 151 ? -3.019 9.696 5.891 1.00 69.31 151 SER A C 1
ATOM 1189 O O . SER A 1 151 ? -2.945 9.151 6.994 1.00 69.31 151 SER A O 1
ATOM 1191 N N . PRO A 1 152 ? -2.250 9.297 4.860 1.00 80.81 152 PRO A N 1
ATOM 1192 C CA . PRO A 1 152 ? -1.299 8.203 5.001 1.00 80.81 152 PRO A CA 1
ATOM 1193 C C . PRO A 1 152 ? -0.129 8.585 5.917 1.00 80.81 152 PRO A C 1
ATOM 1195 O O . PRO A 1 152 ? 0.369 9.717 5.872 1.00 80.81 152 PRO A O 1
ATOM 1198 N N . VAL A 1 153 ? 0.386 7.625 6.692 1.00 86.25 153 VAL A N 1
ATOM 1199 C CA . VAL A 1 153 ? 1.679 7.791 7.383 1.00 86.25 153 VAL A CA 1
ATOM 1200 C C . VAL A 1 153 ? 2.788 7.371 6.433 1.00 86.25 153 VAL A C 1
ATOM 1202 O O . VAL A 1 153 ? 2.789 6.252 5.933 1.00 86.25 153 VAL A O 1
ATOM 1205 N N . ILE A 1 154 ? 3.759 8.252 6.193 1.00 89.06 154 ILE A N 1
ATOM 1206 C CA . ILE A 1 154 ? 4.868 7.974 5.274 1.00 89.06 154 ILE A CA 1
ATOM 1207 C C . ILE A 1 154 ? 6.187 8.034 6.027 1.00 89.06 154 ILE A C 1
ATOM 1209 O O . ILE A 1 154 ? 6.607 9.103 6.473 1.00 89.06 154 ILE A O 1
ATOM 1213 N N . LEU A 1 155 ? 6.881 6.901 6.082 1.00 89.38 155 LEU A N 1
ATOM 1214 C CA . LEU A 1 155 ? 8.209 6.785 6.674 1.00 89.38 155 LEU A CA 1
ATOM 1215 C C . LEU A 1 155 ? 9.238 6.509 5.589 1.00 89.38 155 LEU A C 1
ATOM 1217 O O . LEU A 1 155 ? 8.991 5.774 4.635 1.00 89.38 155 LEU A O 1
ATOM 1221 N N . ARG A 1 156 ? 10.410 7.129 5.712 1.00 90.06 156 ARG A N 1
ATOM 1222 C CA . ARG A 1 156 ? 11.438 7.093 4.670 1.00 90.06 156 ARG A CA 1
ATOM 1223 C C . ARG A 1 156 ? 12.770 6.693 5.270 1.00 90.06 156 ARG A C 1
ATOM 1225 O O . ARG A 1 156 ? 13.318 7.422 6.092 1.00 90.06 156 ARG A O 1
ATOM 1232 N N . ASP A 1 157 ? 13.330 5.605 4.768 1.00 87.31 157 ASP A N 1
ATOM 1233 C CA . ASP A 1 157 ? 14.725 5.248 4.978 1.00 87.31 157 ASP A CA 1
ATOM 1234 C C . ASP A 1 157 ? 15.484 5.429 3.662 1.00 87.31 157 ASP A C 1
ATOM 1236 O O . ASP A 1 157 ? 15.701 4.501 2.881 1.00 87.31 157 ASP A O 1
ATOM 1240 N N . ASN A 1 158 ? 15.906 6.670 3.412 1.00 81.94 158 ASN A N 1
ATOM 1241 C CA . ASN A 1 158 ? 16.665 7.009 2.209 1.00 81.94 158 ASN A CA 1
ATOM 1242 C C . ASN A 1 158 ? 18.049 6.331 2.165 1.00 81.94 158 ASN A C 1
ATOM 1244 O O . ASN A 1 158 ? 18.644 6.275 1.093 1.00 81.94 158 ASN A O 1
ATOM 1248 N N . ARG A 1 159 ? 18.587 5.836 3.294 1.00 82.62 159 ARG A N 1
ATOM 1249 C CA . ARG A 1 159 ? 19.890 5.146 3.310 1.00 82.62 159 ARG A CA 1
ATOM 1250 C C . ARG A 1 159 ? 19.766 3.760 2.689 1.00 82.62 159 ARG A C 1
ATOM 1252 O O . ARG A 1 159 ? 20.621 3.365 1.906 1.00 82.62 159 ARG A O 1
ATOM 1259 N N . ARG A 1 160 ? 18.685 3.049 3.017 1.00 85.44 160 ARG A N 1
ATOM 1260 C CA . ARG A 1 160 ? 18.365 1.723 2.461 1.00 85.44 160 ARG A CA 1
ATOM 1261 C C . ARG A 1 160 ? 17.469 1.786 1.216 1.00 85.44 160 ARG A C 1
ATOM 1263 O O . ARG A 1 160 ? 17.184 0.751 0.617 1.00 85.44 160 ARG A O 1
ATOM 1270 N N . GLY A 1 161 ? 17.051 2.987 0.808 1.00 89.75 161 GLY A N 1
ATOM 1271 C CA . GLY A 1 161 ? 16.177 3.205 -0.345 1.00 89.75 161 GLY A CA 1
ATOM 1272 C C . GLY A 1 161 ? 14.771 2.643 -0.133 1.00 89.75 161 GLY A C 1
ATOM 1273 O O . GLY A 1 161 ? 14.186 2.115 -1.074 1.00 89.75 161 GLY A O 1
ATOM 1274 N N . MET A 1 162 ? 14.261 2.694 1.101 1.00 93.06 162 MET A N 1
ATOM 1275 C CA . MET A 1 162 ? 12.956 2.151 1.481 1.00 93.06 162 MET A CA 1
ATOM 1276 C C . MET A 1 162 ? 11.973 3.269 1.816 1.00 93.06 162 MET A C 1
ATOM 1278 O O . MET A 1 162 ? 12.317 4.255 2.474 1.00 93.06 162 MET A O 1
ATOM 1282 N N . VAL A 1 163 ? 10.730 3.092 1.389 1.00 93.69 163 VAL A N 1
ATOM 1283 C CA . VAL A 1 163 ? 9.601 3.942 1.757 1.00 93.69 163 VAL A CA 1
ATOM 1284 C C . VAL A 1 163 ? 8.496 3.056 2.284 1.00 93.69 163 VAL A C 1
ATOM 1286 O O . VAL A 1 163 ? 8.066 2.143 1.587 1.00 93.69 163 VAL A O 1
ATOM 1289 N N . PHE A 1 164 ? 8.037 3.355 3.490 1.00 92.75 164 PHE A N 1
ATOM 1290 C CA . PHE A 1 164 ? 6.858 2.743 4.072 1.00 92.75 164 PHE A CA 1
ATOM 1291 C C . PHE A 1 164 ? 5.706 3.730 3.978 1.00 92.75 164 PHE A C 1
ATOM 1293 O O . PHE A 1 164 ? 5.872 4.922 4.251 1.00 92.75 164 PHE A O 1
ATOM 1300 N N . VAL A 1 165 ? 4.548 3.229 3.589 1.00 90.81 165 VAL A N 1
ATOM 1301 C CA . VAL A 1 165 ? 3.309 3.989 3.526 1.00 90.81 165 VAL A CA 1
ATOM 1302 C C . VAL A 1 165 ? 2.267 3.184 4.276 1.00 90.81 165 VAL A C 1
ATOM 1304 O O . VAL A 1 165 ? 1.881 2.122 3.809 1.00 90.81 165 VAL A O 1
ATOM 1307 N N . GLN A 1 166 ? 1.811 3.675 5.420 1.00 89.25 166 GLN A N 1
ATOM 1308 C CA . GLN A 1 166 ? 0.581 3.189 6.027 1.00 89.25 166 GLN A CA 1
ATOM 1309 C C . GLN A 1 166 ? -0.573 3.881 5.307 1.00 89.25 166 GLN A C 1
ATOM 1311 O O . GLN A 1 166 ? -0.693 5.106 5.404 1.00 89.25 166 GLN A O 1
ATOM 1316 N N . GLY A 1 167 ? -1.352 3.110 4.556 1.00 80.88 167 GLY A N 1
ATOM 1317 C CA . GLY A 1 167 ? -2.699 3.495 4.159 1.00 80.88 167 GLY A CA 1
ATOM 1318 C C . GLY A 1 167 ? -3.702 3.070 5.225 1.00 80.88 167 GLY A C 1
ATOM 1319 O O . GLY A 1 167 ? -3.326 2.572 6.294 1.00 80.88 167 GLY A O 1
ATOM 1320 N N . ARG A 1 168 ? -4.985 3.231 4.919 1.00 75.88 168 ARG A N 1
ATOM 1321 C CA . ARG A 1 168 ? -6.054 2.957 5.862 1.00 75.88 168 ARG A CA 1
ATOM 1322 C C . ARG A 1 168 ? -6.094 1.476 6.168 1.00 75.88 168 ARG A C 1
ATOM 1324 O O . ARG A 1 168 ? -5.917 1.119 7.325 1.00 75.88 168 ARG A O 1
ATOM 1331 N N . ASP A 1 169 ? -6.252 0.637 5.148 1.00 76.44 169 ASP A N 1
ATOM 1332 C CA . ASP A 1 169 ? -6.507 -0.791 5.351 1.00 76.44 169 ASP A CA 1
ATOM 1333 C C . ASP A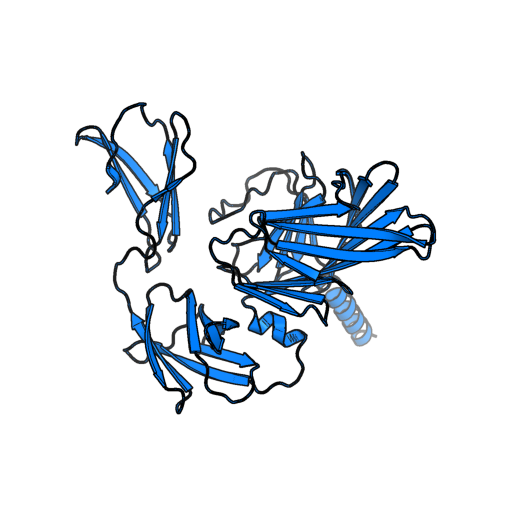 1 169 ? -5.297 -1.686 5.079 1.00 76.44 169 ASP A C 1
ATOM 1335 O O . ASP A 1 169 ? -5.262 -2.820 5.555 1.00 76.44 169 ASP A O 1
ATOM 1339 N N . VAL A 1 170 ? -4.264 -1.158 4.425 1.00 83.69 170 VAL A N 1
ATOM 1340 C CA . VAL A 1 170 ? -2.997 -1.851 4.161 1.00 83.69 170 VAL A CA 1
ATOM 1341 C C . VAL A 1 170 ? -1.807 -0.912 4.343 1.00 83.69 170 VAL A C 1
ATOM 1343 O O . VAL A 1 170 ? -1.930 0.315 4.314 1.00 83.69 170 VAL A O 1
ATOM 1346 N N . ALA A 1 171 ? -0.623 -1.491 4.483 1.00 90.00 171 ALA A N 1
ATOM 1347 C CA . ALA A 1 171 ? 0.638 -0.791 4.354 1.00 90.00 171 ALA A CA 1
ATOM 1348 C C . ALA A 1 171 ? 1.400 -1.246 3.108 1.00 90.00 171 ALA A C 1
ATOM 1350 O O . ALA A 1 171 ? 1.253 -2.368 2.624 1.00 90.00 171 ALA A O 1
ATOM 1351 N N . TYR A 1 172 ? 2.268 -0.366 2.621 1.00 90.50 172 TYR A N 1
ATOM 1352 C CA . TYR A 1 172 ? 3.114 -0.589 1.461 1.00 90.50 172 TYR A CA 1
ATOM 1353 C C . TYR A 1 172 ? 4.573 -0.364 1.826 1.00 90.50 172 TYR A C 1
ATOM 1355 O O . TYR A 1 172 ? 4.923 0.660 2.416 1.00 90.50 172 TYR A O 1
ATOM 1363 N N . LEU A 1 173 ? 5.435 -1.281 1.405 1.00 93.31 173 LEU A N 1
ATOM 1364 C CA . LEU A 1 173 ? 6.874 -1.083 1.370 1.00 93.31 173 LEU A CA 1
ATOM 1365 C C . LEU A 1 173 ? 7.302 -0.974 -0.082 1.00 93.31 173 LEU A C 1
ATOM 1367 O O . LEU A 1 173 ? 7.050 -1.858 -0.896 1.00 93.31 173 LEU A O 1
ATOM 1371 N N . ILE A 1 174 ? 8.016 0.100 -0.381 1.00 94.19 174 ILE A N 1
ATOM 1372 C CA . ILE A 1 174 ?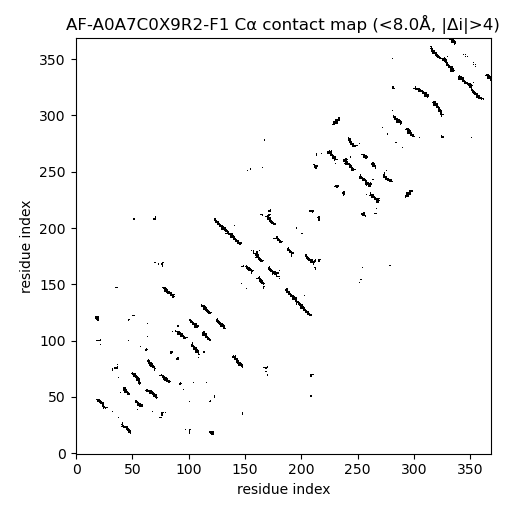 8.585 0.346 -1.692 1.00 94.19 174 ILE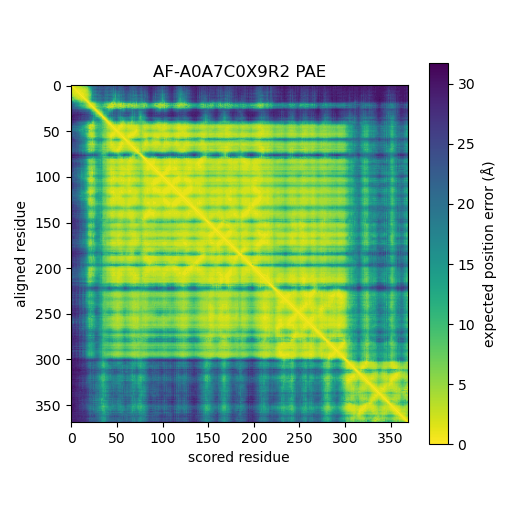 A CA 1
ATOM 1373 C C . ILE A 1 174 ? 10.086 0.485 -1.531 1.00 94.19 174 ILE A C 1
ATOM 1375 O O . ILE A 1 174 ? 10.571 1.428 -0.901 1.00 94.19 174 ILE A O 1
ATOM 1379 N N . ARG A 1 175 ? 10.830 -0.457 -2.105 1.00 94.62 175 ARG A N 1
ATOM 1380 C CA . ARG A 1 175 ? 12.288 -0.476 -2.055 1.00 94.62 175 ARG A CA 1
ATOM 1381 C C . ARG A 1 175 ? 12.869 -0.254 -3.439 1.00 94.62 175 ARG A C 1
ATOM 1383 O O . ARG A 1 175 ? 12.616 -1.012 -4.372 1.00 94.62 175 ARG A O 1
ATOM 1390 N N . MET A 1 176 ? 13.710 0.763 -3.546 1.00 94.88 176 MET A N 1
ATOM 1391 C CA . MET A 1 176 ? 14.481 1.063 -4.742 1.00 94.88 176 MET A CA 1
ATOM 1392 C C . MET A 1 176 ? 15.862 1.569 -4.335 1.00 94.88 176 MET A C 1
ATOM 1394 O O . MET A 1 176 ? 15.989 2.588 -3.654 1.00 94.88 176 MET A O 1
ATOM 1398 N N . GLU A 1 177 ? 16.911 0.874 -4.761 1.00 87.81 177 GLU A N 1
ATOM 1399 C CA . GLU A 1 177 ? 18.282 1.250 -4.414 1.00 87.81 177 GLU A CA 1
ATOM 1400 C C . GLU A 1 177 ? 18.656 2.628 -4.970 1.00 87.81 177 GLU A C 1
ATOM 1402 O O . GLU A 1 177 ? 18.243 3.021 -6.068 1.00 87.81 177 GLU A O 1
ATOM 1407 N N . ASN A 1 178 ? 19.466 3.363 -4.202 1.00 86.88 178 ASN A N 1
ATOM 1408 C CA . ASN A 1 178 ? 19.936 4.707 -4.550 1.00 86.88 178 ASN A CA 1
ATOM 1409 C C . ASN A 1 178 ? 18.796 5.674 -4.915 1.00 86.88 178 ASN A C 1
ATOM 1411 O O . ASN A 1 178 ? 18.950 6.542 -5.780 1.00 86.88 178 ASN A O 1
ATOM 1415 N N . SER A 1 179 ? 17.638 5.507 -4.272 1.00 92.62 179 SER A N 1
ATOM 1416 C CA . SER A 1 179 ? 16.476 6.359 -4.483 1.00 92.62 179 SER A CA 1
ATOM 1417 C C . SER A 1 179 ? 16.284 7.369 -3.354 1.00 92.62 179 SER A C 1
ATOM 1419 O O . SER A 1 179 ? 16.764 7.205 -2.232 1.00 92.62 179 SER A O 1
ATOM 1421 N N . LYS A 1 180 ? 15.576 8.449 -3.672 1.00 92.44 180 LYS A N 1
ATOM 1422 C CA . LYS A 1 180 ? 15.023 9.400 -2.708 1.00 92.44 180 LYS A CA 1
ATOM 1423 C C . LYS A 1 180 ? 13.525 9.470 -2.909 1.00 92.44 180 LYS A C 1
ATOM 1425 O O . LYS A 1 180 ? 13.063 9.419 -4.048 1.00 92.44 180 LYS A O 1
ATOM 1430 N N . SER A 1 181 ? 12.781 9.673 -1.832 1.00 89.75 181 SER A N 1
ATOM 1431 C CA . SER A 1 181 ? 11.336 9.858 -1.915 1.00 89.75 181 SER A CA 1
ATOM 1432 C C . SER A 1 181 ? 10.875 11.213 -1.392 1.00 89.75 181 SER A C 1
ATOM 1434 O O . SER A 1 181 ? 11.398 11.765 -0.417 1.00 89.75 181 SER A O 1
ATOM 1436 N N . ILE A 1 182 ? 9.888 11.774 -2.085 1.00 86.44 182 ILE A N 1
ATOM 1437 C CA . ILE A 1 182 ? 9.305 13.089 -1.830 1.00 86.44 182 ILE A CA 1
ATOM 1438 C C . ILE A 1 182 ? 7.791 12.939 -1.911 1.00 86.44 182 ILE A C 1
ATOM 1440 O O . ILE A 1 182 ? 7.275 12.404 -2.885 1.00 86.44 182 ILE A O 1
ATOM 1444 N N . TYR A 1 183 ? 7.074 13.425 -0.903 1.00 80.50 183 TYR A N 1
ATOM 1445 C CA . TYR A 1 183 ? 5.621 13.519 -0.968 1.00 80.50 183 TYR A CA 1
ATOM 1446 C C . TYR A 1 183 ? 5.236 14.891 -1.511 1.00 80.50 183 TYR A C 1
ATOM 1448 O O . TYR A 1 183 ? 5.749 15.908 -1.045 1.00 80.50 183 TYR A O 1
ATOM 1456 N N . THR A 1 184 ? 4.384 14.907 -2.527 1.00 69.56 184 THR A N 1
ATOM 1457 C CA . THR A 1 184 ? 3.919 16.115 -3.215 1.00 69.56 184 THR A CA 1
ATOM 1458 C C . THR A 1 184 ? 2.396 16.169 -3.169 1.00 69.56 184 THR A C 1
ATOM 1460 O O . THR A 1 184 ? 1.753 15.159 -2.894 1.00 69.56 184 THR A O 1
ATOM 1463 N N . ALA A 1 185 ? 1.796 17.305 -3.535 1.00 62.34 185 ALA A N 1
ATOM 1464 C CA . ALA A 1 185 ? 0.339 17.411 -3.673 1.00 62.34 185 ALA A CA 1
ATOM 1465 C C . ALA A 1 185 ? -0.267 16.388 -4.664 1.00 62.34 185 ALA A C 1
ATOM 1467 O O . ALA A 1 185 ? -1.456 16.105 -4.602 1.00 62.34 185 ALA A O 1
ATOM 1468 N N . LYS A 1 186 ? 0.544 15.827 -5.577 1.00 60.56 186 LYS A N 1
ATOM 1469 C CA . LYS A 1 186 ? 0.123 14.830 -6.577 1.00 60.56 186 LYS A CA 1
ATOM 1470 C C . LYS A 1 186 ? 0.351 13.375 -6.135 1.00 60.56 186 LYS A C 1
ATOM 1472 O O . LYS A 1 186 ? 0.046 12.470 -6.905 1.00 60.56 186 LYS A O 1
ATOM 1477 N N . GLY A 1 187 ? 0.900 13.149 -4.939 1.00 78.38 187 GLY A N 1
ATOM 1478 C CA . GLY A 1 187 ? 1.230 11.825 -4.407 1.00 78.38 187 GLY A CA 1
ATOM 1479 C C . GLY A 1 187 ? 2.709 11.654 -4.053 1.00 78.38 187 GLY A C 1
ATOM 1480 O O . GLY A 1 187 ? 3.494 12.612 -4.033 1.00 78.38 187 GLY A O 1
ATOM 1481 N N . LEU A 1 188 ? 3.088 10.409 -3.766 1.00 87.75 188 LEU A N 1
ATOM 1482 C CA . LEU A 1 188 ? 4.451 10.004 -3.443 1.00 87.75 188 LEU A CA 1
ATOM 1483 C C . LEU A 1 188 ? 5.280 9.872 -4.726 1.00 87.75 188 LEU A C 1
ATOM 1485 O O . LEU A 1 188 ? 4.948 9.121 -5.634 1.00 87.75 188 LEU A O 1
ATOM 1489 N N . MET A 1 189 ? 6.399 10.582 -4.785 1.00 91.56 189 MET A N 1
ATOM 1490 C CA . MET A 1 189 ? 7.385 10.474 -5.850 1.00 91.56 189 MET A CA 1
ATOM 1491 C C . MET A 1 189 ? 8.619 9.744 -5.333 1.00 91.56 189 MET A C 1
ATOM 1493 O O . MET A 1 189 ? 9.200 10.154 -4.328 1.00 91.56 189 MET A O 1
ATOM 1497 N N . ILE A 1 190 ? 9.060 8.713 -6.047 1.00 94.00 190 ILE A N 1
ATOM 1498 C CA . ILE A 1 190 ? 10.332 8.023 -5.803 1.00 94.00 190 ILE A CA 1
ATOM 1499 C C . ILE A 1 190 ? 11.249 8.307 -6.984 1.00 94.00 190 ILE A C 1
ATOM 1501 O O . ILE A 1 190 ? 10.883 8.079 -8.133 1.00 94.00 190 ILE A O 1
ATOM 1505 N N . LEU A 1 191 ? 12.434 8.838 -6.711 1.00 94.62 191 LEU A N 1
ATOM 1506 C CA . LEU A 1 191 ? 13.405 9.257 -7.712 1.00 94.62 191 LEU A CA 1
ATOM 1507 C C . LEU A 1 191 ? 14.677 8.437 -7.561 1.00 94.62 191 LEU A C 1
ATOM 1509 O O . LEU A 1 191 ? 15.279 8.441 -6.492 1.00 94.62 191 LEU A O 1
ATOM 1513 N N . SER A 1 192 ? 15.132 7.812 -8.643 1.00 94.94 192 SER A N 1
ATOM 1514 C CA . SER A 1 192 ? 16.434 7.148 -8.708 1.00 94.94 192 SER A CA 1
ATOM 1515 C C . SER A 1 192 ? 17.245 7.705 -9.866 1.00 94.94 192 SER A C 1
ATOM 1517 O O . SER A 1 192 ? 16.761 7.825 -10.995 1.00 94.94 192 SER A O 1
ATOM 1519 N N . LYS A 1 193 ? 18.492 8.071 -9.571 1.00 93.69 193 LYS A N 1
ATOM 1520 C CA . LYS A 1 193 ? 19.445 8.588 -10.551 1.00 93.69 193 LYS A CA 1
ATOM 1521 C C . LYS A 1 193 ? 20.519 7.540 -10.786 1.00 93.69 193 LYS A C 1
ATOM 1523 O O . LYS A 1 193 ? 21.163 7.096 -9.840 1.00 93.69 193 LYS A O 1
ATOM 1528 N N . ARG A 1 194 ? 20.765 7.207 -12.049 1.00 93.25 194 ARG A N 1
ATOM 1529 C CA . ARG A 1 194 ? 21.820 6.273 -12.446 1.00 93.25 194 ARG A CA 1
ATOM 1530 C C . ARG A 1 194 ? 22.613 6.833 -13.620 1.00 93.25 194 ARG A C 1
ATOM 1532 O O . ARG A 1 194 ? 22.051 7.460 -14.514 1.00 93.25 194 ARG A O 1
ATOM 1539 N N . LYS A 1 195 ? 23.925 6.600 -13.612 1.00 93.44 195 LYS A N 1
ATOM 1540 C CA . LYS A 1 195 ? 24.780 6.824 -14.779 1.00 93.44 195 LYS A CA 1
ATOM 1541 C C . LYS A 1 195 ? 24.816 5.534 -15.596 1.00 93.44 195 LYS A C 1
ATOM 1543 O O . LYS A 1 195 ? 25.116 4.478 -15.044 1.00 93.44 195 LYS A O 1
ATOM 1548 N N . ALA A 1 196 ? 24.467 5.617 -16.871 1.00 92.06 196 ALA A N 1
ATOM 1549 C CA . ALA A 1 196 ? 24.418 4.478 -17.771 1.00 92.06 196 ALA A CA 1
ATOM 1550 C C . ALA A 1 196 ? 25.826 3.912 -18.001 1.00 92.06 196 ALA A C 1
ATOM 1552 O O . ALA A 1 196 ? 26.741 4.619 -18.432 1.00 92.06 196 ALA A O 1
ATOM 1553 N N . ASP A 1 197 ? 25.994 2.626 -17.716 1.00 87.62 197 ASP A N 1
ATOM 1554 C CA . ASP A 1 197 ? 27.239 1.873 -17.899 1.00 87.62 197 ASP A CA 1
ATOM 1555 C C . ASP A 1 197 ? 27.317 1.205 -19.283 1.00 87.62 197 ASP A C 1
ATOM 1557 O O . ASP A 1 197 ? 28.405 0.899 -19.773 1.00 87.62 197 ASP A O 1
ATOM 1561 N N . SER A 1 198 ? 26.171 1.032 -19.943 1.00 90.31 198 SER A N 1
ATOM 1562 C CA . SER A 1 198 ? 26.026 0.265 -21.176 1.00 90.31 198 SER A CA 1
ATOM 1563 C C . SER A 1 198 ? 24.929 0.832 -22.091 1.00 90.31 198 SER A C 1
ATOM 1565 O O . SER A 1 198 ? 24.382 1.914 -21.854 1.00 90.31 198 SER A O 1
ATOM 1567 N N . LYS A 1 199 ? 24.617 0.100 -23.172 1.00 93.62 199 LYS A N 1
ATOM 1568 C CA . LYS A 1 199 ? 23.553 0.454 -24.128 1.00 93.62 199 LYS A CA 1
ATOM 1569 C C . LYS A 1 199 ? 22.141 0.358 -23.538 1.00 93.62 199 LYS A C 1
ATOM 1571 O O . LYS A 1 199 ? 21.200 0.839 -24.157 1.00 93.62 199 LYS A O 1
ATOM 1576 N N . LYS A 1 200 ? 21.984 -0.284 -22.376 1.00 94.94 200 LYS A N 1
ATOM 1577 C CA . LYS A 1 200 ? 20.703 -0.430 -21.685 1.00 94.94 200 LYS A CA 1
ATOM 1578 C C . LYS A 1 200 ? 20.892 -0.211 -20.197 1.00 94.94 200 LYS A C 1
ATOM 1580 O O . LYS A 1 200 ? 21.752 -0.828 -19.581 1.00 94.94 200 LYS A O 1
ATOM 1585 N N . THR A 1 201 ? 20.051 0.616 -19.598 1.00 95.94 201 THR A N 1
ATOM 1586 C CA . THR A 1 201 ? 20.079 0.851 -18.154 1.00 95.94 201 THR A CA 1
ATOM 1587 C C . THR A 1 201 ? 18.852 0.238 -17.508 1.00 95.94 201 THR A C 1
ATOM 1589 O O . THR A 1 201 ? 17.730 0.501 -17.933 1.00 95.94 201 THR A O 1
ATOM 1592 N N . LYS A 1 202 ? 19.069 -0.566 -16.462 1.00 95.81 202 LYS A N 1
ATOM 1593 C CA . LYS A 1 202 ? 18.005 -1.199 -15.679 1.00 95.81 202 LYS A CA 1
ATOM 1594 C C . LYS A 1 202 ? 17.812 -0.503 -14.332 1.00 95.81 202 LYS A C 1
ATOM 1596 O O . LYS A 1 202 ? 18.774 -0.246 -13.607 1.00 95.81 202 LYS A O 1
ATOM 1601 N N . PHE A 1 203 ? 16.556 -0.268 -13.991 1.00 96.38 203 PHE A N 1
ATOM 1602 C CA . PHE A 1 203 ? 16.073 0.115 -12.674 1.00 96.38 203 PHE A CA 1
ATOM 1603 C C . PHE A 1 203 ? 15.248 -1.045 -12.108 1.00 96.38 203 PHE A C 1
ATOM 1605 O O . PHE A 1 203 ? 14.504 -1.696 -12.848 1.00 96.38 203 PHE A O 1
ATOM 1612 N N . SER A 1 204 ? 15.400 -1.305 -10.812 1.00 96.38 204 SER A N 1
ATOM 1613 C CA . SER A 1 204 ? 14.682 -2.360 -10.098 1.00 96.38 204 SER A CA 1
ATOM 1614 C C . SER A 1 204 ? 13.986 -1.759 -8.886 1.00 96.38 204 SER A C 1
ATOM 1616 O O . SER A 1 204 ? 14.599 -1.007 -8.128 1.00 96.38 204 SER A O 1
ATOM 1618 N N . LEU A 1 205 ? 12.721 -2.109 -8.723 1.00 95.62 205 LEU A N 1
ATOM 1619 C CA . LEU A 1 205 ? 11.859 -1.737 -7.617 1.00 95.62 205 LEU A CA 1
ATOM 1620 C C . LEU A 1 205 ? 11.253 -3.023 -7.056 1.00 95.62 205 LEU A C 1
ATOM 1622 O O . LEU A 1 205 ? 10.836 -3.892 -7.820 1.00 95.62 205 LEU A O 1
ATOM 1626 N N . MET A 1 206 ? 11.193 -3.124 -5.737 1.00 94.75 206 MET A N 1
ATOM 1627 C CA . MET A 1 206 ? 10.367 -4.104 -5.045 1.00 94.75 206 MET A CA 1
ATOM 1628 C C . MET A 1 206 ? 9.223 -3.368 -4.354 1.00 94.75 206 MET A C 1
ATOM 1630 O O . MET A 1 206 ? 9.429 -2.303 -3.764 1.00 94.75 206 MET A O 1
ATOM 1634 N N . PHE A 1 207 ? 8.028 -3.927 -4.474 1.00 93.19 207 PHE A N 1
ATOM 1635 C CA . PHE A 1 207 ? 6.806 -3.432 -3.871 1.00 93.19 207 PHE A CA 1
ATOM 1636 C C . PHE A 1 207 ? 6.174 -4.569 -3.060 1.00 93.19 207 PHE A C 1
ATOM 1638 O O . PHE A 1 207 ? 5.886 -5.628 -3.614 1.00 93.19 207 PHE A O 1
ATOM 1645 N N . ARG A 1 208 ? 5.960 -4.357 -1.763 1.00 92.06 208 ARG A N 1
ATOM 1646 C CA . ARG A 1 208 ? 5.339 -5.324 -0.847 1.00 92.06 208 ARG A CA 1
ATOM 1647 C C . ARG A 1 208 ? 4.127 -4.692 -0.181 1.00 92.06 208 ARG A C 1
ATOM 1649 O O . ARG A 1 208 ? 4.171 -3.513 0.169 1.00 92.06 208 ARG A O 1
ATOM 1656 N N . VAL A 1 209 ? 3.077 -5.483 0.003 1.00 90.00 209 VAL A N 1
ATOM 1657 C CA . VAL A 1 209 ? 1.873 -5.097 0.748 1.00 90.00 209 VAL A CA 1
ATOM 1658 C C . VAL A 1 209 ? 1.837 -5.893 2.046 1.00 90.00 209 VAL A C 1
ATOM 1660 O O . VAL A 1 209 ? 2.229 -7.058 2.063 1.00 90.00 209 VAL A O 1
ATOM 1663 N N . GLY A 1 210 ? 1.410 -5.254 3.127 1.00 90.12 210 GLY A N 1
ATOM 1664 C CA . GLY A 1 210 ? 1.258 -5.863 4.446 1.00 90.12 210 GLY A CA 1
ATOM 1665 C C . GLY A 1 210 ? 0.107 -5.214 5.204 1.00 90.12 210 GLY A C 1
ATOM 1666 O O . GLY A 1 210 ? -0.515 -4.271 4.714 1.00 90.12 210 GLY A O 1
ATOM 1667 N N . LEU A 1 211 ? -0.191 -5.715 6.397 1.00 87.88 211 LEU A N 1
ATOM 1668 C CA . LEU A 1 211 ? -1.263 -5.203 7.247 1.00 87.88 211 LEU A CA 1
ATOM 1669 C C . LEU A 1 211 ? -0.919 -3.823 7.817 1.00 87.88 211 LEU A C 1
ATOM 1671 O O . LEU A 1 211 ? -1.777 -2.934 7.891 1.00 87.88 211 LEU A O 1
ATOM 1675 N N . ASP A 1 212 ? 0.339 -3.662 8.226 1.00 91.62 212 ASP A N 1
ATOM 1676 C CA . ASP A 1 212 ? 0.889 -2.435 8.782 1.00 91.62 212 ASP A CA 1
ATOM 1677 C C . ASP A 1 212 ? 2.399 -2.286 8.536 1.00 91.62 212 ASP A C 1
ATOM 1679 O O . ASP A 1 212 ? 3.079 -3.163 7.995 1.00 91.62 212 ASP A O 1
ATOM 1683 N N . ILE A 1 213 ? 2.923 -1.114 8.896 1.00 92.81 213 ILE A N 1
ATOM 1684 C CA . ILE A 1 213 ? 4.343 -0.794 8.750 1.00 92.81 213 ILE A CA 1
ATOM 1685 C C . ILE A 1 213 ? 5.227 -1.728 9.584 1.00 92.81 213 ILE A C 1
ATOM 1687 O O . ILE A 1 213 ? 6.319 -2.059 9.126 1.00 92.81 213 ILE A O 1
ATOM 1691 N N . GLU A 1 214 ? 4.812 -2.137 10.785 1.00 92.25 214 GLU A N 1
ATOM 1692 C CA . GLU A 1 214 ? 5.618 -3.005 11.649 1.00 92.25 214 GLU A CA 1
ATOM 1693 C C . GLU A 1 214 ? 5.845 -4.387 11.054 1.00 92.25 214 GLU A C 1
ATOM 1695 O O . GLU A 1 214 ? 6.982 -4.871 11.067 1.00 92.25 214 GLU A O 1
ATOM 1700 N N . GLU A 1 215 ? 4.801 -4.987 10.486 1.00 90.75 215 GLU A N 1
ATOM 1701 C CA . GLU A 1 215 ? 4.910 -6.235 9.735 1.00 90.75 215 GLU A CA 1
ATOM 1702 C C . GLU A 1 215 ? 5.946 -6.087 8.615 1.00 90.75 215 GLU A C 1
ATOM 1704 O O . GLU A 1 215 ? 6.944 -6.808 8.578 1.00 90.75 215 GLU A O 1
ATOM 1709 N N . LEU A 1 216 ? 5.767 -5.079 7.757 1.00 91.81 216 LEU A N 1
ATOM 1710 C CA . LEU A 1 216 ? 6.633 -4.854 6.602 1.00 91.81 216 LEU A CA 1
ATOM 1711 C C . LEU A 1 216 ? 8.075 -4.552 6.988 1.00 91.81 216 LEU A C 1
ATOM 1713 O O . LEU A 1 216 ? 9.011 -5.008 6.336 1.00 91.81 216 LEU A O 1
ATOM 1717 N N . ARG A 1 217 ? 8.274 -3.746 8.029 1.00 87.56 217 ARG A N 1
ATOM 1718 C CA . ARG A 1 217 ? 9.595 -3.373 8.534 1.00 87.56 217 ARG A CA 1
ATOM 1719 C C . ARG A 1 217 ? 10.300 -4.571 9.144 1.00 87.56 217 ARG A C 1
ATOM 1721 O O . ARG A 1 217 ? 11.524 -4.687 9.046 1.00 87.56 217 ARG A O 1
ATOM 1728 N N . GLY A 1 218 ? 9.525 -5.471 9.738 1.00 81.94 218 GLY A N 1
ATOM 1729 C CA . GLY A 1 218 ? 10.023 -6.632 10.432 1.00 81.94 218 GLY A CA 1
ATOM 1730 C C . GLY A 1 218 ? 10.832 -7.600 9.577 1.00 81.94 218 GLY A C 1
ATOM 1731 O O . GLY A 1 218 ? 11.686 -8.281 10.138 1.00 81.94 218 GLY A O 1
ATOM 1732 N N . ASP A 1 219 ? 10.621 -7.600 8.264 1.00 75.25 219 ASP A N 1
ATOM 1733 C CA . ASP A 1 219 ? 11.359 -8.429 7.310 1.00 75.25 219 ASP A CA 1
ATOM 1734 C C . ASP A 1 219 ? 12.729 -7.843 6.912 1.00 75.25 219 ASP A C 1
ATOM 1736 O O . ASP A 1 219 ? 13.547 -8.527 6.295 1.00 75.25 219 ASP A O 1
ATOM 1740 N N . PHE A 1 220 ? 12.999 -6.573 7.248 1.00 76.50 220 PHE A N 1
ATOM 1741 C CA . PHE A 1 220 ? 14.211 -5.841 6.837 1.00 76.50 220 PHE A CA 1
ATOM 1742 C C . PHE A 1 220 ? 15.034 -5.311 8.009 1.00 76.50 220 PHE A C 1
ATOM 1744 O O . PHE A 1 220 ? 16.207 -4.958 7.846 1.00 76.50 220 PHE A O 1
ATOM 1751 N N . GLU A 1 221 ? 14.429 -5.218 9.186 1.00 71.75 221 GLU A N 1
ATOM 1752 C CA . GLU A 1 221 ? 15.107 -4.901 10.433 1.00 71.75 221 GLU A CA 1
ATOM 1753 C C . GLU A 1 221 ? 15.319 -6.208 11.191 1.00 71.75 221 GLU A C 1
ATOM 1755 O O . GLU A 1 221 ? 14.372 -6.959 11.402 1.00 71.75 221 GLU A O 1
ATOM 1760 N N . GLY A 1 222 ? 16.582 -6.509 11.520 1.00 63.69 222 GLY A N 1
ATOM 1761 C CA . GLY A 1 222 ? 16.974 -7.747 12.197 1.00 63.69 222 GLY A CA 1
ATOM 1762 C C . GLY A 1 222 ? 16.404 -7.863 13.616 1.00 63.69 222 GLY A C 1
ATOM 1763 O O . GLY A 1 222 ? 15.340 -7.338 13.934 1.00 63.69 222 GLY A O 1
ATOM 1764 N N . ASN A 1 223 ? 17.119 -8.545 14.509 1.00 62.41 223 ASN A N 1
ATOM 1765 C CA . ASN A 1 223 ? 16.671 -8.723 15.892 1.00 62.41 223 ASN A CA 1
ATOM 1766 C C . ASN A 1 223 ? 16.710 -7.391 16.664 1.00 62.41 223 ASN A C 1
ATOM 1768 O O . ASN A 1 223 ? 17.721 -7.041 17.266 1.00 62.41 223 ASN A O 1
ATOM 1772 N N . VAL A 1 224 ? 15.607 -6.647 16.615 1.00 70.94 224 VAL A N 1
ATOM 1773 C CA . VAL A 1 224 ? 15.323 -5.471 17.445 1.00 70.94 224 VAL A CA 1
ATOM 1774 C C . VAL A 1 224 ? 14.395 -5.904 18.578 1.00 70.94 224 VAL A C 1
ATOM 1776 O O . VAL A 1 224 ? 13.535 -6.766 18.376 1.00 70.94 224 VAL A O 1
ATOM 1779 N N . ASP A 1 225 ? 14.546 -5.300 19.756 1.00 76.44 225 ASP A N 1
ATOM 1780 C CA . ASP A 1 225 ? 13.624 -5.517 20.869 1.00 76.44 225 ASP A CA 1
ATOM 1781 C C . ASP A 1 225 ? 12.180 -5.213 20.447 1.00 76.44 225 ASP A C 1
ATOM 1783 O O . ASP A 1 225 ? 11.876 -4.159 19.884 1.00 76.44 225 ASP A O 1
ATOM 1787 N N . VAL A 1 226 ? 11.276 -6.152 20.731 1.00 85.31 226 VAL A N 1
ATOM 1788 C CA . VAL A 1 226 ? 9.848 -6.014 20.431 1.00 85.31 226 VAL A CA 1
ATOM 1789 C C . VAL A 1 226 ? 9.130 -5.527 21.683 1.00 85.31 226 VAL A C 1
ATOM 1791 O O . VAL A 1 226 ? 8.922 -6.282 22.635 1.00 85.31 226 VAL A O 1
ATOM 1794 N N . GLN A 1 227 ? 8.715 -4.264 21.680 1.00 88.12 227 GLN A N 1
ATOM 1795 C CA . GLN A 1 227 ? 7.813 -3.723 22.686 1.00 88.12 227 GLN A CA 1
ATOM 1796 C C . GLN A 1 227 ? 6.394 -4.211 22.397 1.00 88.12 227 GLN A C 1
ATOM 1798 O O . GLN A 1 227 ? 5.842 -3.950 21.330 1.00 88.12 227 GLN A O 1
ATOM 1803 N N . LYS A 1 228 ? 5.789 -4.896 23.366 1.00 92.88 228 LYS A N 1
ATOM 1804 C CA . LYS A 1 228 ? 4.417 -5.403 23.261 1.00 92.88 228 LYS A CA 1
ATOM 1805 C C . LYS A 1 228 ? 3.497 -4.601 24.159 1.00 92.88 228 LYS A C 1
ATOM 1807 O O . LYS A 1 228 ? 3.848 -4.390 25.317 1.00 92.88 228 LYS A O 1
ATOM 1812 N N . TYR A 1 229 ? 2.335 -4.195 23.655 1.00 93.75 229 TYR A N 1
ATOM 1813 C CA . TYR A 1 229 ? 1.315 -3.494 24.438 1.00 93.75 229 TYR A CA 1
ATOM 1814 C C . TYR A 1 229 ? -0.029 -4.199 24.311 1.00 93.75 229 TYR A C 1
ATOM 1816 O O . TYR A 1 229 ? -0.520 -4.401 23.206 1.00 93.75 229 TYR A O 1
ATOM 1824 N N . LYS A 1 230 ? -0.642 -4.548 25.445 1.00 95.94 230 LYS A N 1
ATOM 1825 C CA . LYS A 1 230 ? -1.978 -5.146 25.471 1.00 95.94 230 LYS A CA 1
ATOM 1826 C C . LYS A 1 230 ? -3.043 -4.056 25.408 1.00 95.94 230 LYS A C 1
ATOM 1828 O O . LYS A 1 230 ? -3.075 -3.174 26.266 1.00 95.94 230 LYS A O 1
ATOM 1833 N N . VAL A 1 231 ? -3.929 -4.153 24.431 1.00 94.62 231 VAL A N 1
ATOM 1834 C CA . VAL A 1 231 ? -5.024 -3.222 24.180 1.00 94.62 231 VAL A CA 1
ATOM 1835 C C . VAL A 1 231 ? -6.333 -3.851 24.637 1.00 94.62 231 VAL A C 1
ATOM 1837 O O . VAL A 1 231 ? -6.724 -4.929 24.186 1.00 94.62 231 VAL A O 1
ATOM 1840 N N . LEU A 1 232 ? -6.993 -3.179 25.573 1.00 94.88 232 LEU A N 1
ATOM 1841 C CA . LEU A 1 232 ? -8.243 -3.616 26.179 1.00 94.88 232 LEU A CA 1
ATOM 1842 C C . LEU A 1 232 ? -9.280 -2.499 26.094 1.00 94.88 232 LEU A C 1
ATOM 1844 O O . LEU A 1 232 ? -8.920 -1.325 26.150 1.00 94.88 232 LEU A O 1
ATOM 1848 N N . ASP A 1 233 ? -10.558 -2.846 26.035 1.00 92.31 233 ASP A N 1
ATOM 1849 C CA . ASP A 1 233 ? -11.633 -1.895 26.302 1.00 92.31 233 ASP A CA 1
ATOM 1850 C C . ASP A 1 233 ? -11.814 -1.648 27.817 1.00 92.31 233 ASP A C 1
ATOM 1852 O O . ASP A 1 233 ? -11.157 -2.258 28.668 1.00 92.31 233 ASP A O 1
ATOM 1856 N N . GLU A 1 234 ? -12.724 -0.743 28.179 1.00 92.81 234 GLU A N 1
ATOM 1857 C CA . GLU A 1 234 ? -13.062 -0.431 29.577 1.00 92.81 234 GLU A CA 1
ATOM 1858 C C . GLU A 1 234 ? -13.622 -1.618 30.371 1.00 9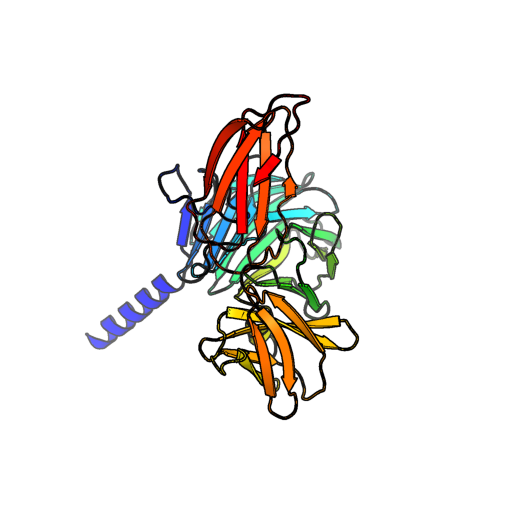2.81 234 GLU A C 1
ATOM 1860 O O . GLU A 1 234 ? -13.587 -1.592 31.602 1.00 92.81 234 GLU A O 1
ATOM 1865 N N . LYS A 1 235 ? -14.122 -2.653 29.690 1.00 91.94 235 LYS A N 1
ATOM 1866 C CA . LYS A 1 235 ? -14.636 -3.888 30.295 1.00 91.94 235 LYS A CA 1
ATOM 1867 C C . LYS A 1 235 ? -13.543 -4.956 30.426 1.00 91.94 235 LYS A C 1
ATOM 1869 O O . LYS A 1 235 ? -13.805 -6.034 30.953 1.00 91.94 235 LYS A O 1
ATOM 1874 N N . GLY A 1 236 ? -12.318 -4.667 29.980 1.00 91.81 236 GLY A N 1
ATOM 1875 C CA . GLY A 1 236 ? -11.189 -5.594 30.001 1.00 91.81 236 GLY A CA 1
ATOM 1876 C C . GLY A 1 236 ? -11.181 -6.596 28.844 1.00 91.81 236 GLY A C 1
ATOM 1877 O O . GLY A 1 236 ? -10.391 -7.542 28.875 1.00 91.81 236 GLY A O 1
ATOM 1878 N N . VAL A 1 237 ? -12.026 -6.402 27.830 1.00 91.94 237 VAL A N 1
ATOM 1879 C CA . VAL A 1 237 ? -12.076 -7.228 26.619 1.00 91.94 237 VAL A CA 1
ATOM 1880 C C . VAL A 1 237 ? -10.953 -6.804 25.677 1.00 91.94 237 VAL A C 1
ATOM 1882 O O . VAL A 1 237 ? -10.682 -5.618 25.509 1.00 91.94 237 VAL A O 1
ATOM 1885 N N . LYS A 1 238 ? -10.268 -7.777 25.074 1.00 93.88 238 LYS A N 1
ATOM 1886 C CA . LYS A 1 238 ? -9.196 -7.535 24.098 1.00 93.88 238 LYS A CA 1
ATOM 1887 C C . LYS A 1 238 ? -9.776 -6.936 22.816 1.00 93.88 238 LYS A C 1
ATOM 1889 O O . LYS A 1 238 ? -10.834 -7.372 22.370 1.00 93.88 238 LYS A O 1
ATOM 1894 N N . VAL A 1 239 ? -9.069 -5.985 22.211 1.00 89.38 239 VAL A N 1
ATOM 1895 C CA . VAL A 1 239 ? -9.509 -5.325 20.971 1.00 89.38 239 VAL A CA 1
ATOM 1896 C C . VAL A 1 239 ? -8.583 -5.715 19.819 1.00 89.38 239 VAL A C 1
ATOM 1898 O O . VAL A 1 239 ? -7.415 -5.332 19.822 1.00 89.38 239 VAL A O 1
ATOM 1901 N N . LYS A 1 240 ? -9.104 -6.468 18.843 1.00 88.50 240 LYS A N 1
ATOM 1902 C CA . LYS A 1 240 ? -8.408 -6.930 17.622 1.00 88.50 240 LYS A CA 1
ATOM 1903 C C . LYS A 1 240 ? -8.579 -5.928 16.469 1.00 88.50 240 LYS A C 1
ATOM 1905 O O . LYS A 1 240 ? -9.620 -5.281 16.382 1.00 88.50 240 LYS A O 1
ATOM 1910 N N . GLY A 1 241 ? -7.598 -5.850 15.566 1.00 84.50 241 GLY A N 1
ATOM 1911 C CA . GLY A 1 241 ? -7.692 -5.110 14.300 1.00 84.50 241 GLY A CA 1
ATOM 1912 C C . GLY A 1 241 ? -7.554 -3.590 14.420 1.00 84.50 241 GLY A C 1
ATOM 1913 O O . GLY A 1 241 ? -7.820 -2.868 13.464 1.00 84.50 241 GLY A O 1
ATOM 19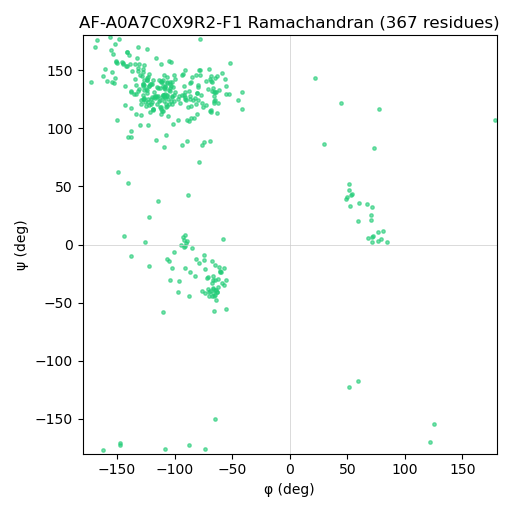14 N N . LEU A 1 242 ? -7.150 -3.084 15.584 1.00 86.94 242 LEU A N 1
ATOM 1915 C CA . LEU A 1 242 ? -7.010 -1.658 15.850 1.00 86.94 242 LEU A CA 1
ATOM 1916 C C . LEU A 1 242 ? -5.596 -1.185 15.516 1.00 86.94 242 LEU A C 1
ATOM 1918 O O . LEU A 1 242 ? -4.625 -1.776 15.987 1.00 86.94 242 LEU A O 1
ATOM 1922 N N . ARG A 1 243 ? -5.473 -0.088 14.760 1.00 89.06 243 ARG A N 1
ATOM 1923 C CA . ARG A 1 243 ? -4.178 0.482 14.362 1.00 89.06 243 ARG A CA 1
ATOM 1924 C C . ARG A 1 243 ? -3.781 1.670 15.217 1.00 89.06 243 ARG A C 1
ATOM 1926 O O . ARG A 1 243 ? -4.520 2.656 15.333 1.00 89.06 243 ARG A O 1
ATOM 1933 N N . MET A 1 244 ? -2.560 1.617 15.736 1.00 90.19 244 MET A N 1
ATOM 1934 C CA . MET A 1 244 ? -1.942 2.715 16.469 1.00 90.19 244 MET A CA 1
ATOM 1935 C C . MET A 1 244 ? -0.540 2.994 15.955 1.00 90.19 244 MET A C 1
ATOM 1937 O O . MET A 1 244 ? 0.283 2.094 15.792 1.00 90.19 244 MET A O 1
ATOM 1941 N N . GLY A 1 245 ? -0.273 4.277 15.744 1.00 90.44 245 GLY A N 1
ATOM 1942 C CA . GLY A 1 245 ? 1.071 4.792 15.598 1.00 90.44 245 GLY A CA 1
ATOM 1943 C C . GLY A 1 245 ? 1.749 4.936 16.954 1.00 90.44 245 GLY A C 1
ATOM 1944 O O . GLY A 1 245 ? 1.110 5.215 17.970 1.00 90.44 245 GLY A O 1
ATOM 1945 N N . ILE A 1 246 ? 3.064 4.792 16.959 1.00 89.19 246 ILE A N 1
ATOM 1946 C CA . ILE A 1 246 ? 3.921 5.145 18.087 1.00 89.19 246 ILE A CA 1
ATOM 1947 C C . ILE A 1 246 ? 4.969 6.133 17.585 1.00 89.19 246 ILE A C 1
ATOM 1949 O O . ILE A 1 246 ? 5.437 6.028 16.447 1.00 89.19 246 ILE A O 1
ATOM 1953 N N . GLY A 1 247 ? 5.299 7.131 18.394 1.00 87.62 247 GLY A N 1
ATOM 1954 C CA . GLY A 1 247 ? 6.169 8.213 17.968 1.00 87.62 247 GLY A CA 1
ATOM 1955 C C . GLY A 1 247 ? 6.889 8.919 19.102 1.00 87.62 247 GLY A C 1
ATOM 1956 O O . GLY A 1 247 ? 6.731 8.590 20.275 1.00 87.62 247 GLY A O 1
ATOM 1957 N N . GLU A 1 248 ? 7.706 9.889 18.725 1.00 85.31 248 GLU A N 1
ATOM 1958 C CA . GLU A 1 248 ? 8.511 10.693 19.638 1.00 85.31 248 GLU A CA 1
ATOM 1959 C C . GLU A 1 248 ? 8.555 12.134 19.119 1.00 85.31 248 GLU A C 1
ATOM 1961 O O . GLU A 1 248 ? 8.733 12.362 17.917 1.00 85.31 248 GLU A O 1
ATOM 1966 N N . ASN A 1 249 ? 8.400 13.115 20.012 1.00 84.31 249 ASN A N 1
ATOM 1967 C CA . ASN A 1 249 ? 8.418 14.542 19.676 1.00 84.31 249 ASN A CA 1
ATOM 1968 C C . ASN A 1 249 ? 7.405 14.909 18.571 1.00 84.31 249 ASN A C 1
ATOM 1970 O O . ASN A 1 249 ? 7.743 15.615 17.614 1.00 84.31 249 ASN A O 1
ATOM 1974 N N . GLY A 1 250 ? 6.179 14.378 18.654 1.00 79.75 250 GLY A N 1
ATOM 1975 C CA . GLY A 1 250 ? 5.119 14.627 17.675 1.00 79.75 250 GLY A CA 1
ATOM 1976 C C . GLY A 1 250 ? 5.324 13.961 16.308 1.00 79.75 250 GLY A C 1
ATOM 1977 O O . GLY A 1 250 ? 4.558 14.231 15.382 1.00 79.75 250 GLY A O 1
ATOM 1978 N N . LYS A 1 251 ? 6.346 13.110 16.139 1.00 83.69 251 LYS A N 1
ATOM 1979 C CA . LYS A 1 251 ? 6.617 12.388 14.887 1.00 83.69 251 LYS A CA 1
ATOM 1980 C C . LYS A 1 251 ? 6.323 10.906 15.048 1.00 83.69 251 LYS A C 1
ATOM 1982 O O . LYS A 1 251 ? 6.927 10.245 15.888 1.00 83.69 251 LYS A O 1
ATOM 1987 N N . ILE A 1 252 ? 5.451 10.375 14.193 1.00 88.44 252 ILE A N 1
ATOM 1988 C CA . ILE A 1 252 ? 5.187 8.935 14.120 1.00 88.44 252 ILE A CA 1
ATOM 1989 C C . ILE A 1 252 ? 6.450 8.225 13.622 1.00 88.44 252 ILE A C 1
ATOM 1991 O O . ILE A 1 252 ? 7.013 8.590 12.589 1.00 88.44 252 ILE A O 1
ATOM 1995 N N . LEU A 1 253 ? 6.884 7.216 14.373 1.00 88.06 253 LEU A N 1
ATOM 1996 C CA . LEU A 1 253 ? 8.033 6.370 14.061 1.00 88.06 253 LEU A CA 1
ATOM 1997 C C . LEU A 1 253 ? 7.619 5.077 13.367 1.00 88.06 253 LEU A C 1
ATOM 1999 O O . LEU A 1 253 ? 8.400 4.550 12.586 1.00 88.06 253 LEU A O 1
ATOM 2003 N N . THR A 1 254 ? 6.431 4.555 13.673 1.00 90.69 254 THR A N 1
ATOM 2004 C CA . THR A 1 254 ? 5.882 3.329 13.078 1.00 90.69 254 THR A CA 1
ATOM 2005 C C . THR A 1 254 ? 4.401 3.158 13.437 1.00 90.69 254 THR A C 1
ATOM 2007 O O . THR A 1 254 ? 3.882 3.898 14.277 1.00 90.69 254 THR A O 1
ATOM 2010 N N . VAL A 1 255 ? 3.726 2.199 12.801 1.00 92.06 255 VAL A N 1
ATOM 2011 C CA . VAL A 1 255 ? 2.317 1.840 13.012 1.00 92.06 255 VAL A CA 1
ATOM 2012 C C . VAL A 1 255 ? 2.196 0.323 13.133 1.00 92.06 255 VAL A C 1
ATOM 2014 O O . VAL A 1 255 ? 2.809 -0.399 12.354 1.00 92.06 255 VAL A O 1
ATOM 2017 N N . SER A 1 256 ? 1.395 -0.137 14.095 1.00 93.62 256 SER A N 1
ATOM 2018 C CA . SER A 1 256 ? 1.069 -1.551 14.315 1.00 93.62 256 SER A CA 1
ATOM 2019 C C . SER A 1 256 ? -0.439 -1.732 14.472 1.00 93.62 256 SER A C 1
ATOM 2021 O O . SER A 1 256 ? -1.137 -0.822 14.933 1.00 93.62 256 SER A O 1
ATOM 2023 N N . THR A 1 257 ? -0.921 -2.914 14.107 1.00 92.06 257 THR A N 1
ATOM 2024 C CA . THR A 1 257 ? -2.299 -3.383 14.245 1.00 92.06 257 THR A CA 1
ATOM 2025 C C . THR A 1 257 ? -2.384 -4.410 15.368 1.00 92.06 257 THR A C 1
ATOM 2027 O O . THR A 1 257 ? -1.509 -5.265 15.497 1.00 92.06 257 THR A O 1
ATOM 2030 N N . THR A 1 258 ? -3.431 -4.354 16.193 1.00 92.62 258 THR A N 1
ATOM 2031 C CA . THR A 1 258 ? -3.629 -5.371 17.228 1.00 92.62 258 THR A CA 1
ATOM 2032 C C . THR A 1 258 ? -3.962 -6.731 16.627 1.00 92.62 258 THR A C 1
ATOM 2034 O O . THR A 1 258 ? -4.864 -6.856 15.793 1.00 92.62 258 THR A O 1
ATOM 2037 N N . ASP A 1 259 ? -3.270 -7.757 17.111 1.00 91.62 259 ASP A N 1
ATOM 2038 C CA . ASP A 1 259 ? -3.565 -9.151 16.789 1.00 91.62 259 ASP A CA 1
ATOM 2039 C C . ASP A 1 259 ? -4.844 -9.665 17.487 1.00 91.62 259 ASP A C 1
ATOM 2041 O O . ASP A 1 259 ? -5.557 -8.934 18.184 1.00 91.62 259 ASP A O 1
ATOM 2045 N N . ASP A 1 260 ? -5.137 -10.952 17.306 1.00 88.50 260 ASP A N 1
ATOM 2046 C CA . ASP A 1 260 ? -6.293 -11.648 17.888 1.00 88.50 260 ASP A CA 1
ATOM 2047 C C . ASP A 1 260 ? -6.301 -11.643 19.421 1.00 88.50 260 ASP A C 1
ATOM 2049 O O . ASP A 1 260 ? -7.356 -11.727 20.051 1.00 88.50 260 ASP A O 1
ATOM 2053 N N . GLU A 1 261 ? -5.130 -11.474 20.032 1.00 93.44 261 GLU A N 1
ATOM 2054 C CA . GLU A 1 261 ? -4.955 -11.371 21.474 1.00 93.44 261 GLU A CA 1
ATOM 2055 C C . GLU A 1 261 ? -5.035 -9.918 21.974 1.00 93.44 261 GLU A C 1
ATOM 2057 O O . GLU A 1 261 ? -4.920 -9.658 23.182 1.00 93.44 261 GLU A O 1
ATOM 2062 N N . GLY A 1 262 ? -5.277 -8.971 21.064 1.00 93.31 262 GLY A N 1
ATOM 2063 C CA . GLY A 1 262 ? -5.324 -7.543 21.329 1.00 93.31 262 GLY A CA 1
ATOM 2064 C C . GLY A 1 262 ? -3.946 -6.956 21.618 1.00 93.31 262 GLY A C 1
ATOM 2065 O O . GLY A 1 262 ? -3.840 -6.059 22.451 1.00 93.31 262 GLY A O 1
ATOM 2066 N N . ILE A 1 263 ? -2.875 -7.483 21.023 1.00 96.00 263 ILE A N 1
ATOM 2067 C CA . ILE A 1 263 ? -1.500 -7.044 21.285 1.00 96.00 263 ILE A CA 1
ATOM 2068 C C . ILE A 1 263 ? -0.973 -6.230 20.102 1.00 96.00 263 ILE A C 1
ATOM 2070 O O . ILE A 1 263 ? -1.001 -6.685 18.964 1.00 96.00 263 ILE A O 1
ATOM 2074 N N . LEU A 1 264 ? -0.456 -5.032 20.390 1.00 94.19 264 LEU A N 1
ATOM 2075 C CA . LEU A 1 264 ? 0.382 -4.256 19.472 1.00 94.19 264 LEU A CA 1
ATOM 2076 C C . LEU A 1 264 ? 1.843 -4.675 19.630 1.00 94.19 264 LEU A C 1
ATOM 2078 O O . LEU A 1 264 ? 2.319 -4.815 20.763 1.00 94.19 264 LEU A O 1
ATOM 2082 N N . HIS A 1 265 ? 2.565 -4.790 18.517 1.00 92.69 265 HIS A N 1
ATOM 2083 C CA . HIS A 1 265 ? 3.980 -5.166 18.493 1.00 92.69 265 HIS A CA 1
ATOM 2084 C C . HIS A 1 265 ? 4.785 -4.068 17.806 1.00 92.69 265 HIS A C 1
ATOM 2086 O O . HIS A 1 265 ? 4.553 -3.782 16.641 1.00 92.69 265 HIS A O 1
ATOM 2092 N N . PHE A 1 266 ? 5.745 -3.472 18.513 1.00 90.62 266 PHE A N 1
ATOM 2093 C CA . PHE A 1 266 ? 6.604 -2.413 17.982 1.00 90.62 266 PHE A CA 1
ATOM 2094 C C . PHE A 1 266 ? 8.082 -2.779 18.126 1.00 90.62 266 PHE A C 1
ATOM 2096 O O . PHE A 1 266 ? 8.583 -2.932 19.241 1.00 90.62 266 PHE A O 1
ATOM 2103 N N . LYS A 1 267 ? 8.809 -2.868 17.013 1.00 87.38 267 LYS A N 1
ATOM 2104 C CA . LYS A 1 267 ? 10.261 -3.095 16.950 1.00 87.38 267 LYS A CA 1
ATOM 2105 C C . LYS A 1 267 ? 11.029 -1.805 17.245 1.00 87.38 267 LYS A C 1
ATOM 2107 O O . LYS A 1 267 ? 11.586 -1.168 16.350 1.00 87.38 267 LYS A O 1
ATOM 2112 N N . LEU A 1 268 ? 11.003 -1.357 18.493 1.00 82.31 268 LEU A N 1
ATOM 2113 C CA . LEU A 1 268 ? 11.658 -0.125 18.933 1.00 82.31 268 LEU A CA 1
ATOM 2114 C C . LEU A 1 268 ? 12.479 -0.375 20.204 1.00 82.31 268 LEU A C 1
ATOM 2116 O O . LEU A 1 268 ? 12.093 -1.215 21.023 1.00 82.31 268 LEU A O 1
ATOM 2120 N N . PRO A 1 269 ? 13.582 0.371 20.404 1.00 81.12 269 PRO A N 1
ATOM 2121 C CA . PRO A 1 269 ? 14.304 0.357 21.670 1.00 81.12 269 PRO A CA 1
ATOM 2122 C C . PRO A 1 269 ? 13.376 0.606 22.864 1.00 81.12 269 PRO A C 1
ATOM 2124 O O . PRO A 1 269 ? 12.320 1.228 22.744 1.00 81.12 269 PRO A O 1
ATOM 2127 N N . VAL A 1 270 ? 13.777 0.142 24.048 1.00 79.94 270 VAL A N 1
ATOM 2128 C CA . VAL A 1 270 ? 13.053 0.482 25.278 1.00 79.94 270 VAL A CA 1
ATOM 2129 C C . VAL A 1 270 ? 13.111 1.998 25.480 1.00 79.94 270 VAL A C 1
ATOM 2131 O O . VAL A 1 270 ? 14.190 2.576 25.585 1.00 79.94 270 VAL A O 1
ATOM 2134 N N . GLY A 1 271 ? 11.945 2.636 25.558 1.00 80.56 271 GLY A N 1
ATOM 2135 C CA . GLY A 1 271 ? 11.831 4.083 25.692 1.00 80.56 271 GLY A CA 1
ATOM 2136 C C . GLY A 1 271 ? 10.423 4.534 26.069 1.00 80.56 271 GLY A C 1
ATOM 2137 O O . GLY A 1 271 ? 9.492 3.727 26.167 1.00 80.56 271 GLY A O 1
ATOM 2138 N N . ASN A 1 272 ? 10.284 5.840 26.295 1.00 82.75 272 ASN A N 1
ATOM 2139 C CA . ASN A 1 272 ? 8.995 6.493 26.488 1.00 82.75 272 ASN A CA 1
ATOM 2140 C C . ASN A 1 272 ? 8.543 7.069 25.150 1.00 82.75 272 ASN A C 1
ATOM 2142 O O . ASN A 1 272 ? 9.236 7.902 24.578 1.00 82.75 272 ASN A O 1
ATOM 2146 N N . TYR A 1 273 ? 7.379 6.636 24.683 1.00 85.94 273 TYR A N 1
ATOM 2147 C CA . TYR A 1 273 ? 6.840 7.038 23.393 1.00 85.94 273 TYR A CA 1
ATOM 2148 C C . TYR A 1 273 ? 5.427 7.593 23.528 1.00 85.94 273 TYR A C 1
ATOM 2150 O O . TYR A 1 273 ? 4.675 7.241 24.441 1.00 85.94 273 TYR A O 1
ATOM 2158 N N . GLU A 1 274 ? 5.074 8.435 22.569 1.00 87.94 274 GLU A N 1
ATOM 2159 C CA . GLU A 1 274 ? 3.735 8.960 22.359 1.00 87.94 274 GLU A CA 1
ATOM 2160 C C . GLU A 1 274 ? 2.935 7.978 21.499 1.00 87.94 274 GLU A C 1
ATOM 2162 O O . GLU A 1 274 ? 3.452 7.406 20.537 1.00 87.94 274 GLU A O 1
ATOM 2167 N N . PHE A 1 275 ? 1.663 7.782 21.839 1.00 87.69 275 PHE A N 1
ATOM 2168 C CA . PHE A 1 275 ? 0.756 6.929 21.079 1.00 87.69 275 PHE A CA 1
ATOM 2169 C C . PHE A 1 275 ? -0.176 7.783 20.230 1.00 87.69 275 PHE A C 1
ATOM 2171 O O . PHE A 1 275 ? -0.870 8.661 20.743 1.00 87.69 275 PHE A O 1
ATOM 2178 N N . PHE A 1 276 ? -0.217 7.484 18.938 1.00 83.38 276 PHE A N 1
ATOM 2179 C CA . PHE A 1 276 ? -1.009 8.196 17.950 1.00 83.38 276 PHE A CA 1
ATOM 2180 C C . PHE A 1 276 ? -2.142 7.288 17.476 1.00 83.38 276 PHE A C 1
ATOM 2182 O O . PHE A 1 276 ? -1.882 6.251 16.862 1.00 83.38 276 PHE A O 1
ATOM 2189 N N . PRO A 1 277 ? -3.405 7.631 17.750 1.00 76.81 277 PRO A N 1
ATOM 2190 C CA . PRO A 1 277 ? -4.517 6.880 17.196 1.00 76.81 277 PRO A CA 1
ATOM 2191 C C . PRO A 1 277 ? -4.527 7.033 15.671 1.00 76.81 277 PRO A C 1
ATOM 2193 O O . PRO A 1 277 ? -4.539 8.157 15.174 1.00 76.81 277 PRO A O 1
ATOM 2196 N N . TYR A 1 278 ? -4.508 5.917 14.937 1.00 71.69 278 TYR A N 1
ATOM 2197 C CA . TYR A 1 278 ? -4.550 5.931 13.472 1.00 71.69 278 TYR A CA 1
ATOM 2198 C C . TYR A 1 278 ? -5.894 5.406 12.954 1.00 71.69 278 TYR A C 1
ATOM 2200 O O . TYR A 1 278 ? -6.654 6.149 12.339 1.00 71.69 278 TYR A O 1
ATOM 2208 N N . GLN A 1 279 ? -6.255 4.171 13.315 1.00 72.75 279 GLN A N 1
ATOM 2209 C CA . GLN A 1 279 ? -7.571 3.594 13.031 1.00 72.75 279 GLN A CA 1
ATOM 2210 C C . GLN A 1 279 ? -8.057 2.838 14.263 1.00 72.75 279 GLN A C 1
ATOM 2212 O O . GLN A 1 279 ? -7.748 1.670 14.474 1.00 72.75 279 GLN A O 1
ATOM 2217 N N . MET A 1 280 ? -8.812 3.544 15.099 1.00 72.44 280 MET A N 1
ATOM 2218 C CA . MET A 1 280 ? -9.400 3.008 16.327 1.00 72.44 280 MET A CA 1
ATOM 2219 C C . MET A 1 280 ? -10.923 2.986 16.240 1.00 72.44 280 MET A C 1
ATOM 2221 O O . MET A 1 280 ? -11.587 3.364 17.193 1.00 72.44 280 MET A O 1
ATOM 2225 N N . GLU A 1 281 ? -11.481 2.680 15.071 1.00 71.38 281 GLU A N 1
ATOM 2226 C CA . GLU A 1 281 ? -12.917 2.814 14.792 1.00 71.38 281 GLU A CA 1
ATOM 2227 C C . GLU A 1 281 ? -13.771 2.262 15.948 1.00 71.38 281 GLU A C 1
ATOM 2229 O O . GLU A 1 281 ? -13.570 1.139 16.402 1.00 71.38 281 GLU A O 1
ATOM 2234 N N . GLY A 1 282 ? -14.660 3.101 16.491 1.00 73.44 282 GLY A N 1
ATOM 2235 C CA . GLY A 1 282 ? -15.482 2.739 17.651 1.00 73.44 282 GLY A CA 1
ATOM 2236 C C . GLY A 1 282 ? -14.826 2.948 19.014 1.00 73.44 282 GLY A C 1
ATOM 2237 O O . GLY A 1 282 ? -15.466 2.669 20.023 1.00 73.44 282 GLY A O 1
ATOM 2238 N N . TYR A 1 283 ? -13.602 3.475 19.074 1.00 83.31 283 TYR A N 1
ATOM 2239 C CA . TYR A 1 283 ? -12.834 3.654 20.304 1.00 83.31 283 TYR A CA 1
ATOM 2240 C C . TYR A 1 283 ? -12.084 4.992 20.371 1.00 83.31 283 TYR A C 1
ATOM 2242 O O . TYR A 1 283 ? -11.711 5.599 19.367 1.00 83.31 283 TYR A O 1
ATOM 2250 N N . ARG A 1 284 ? -11.809 5.439 21.599 1.00 86.81 284 ARG A N 1
ATOM 2251 C CA . ARG A 1 284 ? -10.856 6.512 21.930 1.00 86.81 284 ARG A CA 1
ATOM 2252 C C . ARG A 1 284 ? -9.876 6.004 22.984 1.00 86.81 284 ARG A C 1
ATOM 2254 O O . ARG A 1 284 ? -10.241 5.183 23.826 1.00 86.81 284 ARG A O 1
ATOM 2261 N N . VAL A 1 285 ? -8.636 6.497 22.971 1.00 89.19 285 VAL A N 1
ATOM 2262 C CA . VAL A 1 285 ? -7.673 6.174 24.036 1.00 89.19 285 VAL A CA 1
ATOM 2263 C C . VAL A 1 285 ? -8.145 6.834 25.328 1.00 89.19 285 VAL A C 1
ATOM 2265 O O . VAL A 1 285 ? -8.176 8.058 25.421 1.00 89.19 285 VAL A O 1
ATOM 2268 N N . LYS A 1 286 ? -8.491 6.024 26.332 1.00 91.56 286 LYS A N 1
ATOM 2269 C CA . LYS A 1 286 ? -8.837 6.509 27.674 1.00 91.56 286 LYS A CA 1
ATOM 2270 C C . LYS A 1 286 ? -7.595 6.648 28.542 1.00 91.56 286 LYS A C 1
ATOM 2272 O O . LYS A 1 286 ? -7.445 7.623 29.272 1.00 91.56 286 LYS A O 1
ATOM 2277 N N . LYS A 1 287 ? -6.719 5.641 28.502 1.00 92.31 287 LYS A N 1
ATOM 2278 C CA . LYS A 1 287 ? -5.511 5.595 29.328 1.00 92.31 287 LYS A CA 1
ATOM 2279 C C . LYS A 1 287 ? -4.421 4.770 28.661 1.00 92.31 287 LYS A C 1
ATOM 2281 O O . LYS A 1 287 ? -4.679 3.671 28.182 1.00 92.31 287 LYS A O 1
ATOM 2286 N N . VAL A 1 288 ? -3.189 5.258 28.740 1.00 90.88 288 VAL A N 1
ATOM 2287 C CA . VAL A 1 288 ? -1.980 4.476 28.467 1.00 90.88 288 VAL A CA 1
ATOM 2288 C C . VAL A 1 288 ? -1.280 4.218 29.800 1.00 90.88 288 VAL A C 1
ATOM 2290 O O . VAL A 1 288 ? -1.071 5.141 30.584 1.00 90.88 288 VAL A O 1
ATOM 2293 N N . ASP A 1 289 ? -0.941 2.962 30.074 1.00 90.31 289 ASP A N 1
ATOM 2294 C CA . ASP A 1 289 ? -0.133 2.531 31.215 1.00 90.31 289 ASP A CA 1
ATOM 2295 C C . ASP A 1 289 ? 1.179 1.918 30.696 1.00 90.31 289 ASP A C 1
ATOM 2297 O O . ASP A 1 289 ? 1.250 0.710 30.434 1.00 90.31 289 ASP A O 1
ATOM 2301 N N . PRO A 1 290 ? 2.231 2.741 30.518 1.00 83.50 290 PRO A N 1
ATOM 2302 C CA . PRO A 1 290 ? 3.505 2.278 29.979 1.00 83.50 290 PRO A CA 1
ATOM 2303 C C . PRO A 1 290 ? 4.216 1.268 30.883 1.00 83.50 290 PRO A C 1
ATOM 2305 O O . PRO A 1 290 ? 4.915 0.396 30.370 1.00 83.50 290 PRO A O 1
ATOM 2308 N N . LYS A 1 291 ? 4.025 1.355 32.210 1.00 85.31 291 LYS A N 1
ATOM 2309 C CA . LYS A 1 291 ? 4.675 0.464 33.187 1.00 85.31 291 LYS A CA 1
ATOM 2310 C C . LYS A 1 291 ? 4.161 -0.962 33.048 1.00 85.31 291 LYS A C 1
ATOM 2312 O O . LYS A 1 291 ? 4.949 -1.898 33.022 1.00 85.31 291 LYS A O 1
ATOM 2317 N N . ASN A 1 292 ? 2.846 -1.111 32.906 1.00 89.94 292 ASN A N 1
ATOM 2318 C CA . ASN A 1 292 ? 2.207 -2.413 32.729 1.00 89.94 292 ASN A CA 1
ATOM 2319 C C . ASN A 1 292 ? 2.030 -2.808 31.258 1.00 89.94 292 ASN A C 1
ATOM 2321 O O . ASN A 1 292 ? 1.403 -3.832 30.989 1.0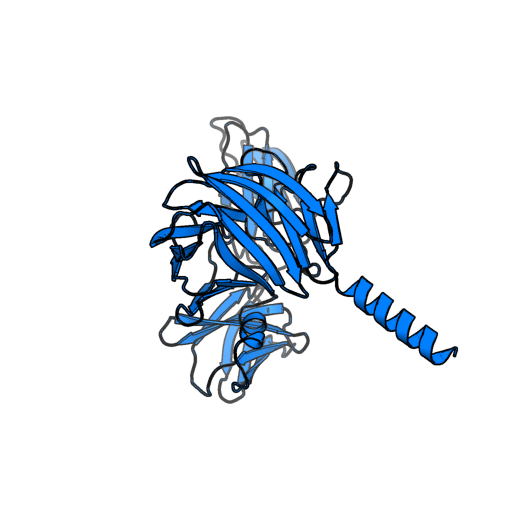0 89.94 292 ASN A O 1
ATOM 2325 N N . LYS A 1 293 ? 2.537 -1.996 30.319 1.00 91.81 293 LYS A N 1
ATOM 2326 C CA . LYS A 1 293 ? 2.392 -2.190 28.871 1.00 91.81 293 LYS A CA 1
ATOM 2327 C C . LYS A 1 293 ? 0.932 -2.408 28.450 1.00 91.81 293 LYS A C 1
ATOM 2329 O O . LYS A 1 293 ? 0.610 -3.330 27.702 1.00 91.81 293 LYS A O 1
ATOM 2334 N N . LYS A 1 294 ? 0.031 -1.563 28.958 1.00 94.19 294 LYS A N 1
ATOM 2335 C CA . LYS A 1 294 ? -1.412 -1.637 28.686 1.00 94.19 294 LYS A CA 1
ATOM 2336 C C . LYS A 1 294 ? -1.940 -0.343 28.090 1.00 94.19 294 LYS A C 1
ATOM 2338 O O . LYS A 1 294 ? -1.536 0.744 28.495 1.00 94.19 294 LYS A O 1
ATOM 2343 N N . ILE A 1 295 ? -2.893 -0.468 27.179 1.00 93.56 295 ILE A N 1
ATOM 2344 C CA . ILE A 1 295 ? -3.682 0.634 26.632 1.00 93.56 295 ILE A CA 1
ATOM 2345 C C . ILE A 1 295 ? -5.148 0.294 26.889 1.00 93.56 295 ILE A C 1
ATOM 2347 O O . ILE A 1 295 ? -5.603 -0.791 26.535 1.00 93.56 295 ILE A O 1
ATOM 2351 N N . ILE A 1 296 ? -5.864 1.203 27.547 1.00 94.25 296 ILE A N 1
ATOM 2352 C CA . ILE A 1 296 ? -7.295 1.078 27.819 1.00 94.25 296 ILE A CA 1
ATOM 2353 C C . ILE A 1 296 ? -8.047 2.022 26.889 1.00 94.25 296 ILE A C 1
ATOM 2355 O O . ILE A 1 296 ? -7.795 3.233 26.868 1.00 94.25 296 ILE A O 1
ATOM 2359 N N . LEU A 1 297 ? -8.987 1.456 26.148 1.00 92.25 297 LEU A N 1
ATOM 2360 C CA . LEU A 1 297 ? -9.837 2.138 25.192 1.00 92.25 297 LEU A CA 1
ATOM 2361 C C . LEU A 1 297 ? -11.237 2.326 25.759 1.00 92.25 297 LEU A C 1
ATOM 2363 O O . LEU A 1 297 ? -11.796 1.419 26.366 1.00 92.25 297 LEU A O 1
ATOM 2367 N N . GLN A 1 298 ? -11.815 3.491 25.507 1.00 89.44 298 GLN A N 1
ATOM 2368 C CA . GLN A 1 298 ? -13.223 3.767 25.747 1.00 89.44 298 GLN A CA 1
ATOM 2369 C C . GLN A 1 298 ? -14.000 3.558 24.451 1.00 89.44 298 GLN A C 1
ATOM 2371 O O . GLN A 1 298 ? -13.625 4.121 23.422 1.00 89.44 298 GLN A O 1
ATOM 2376 N N . SER A 1 299 ? -15.070 2.761 24.503 1.00 83.44 299 SER A N 1
ATOM 2377 C CA . SER A 1 299 ? -15.982 2.599 23.365 1.00 83.44 299 SER A CA 1
ATOM 2378 C C . SER A 1 299 ? -16.712 3.915 23.103 1.00 83.44 299 SER A C 1
ATOM 2380 O O . SER A 1 299 ? -17.236 4.537 24.024 1.00 83.44 299 SER A O 1
ATOM 2382 N N . VAL A 1 300 ? -16.790 4.308 21.838 1.00 77.62 300 VAL A N 1
ATOM 2383 C CA . VAL A 1 300 ? -17.580 5.444 21.367 1.00 77.62 300 VAL A CA 1
ATOM 2384 C C . VAL A 1 300 ? -18.859 4.891 20.758 1.00 77.62 300 VAL A C 1
ATOM 2386 O O . VAL A 1 300 ? -18.858 4.323 19.660 1.00 77.62 300 VAL A O 1
ATOM 2389 N N . GLU A 1 301 ? -19.961 4.998 21.491 1.00 71.06 301 GLU A N 1
ATOM 2390 C CA . GLU A 1 301 ? -21.262 4.582 20.978 1.00 71.06 301 GLU A CA 1
ATOM 2391 C C . GLU A 1 301 ? -21.824 5.614 20.001 1.00 71.06 301 GLU A C 1
ATOM 2393 O O . GLU A 1 301 ? -21.924 6.793 20.319 1.00 71.06 301 GLU A O 1
ATOM 2398 N N . GLY A 1 302 ? -22.231 5.140 18.823 1.00 66.19 302 GLY A N 1
ATOM 2399 C CA . GLY A 1 302 ? -23.253 5.795 18.012 1.00 66.19 302 GLY A CA 1
ATOM 2400 C C . GLY A 1 302 ? -22.885 7.123 17.341 1.00 66.19 302 GLY A C 1
ATOM 2401 O O . GLY A 1 302 ? -23.785 7.908 17.046 1.00 66.19 302 GLY A O 1
ATOM 2402 N N . GLU A 1 303 ? -21.606 7.394 17.074 1.00 71.69 303 GLU A N 1
ATOM 2403 C CA . GLU A 1 303 ? -21.173 8.673 16.500 1.00 71.69 303 GLU A CA 1
ATOM 2404 C C . GLU A 1 303 ? -20.701 8.555 15.046 1.00 71.69 303 GLU A C 1
ATOM 2406 O O . GLU A 1 303 ? -20.047 7.590 14.642 1.00 71.69 303 GLU A O 1
ATOM 2411 N N . PHE A 1 304 ? -20.963 9.607 14.267 1.00 74.12 304 PHE A N 1
ATOM 2412 C CA . PHE A 1 304 ? -20.271 9.826 13.002 1.00 74.12 304 PHE A CA 1
ATOM 2413 C C . PHE A 1 304 ? -18.804 10.172 13.277 1.00 74.12 304 PHE A C 1
ATOM 2415 O O . PHE A 1 304 ? -18.504 11.238 13.814 1.00 74.12 304 PHE A O 1
ATOM 2422 N N . LEU A 1 305 ? -17.892 9.291 12.860 1.00 69.38 305 LEU A N 1
ATOM 2423 C CA . LEU A 1 305 ? -16.459 9.582 12.807 1.00 69.38 305 LEU A CA 1
ATOM 2424 C C . LEU A 1 305 ? -16.174 10.653 11.752 1.00 69.38 305 LEU A C 1
ATOM 2426 O O . LEU A 1 305 ? -15.410 11.579 12.007 1.00 69.38 305 LEU A O 1
ATOM 2430 N N . TRP A 1 306 ? -16.832 10.551 10.593 1.00 72.62 306 TRP A N 1
ATOM 2431 C CA . TRP A 1 306 ? -16.915 11.617 9.596 1.00 72.62 306 TRP A CA 1
ATOM 2432 C C . TRP A 1 306 ? -18.379 11.990 9.438 1.00 72.62 306 TRP A C 1
ATOM 2434 O O . TRP A 1 306 ? -19.190 11.161 9.014 1.00 72.62 306 TRP A O 1
ATOM 2444 N N . ARG A 1 307 ? -18.716 13.238 9.781 1.00 77.19 307 ARG A N 1
ATOM 2445 C CA . ARG A 1 307 ? -20.056 13.770 9.517 1.00 77.19 307 ARG A CA 1
ATOM 2446 C C . ARG A 1 307 ? -20.346 13.701 8.016 1.00 77.19 307 ARG A C 1
ATOM 2448 O O . ARG A 1 307 ? -19.406 13.875 7.242 1.00 77.19 307 ARG A O 1
ATOM 2455 N N . PRO A 1 308 ? -21.605 13.487 7.603 1.00 81.62 308 PRO A N 1
ATOM 2456 C CA . PRO A 1 308 ? -21.953 13.447 6.191 1.00 81.62 308 PRO A CA 1
ATOM 2457 C C . PRO A 1 308 ? -21.473 14.676 5.417 1.00 81.62 308 PRO A C 1
ATOM 2459 O O . PRO A 1 308 ? -21.710 15.810 5.832 1.00 81.62 308 PRO A O 1
ATOM 2462 N N . TYR A 1 309 ? -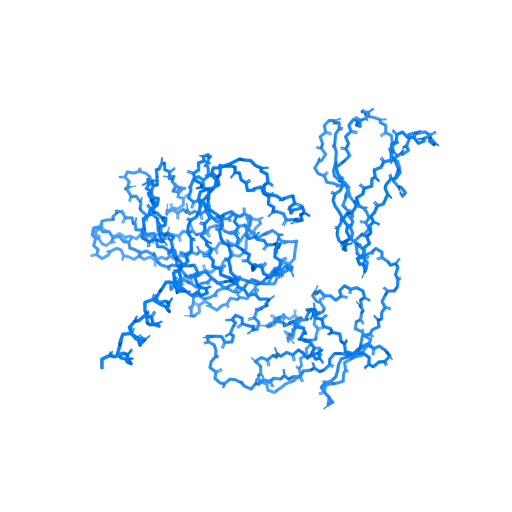20.785 14.440 4.299 1.00 70.75 309 TYR A N 1
ATOM 2463 C CA . TYR A 1 309 ? -20.264 15.469 3.401 1.00 70.75 309 TYR A CA 1
ATOM 2464 C C . TYR A 1 309 ? -20.407 15.053 1.935 1.00 70.75 309 TYR A C 1
ATOM 2466 O O . TYR A 1 309 ? -20.440 13.867 1.606 1.00 70.75 309 TYR A O 1
ATOM 2474 N N . ILE A 1 310 ? -20.489 16.039 1.042 1.00 75.50 310 ILE A N 1
ATOM 2475 C CA . ILE A 1 310 ? -20.750 15.816 -0.382 1.00 75.50 310 ILE A CA 1
ATOM 2476 C C . ILE A 1 310 ? -19.461 15.981 -1.201 1.00 75.50 310 ILE A C 1
ATOM 2478 O O . ILE A 1 310 ? -18.688 16.907 -0.964 1.00 75.50 310 ILE A O 1
ATOM 2482 N N . THR A 1 311 ? -19.231 15.098 -2.174 1.00 67.25 311 THR A N 1
ATOM 2483 C CA . THR A 1 311 ? -18.130 15.181 -3.149 1.00 67.25 311 THR A CA 1
ATOM 2484 C C . THR A 1 311 ? -18.621 14.978 -4.583 1.00 67.25 311 THR A C 1
ATOM 2486 O O . THR A 1 311 ? -19.767 14.587 -4.809 1.00 67.25 311 THR A O 1
ATOM 2489 N N . SER A 1 312 ? -17.733 15.242 -5.553 1.00 61.28 312 SER A N 1
ATOM 2490 C CA . SER A 1 312 ? -17.932 14.943 -6.981 1.00 61.28 312 SER A CA 1
ATOM 2491 C C . SER A 1 312 ? -19.257 15.474 -7.541 1.00 61.28 312 SER A C 1
ATOM 2493 O O . SER A 1 312 ? -20.036 14.728 -8.127 1.00 61.28 312 SER A O 1
ATOM 2495 N N . LEU A 1 313 ? -19.504 16.767 -7.326 1.00 65.56 313 LEU A N 1
ATOM 2496 C CA . LEU A 1 313 ? -20.684 17.478 -7.815 1.00 65.56 313 LEU A CA 1
ATOM 2497 C C . LEU A 1 313 ? -20.667 17.547 -9.353 1.00 65.56 313 LEU A C 1
ATOM 2499 O O . LEU A 1 313 ? -19.731 18.097 -9.934 1.00 65.56 313 LEU A O 1
ATOM 2503 N N . SER A 1 314 ? -21.703 17.013 -9.997 1.00 69.31 314 SER A N 1
ATOM 2504 C CA . SER A 1 314 ? -22.042 17.281 -11.399 1.00 69.31 314 SER A CA 1
ATOM 2505 C C . SER A 1 314 ? -23.300 18.148 -11.480 1.00 69.31 314 SER A C 1
ATOM 2507 O O . SER A 1 314 ? -23.844 18.581 -10.465 1.00 69.31 314 SER A O 1
ATOM 2509 N N . THR A 1 315 ? -23.775 18.400 -12.700 1.00 72.19 315 THR A N 1
ATOM 2510 C CA . THR A 1 315 ? -25.009 19.148 -12.965 1.00 72.19 315 THR A CA 1
ATOM 2511 C C . THR A 1 315 ? -26.239 18.559 -12.263 1.00 72.19 315 THR A C 1
ATOM 2513 O O . THR A 1 315 ? -27.150 19.308 -11.929 1.00 72.19 315 THR A O 1
ATOM 2516 N N . ASP A 1 316 ? -26.266 17.242 -12.046 1.00 77.75 316 ASP A N 1
ATOM 2517 C CA . ASP A 1 316 ? -27.435 16.473 -11.599 1.00 77.75 316 ASP A CA 1
ATOM 2518 C C . ASP A 1 316 ? -27.100 15.311 -10.640 1.00 77.75 316 ASP A C 1
ATOM 2520 O O . ASP A 1 316 ? -27.967 14.498 -10.304 1.00 77.75 316 ASP A O 1
ATOM 2524 N N . SER A 1 317 ? -25.849 15.189 -10.195 1.00 80.12 317 SER A N 1
ATOM 2525 C CA . SER A 1 317 ? -25.415 14.096 -9.326 1.00 80.12 317 SER A CA 1
ATOM 2526 C C . SER A 1 317 ? -24.349 14.538 -8.334 1.00 80.12 317 SER A C 1
ATOM 2528 O O . SER A 1 317 ? -23.644 15.528 -8.531 1.00 80.12 317 SER A O 1
ATOM 2530 N N . ALA A 1 318 ? -24.241 13.794 -7.241 1.00 80.25 318 ALA A N 1
ATOM 2531 C CA . ALA A 1 318 ? -23.227 14.004 -6.222 1.00 80.25 318 ALA A CA 1
ATOM 2532 C C . ALA A 1 318 ? -22.971 12.703 -5.459 1.00 80.25 318 ALA A C 1
ATOM 2534 O O . ALA A 1 318 ? -23.761 11.767 -5.540 1.00 80.25 318 ALA A O 1
ATOM 2535 N N . TYR A 1 319 ? -21.902 12.639 -4.673 1.00 77.81 319 TYR A N 1
ATOM 2536 C CA . TYR A 1 319 ? -21.689 11.549 -3.722 1.00 77.81 319 TYR A CA 1
ATOM 2537 C C . TYR A 1 319 ? -21.830 12.070 -2.305 1.00 77.81 319 TYR A C 1
ATOM 2539 O O . TYR A 1 319 ? -21.143 13.016 -1.930 1.00 77.81 319 TYR A O 1
ATOM 2547 N N . LEU A 1 320 ? -22.681 11.434 -1.506 1.00 80.81 320 LEU A N 1
ATOM 2548 C CA . LEU A 1 320 ? -22.702 11.632 -0.068 1.00 80.81 320 LEU A CA 1
ATOM 2549 C C . LEU A 1 320 ? -21.787 10.610 0.592 1.00 80.81 320 LEU A C 1
ATOM 2551 O O . LEU A 1 320 ? -21.969 9.407 0.427 1.00 80.81 320 LEU A O 1
ATOM 2555 N N . ASN A 1 321 ? -20.848 11.098 1.386 1.00 78.19 321 ASN A N 1
ATOM 2556 C CA . ASN A 1 321 ? -19.879 10.280 2.086 1.00 78.19 321 ASN A CA 1
ATOM 2557 C C . ASN A 1 321 ? -20.016 10.508 3.585 1.00 78.19 321 ASN A C 1
ATOM 2559 O O . ASN A 1 321 ? -20.157 11.646 4.030 1.00 78.19 321 ASN A O 1
ATOM 2563 N N . PHE A 1 322 ? -19.951 9.446 4.372 1.00 76.75 322 PHE A N 1
ATOM 2564 C CA . PHE A 1 322 ? -19.862 9.542 5.826 1.00 76.75 322 PHE A CA 1
ATOM 2565 C C . PHE A 1 322 ? -19.182 8.311 6.388 1.00 76.75 322 PHE A C 1
ATOM 2567 O O . PHE A 1 322 ? -19.045 7.284 5.723 1.00 76.75 322 PHE A O 1
ATOM 2574 N N . LYS A 1 323 ? -18.758 8.435 7.641 1.00 75.88 323 LYS A N 1
ATOM 2575 C CA . LYS A 1 323 ? -18.144 7.341 8.373 1.00 75.88 323 LYS A CA 1
ATOM 2576 C C . LYS A 1 323 ? -18.754 7.239 9.757 1.00 75.88 323 LYS A C 1
ATOM 2578 O O . LYS A 1 323 ? -18.817 8.242 10.466 1.00 75.88 323 LYS A O 1
ATOM 2583 N N . TYR A 1 324 ? -19.177 6.048 10.139 1.00 75.12 324 TYR A N 1
ATOM 2584 C CA . TYR A 1 324 ? -19.765 5.734 11.429 1.00 75.12 324 TYR A CA 1
ATOM 2585 C C . TYR A 1 324 ? -18.777 4.976 12.317 1.00 75.12 324 TYR A C 1
ATOM 2587 O O . TYR A 1 324 ? -17.796 4.407 11.839 1.00 75.12 324 TYR A O 1
ATOM 2595 N N . SER A 1 325 ? -18.993 5.020 13.632 1.00 67.56 325 SER A N 1
ATOM 2596 C CA . SER A 1 325 ? -18.068 4.423 14.597 1.00 67.56 325 SER A CA 1
ATOM 2597 C C . SER A 1 325 ? -18.129 2.894 14.655 1.00 67.56 325 SER A C 1
ATOM 2599 O O . SER A 1 325 ? -17.232 2.285 15.231 1.00 67.56 325 SER A O 1
ATOM 2601 N N . LYS A 1 326 ? -19.154 2.267 14.071 1.00 66.31 326 LYS A N 1
ATOM 2602 C CA . LYS A 1 326 ? -19.339 0.810 14.016 1.00 66.31 326 LYS A CA 1
ATOM 2603 C C . LYS A 1 326 ? -19.988 0.396 12.696 1.00 66.31 326 LYS A C 1
ATOM 2605 O O . LYS A 1 326 ? -20.698 1.236 12.132 1.00 66.31 326 LYS A O 1
ATOM 2610 N N . PRO A 1 327 ? -19.806 -0.866 12.247 1.00 64.69 327 PRO A N 1
ATOM 2611 C CA . PRO A 1 327 ? -20.319 -1.247 10.946 1.00 64.69 327 PRO A CA 1
ATOM 2612 C C . PRO A 1 327 ? -21.831 -1.189 10.986 1.00 64.69 327 PRO A C 1
ATOM 2614 O O . PRO A 1 327 ? -22.456 -1.664 11.939 1.00 64.69 327 PRO A O 1
ATOM 2617 N N . ALA A 1 328 ? -22.416 -0.540 9.995 1.00 68.94 328 ALA A N 1
ATOM 2618 C CA . ALA A 1 328 ? -23.843 -0.325 9.924 1.00 68.94 328 ALA A CA 1
ATOM 2619 C C . ALA A 1 328 ? -24.286 -0.382 8.470 1.00 68.94 328 ALA A C 1
ATOM 2621 O O . ALA A 1 328 ? -23.512 -0.130 7.559 1.00 68.94 328 ALA A O 1
ATOM 2622 N N . THR A 1 329 ? -25.553 -0.715 8.247 1.00 72.06 329 THR A N 1
ATOM 2623 C CA . THR A 1 329 ? -26.197 -0.369 6.978 1.00 72.06 329 THR A CA 1
ATOM 2624 C C . THR A 1 329 ? -26.641 1.078 7.044 1.00 72.06 329 THR A C 1
ATOM 2626 O O . THR A 1 329 ? -27.134 1.508 8.092 1.00 72.06 329 THR A O 1
ATOM 2629 N N . ALA A 1 330 ? -26.601 1.791 5.926 1.00 75.81 330 ALA A N 1
ATOM 2630 C CA . ALA A 1 330 ? -27.133 3.140 5.876 1.00 75.81 330 ALA A CA 1
ATOM 2631 C C . ALA A 1 330 ? -28.446 3.221 5.106 1.00 75.81 330 ALA A C 1
ATOM 2633 O O . ALA A 1 330 ? -28.663 2.542 4.105 1.00 75.81 330 ALA A O 1
ATOM 2634 N N . SER A 1 331 ? -29.344 4.083 5.567 1.00 80.56 331 SER A N 1
ATOM 2635 C CA . SER A 1 331 ? -30.544 4.465 4.828 1.00 80.56 331 SER A CA 1
ATOM 2636 C C . SER A 1 331 ? -30.576 5.977 4.732 1.00 80.56 331 SER A C 1
ATOM 2638 O O . SER A 1 331 ? -30.502 6.656 5.746 1.00 80.56 331 SER A O 1
ATOM 2640 N N . LEU A 1 332 ? -30.669 6.475 3.508 1.00 82.88 332 LEU A N 1
ATOM 2641 C CA . LEU A 1 332 ? -30.762 7.882 3.187 1.00 82.88 332 LEU A CA 1
ATOM 2642 C C . LEU A 1 332 ? -32.187 8.237 2.801 1.00 82.88 332 LEU A C 1
ATOM 2644 O O . LEU A 1 332 ? -32.778 7.586 1.933 1.00 82.88 332 LEU A O 1
ATOM 2648 N N . ILE A 1 333 ? -32.705 9.315 3.376 1.00 82.56 333 ILE A N 1
ATOM 2649 C CA . ILE A 1 333 ? -33.957 9.926 2.936 1.00 82.56 333 ILE A CA 1
ATOM 2650 C C . ILE A 1 333 ? -33.620 11.280 2.315 1.00 82.56 333 ILE A C 1
ATOM 2652 O O . ILE A 1 333 ? -33.119 12.175 2.991 1.00 82.56 333 ILE A O 1
ATOM 2656 N N . LEU A 1 334 ? -33.893 11.424 1.018 1.00 81.31 334 LEU A N 1
ATOM 2657 C CA . LEU A 1 334 ? -33.723 12.680 0.297 1.00 81.31 334 LEU A CA 1
ATOM 2658 C C . LEU A 1 334 ? -35.029 13.470 0.346 1.00 81.31 334 LEU A C 1
ATOM 2660 O O . LEU A 1 334 ? -36.086 12.948 -0.028 1.00 81.31 334 LEU A O 1
ATOM 2664 N N . MET A 1 335 ? -34.945 14.724 0.787 1.00 81.31 335 MET A N 1
ATOM 2665 C CA . MET A 1 335 ? -36.092 15.623 0.893 1.00 81.31 335 MET A CA 1
ATOM 2666 C C . MET A 1 335 ? -35.929 16.876 0.021 1.00 81.31 335 MET A C 1
ATOM 2668 O O . MET A 1 335 ? -34.852 17.469 0.002 1.00 81.31 335 MET A O 1
ATOM 2672 N N . GLU A 1 336 ? -37.012 17.277 -0.650 1.00 81.12 336 GLU A N 1
ATOM 2673 C CA . GLU A 1 336 ? -37.182 18.531 -1.409 1.00 81.12 336 GLU A CA 1
ATOM 2674 C C . GLU A 1 336 ? -38.406 19.254 -0.827 1.00 81.12 336 GLU A C 1
ATOM 2676 O O . GLU A 1 336 ? -39.482 18.658 -0.742 1.00 81.12 336 GLU A O 1
ATOM 2681 N N . ASP A 1 337 ? -38.244 20.492 -0.350 1.00 83.81 337 ASP A N 1
ATOM 2682 C CA . ASP A 1 337 ? -39.316 21.293 0.274 1.00 83.81 337 ASP A CA 1
ATOM 2683 C C . ASP A 1 337 ? -40.125 20.539 1.352 1.00 83.81 337 ASP A C 1
ATOM 2685 O O . ASP A 1 337 ? -41.350 20.631 1.449 1.00 83.81 337 ASP A O 1
ATOM 2689 N 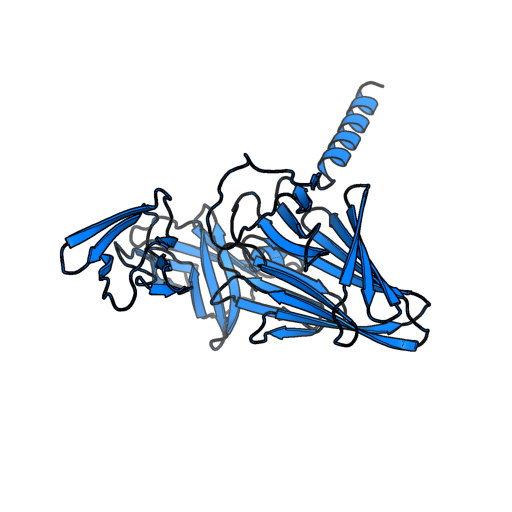N . GLY A 1 338 ? -39.430 19.730 2.160 1.00 81.00 338 GLY A N 1
ATOM 2690 C CA . GLY A 1 338 ? -40.031 18.924 3.230 1.00 81.00 338 GLY A CA 1
ATOM 2691 C C . GLY A 1 338 ? -40.763 17.659 2.764 1.00 81.00 338 GLY A C 1
ATOM 2692 O O . GLY A 1 338 ? -41.326 16.945 3.593 1.00 81.00 338 GLY A O 1
ATOM 2693 N N . LYS A 1 339 ? -40.749 17.340 1.464 1.00 83.00 339 LYS A N 1
ATOM 2694 C CA . LYS A 1 339 ? -41.310 16.101 0.910 1.00 83.00 339 LYS A CA 1
ATOM 2695 C C . LYS A 1 339 ? -40.209 15.100 0.605 1.00 83.00 339 LYS A C 1
ATOM 2697 O O . LYS A 1 339 ? -39.168 15.455 0.066 1.00 83.00 339 LYS A O 1
ATOM 2702 N N . ILE A 1 340 ? -40.464 13.828 0.902 1.00 84.25 340 ILE A N 1
ATOM 2703 C CA . ILE A 1 340 ? -39.560 12.736 0.533 1.00 84.25 340 ILE A CA 1
ATOM 2704 C C . ILE A 1 340 ? -39.598 12.574 -0.987 1.00 84.25 340 ILE A C 1
ATOM 2706 O O . ILE A 1 340 ? -40.627 12.193 -1.542 1.00 84.25 340 ILE A O 1
ATOM 2710 N N . VAL A 1 341 ? -38.470 12.834 -1.640 1.00 84.00 341 VAL A N 1
ATOM 2711 C CA . VAL A 1 341 ? -38.293 12.662 -3.091 1.00 84.00 341 VAL A CA 1
ATOM 2712 C C . VAL A 1 341 ? -37.435 11.453 -3.439 1.00 84.00 341 VAL A C 1
ATOM 2714 O O . VAL A 1 341 ? -37.420 11.014 -4.584 1.00 84.00 341 VAL A O 1
ATOM 2717 N N . GLY A 1 342 ? -36.760 10.865 -2.450 1.00 80.00 342 GLY A N 1
ATOM 2718 C CA . GLY A 1 342 ? -35.998 9.643 -2.645 1.00 80.00 342 GLY A CA 1
ATOM 2719 C C . GLY A 1 342 ? -35.712 8.917 -1.341 1.00 80.00 342 GLY A C 1
ATOM 2720 O O . GLY A 1 342 ? -35.583 9.526 -0.279 1.00 80.00 342 GLY A O 1
ATOM 2721 N N . ARG A 1 343 ? -35.588 7.594 -1.431 1.00 83.50 343 ARG A N 1
ATOM 2722 C CA . ARG A 1 343 ? -34.988 6.764 -0.389 1.00 83.50 343 ARG A CA 1
ATOM 2723 C C . ARG A 1 343 ? -33.918 5.905 -1.027 1.00 83.50 343 ARG A C 1
ATOM 2725 O O . ARG A 1 343 ? -34.180 5.233 -2.020 1.00 83.50 343 ARG A O 1
ATOM 2732 N N . MET A 1 344 ? -32.730 5.928 -0.450 1.00 82.12 344 MET A N 1
ATOM 2733 C CA . MET A 1 344 ? -31.617 5.087 -0.865 1.00 82.12 344 MET A CA 1
ATOM 2734 C C . MET A 1 344 ? -31.209 4.252 0.331 1.00 82.12 344 MET A C 1
ATOM 2736 O O . MET A 1 344 ? -31.166 4.749 1.449 1.00 82.12 344 MET A O 1
ATOM 2740 N N . LYS A 1 345 ? -30.923 2.977 0.112 1.00 72.19 345 LYS A N 1
ATOM 2741 C CA . LYS A 1 345 ? -30.338 2.129 1.141 1.00 72.19 345 LYS A CA 1
ATOM 2742 C C . LYS A 1 345 ? -28.978 1.701 0.638 1.00 72.19 345 LYS A C 1
ATOM 2744 O O . LYS A 1 345 ? -28.888 1.177 -0.468 1.00 72.19 345 LYS A O 1
ATOM 2749 N N . ASP A 1 346 ? -27.957 1.938 1.443 1.00 65.69 346 ASP A N 1
ATOM 2750 C CA . ASP A 1 346 ? -26.696 1.242 1.290 1.00 65.69 346 ASP A CA 1
ATOM 2751 C C . ASP A 1 346 ? -26.800 -0.057 2.100 1.00 65.69 346 ASP A C 1
ATOM 2753 O O . ASP A 1 346 ? -26.856 -0.012 3.336 1.00 65.69 346 ASP A O 1
ATOM 2757 N N . PRO A 1 347 ? -26.950 -1.216 1.437 1.00 57.53 347 PRO A N 1
ATOM 2758 C CA . PRO A 1 347 ? -27.065 -2.488 2.131 1.00 57.53 347 PRO A CA 1
ATOM 2759 C C . PRO A 1 347 ? -25.722 -2.957 2.699 1.00 57.53 347 PRO A C 1
ATOM 2761 O O . PRO A 1 347 ? -25.715 -3.945 3.432 1.00 57.53 347 PRO A O 1
ATOM 2764 N N . LEU A 1 348 ? -24.610 -2.295 2.354 1.00 52.31 348 LEU A N 1
ATOM 2765 C CA . LEU A 1 348 ? -23.290 -2.657 2.845 1.00 52.31 348 LEU A CA 1
ATOM 2766 C C . LEU A 1 348 ? -23.228 -2.433 4.354 1.00 52.31 348 LEU A C 1
ATOM 2768 O O . LEU A 1 348 ? -23.648 -1.395 4.857 1.00 52.31 348 LEU A O 1
ATOM 2772 N N . PHE A 1 349 ? -22.740 -3.443 5.067 1.00 55.94 349 PHE A N 1
ATOM 2773 C CA . PHE A 1 349 ? -22.522 -3.391 6.505 1.00 55.94 349 PHE A CA 1
ATOM 2774 C C . PHE A 1 349 ? -21.075 -2.963 6.754 1.00 55.94 349 PHE A C 1
ATOM 2776 O O . PHE A 1 349 ? -20.187 -3.805 6.862 1.00 55.94 349 PHE A O 1
ATOM 2783 N N . ASP A 1 350 ? -20.843 -1.651 6.779 1.00 62.31 350 ASP A N 1
ATOM 2784 C CA . ASP A 1 350 ? -19.505 -1.049 6.816 1.00 62.31 350 ASP A CA 1
ATOM 2785 C C . ASP A 1 350 ? -19.496 0.192 7.729 1.00 62.31 350 ASP A C 1
ATOM 2787 O O . ASP A 1 350 ? -20.534 0.700 8.149 1.00 62.31 350 ASP A O 1
ATOM 2791 N N . ASN A 1 351 ? -18.308 0.658 8.095 1.00 68.50 351 ASN A N 1
ATOM 2792 C CA . ASN A 1 351 ? -18.071 1.904 8.806 1.00 68.50 351 ASN A CA 1
ATOM 2793 C C . ASN A 1 351 ? -18.058 3.095 7.862 1.00 68.50 351 ASN A C 1
ATOM 2795 O O . ASN A 1 351 ? -18.302 4.207 8.314 1.00 68.50 351 ASN A O 1
ATOM 2799 N N . PHE A 1 352 ? -17.715 2.914 6.589 1.00 75.44 352 PHE A N 1
ATOM 2800 C CA . PHE A 1 352 ? -17.678 3.989 5.604 1.00 75.44 352 PHE A CA 1
ATOM 2801 C C . PHE A 1 352 ? -18.730 3.770 4.519 1.00 75.44 352 PHE A C 1
ATOM 2803 O O . PHE A 1 352 ? -18.840 2.688 3.963 1.00 75.44 352 PHE A O 1
ATOM 2810 N N . HIS A 1 353 ? -19.450 4.832 4.173 1.00 74.12 353 HIS A N 1
ATOM 2811 C CA . HIS A 1 353 ? -20.466 4.806 3.130 1.00 74.12 353 HIS A CA 1
ATOM 2812 C C . HIS A 1 353 ? -20.201 5.902 2.108 1.00 74.12 353 HIS A C 1
ATOM 2814 O O . HIS A 1 353 ? -19.916 7.044 2.477 1.00 74.12 353 HIS A O 1
ATOM 2820 N N . SER A 1 354 ? -20.347 5.562 0.826 1.00 75.00 354 SER A N 1
ATOM 2821 C CA . SER A 1 354 ? -20.340 6.506 -0.293 1.00 75.00 354 SER A CA 1
ATOM 2822 C C . SER A 1 354 ? -21.554 6.240 -1.177 1.00 75.00 354 SER A C 1
ATOM 2824 O O . SER A 1 354 ? -21.598 5.277 -1.943 1.00 75.00 354 SER A O 1
ATOM 2826 N N . ILE A 1 355 ? -22.572 7.084 -1.040 1.00 79.06 355 ILE A N 1
ATOM 2827 C CA . ILE A 1 355 ? -23.875 6.915 -1.681 1.00 79.06 355 ILE A CA 1
ATOM 2828 C C . ILE A 1 355 ? -23.988 7.922 -2.822 1.00 79.06 355 ILE A C 1
ATOM 2830 O O . ILE A 1 355 ? -23.954 9.134 -2.598 1.00 79.06 355 ILE A O 1
ATOM 2834 N N . LYS A 1 356 ? -24.144 7.427 -4.054 1.00 79.69 356 LYS A N 1
ATOM 2835 C CA . LYS A 1 356 ? -24.364 8.281 -5.226 1.00 79.69 356 LYS A CA 1
ATOM 2836 C C . LYS A 1 356 ? -25.798 8.815 -5.230 1.00 79.69 356 LYS A C 1
ATOM 2838 O O . LYS A 1 356 ? -26.751 8.048 -5.335 1.00 79.69 356 LYS A O 1
ATOM 2843 N N . LEU A 1 357 ? -25.926 10.131 -5.165 1.00 80.19 357 LEU A N 1
ATOM 2844 C CA . LEU A 1 357 ? -27.153 10.885 -5.383 1.00 80.19 357 LEU A CA 1
ATOM 2845 C C . LEU A 1 357 ? -27.274 11.184 -6.883 1.00 80.19 357 LEU A C 1
ATOM 2847 O O . LEU A 1 357 ? -26.305 11.630 -7.496 1.00 80.19 357 LEU A O 1
ATOM 2851 N N . VAL A 1 358 ? -28.441 10.944 -7.476 1.00 79.38 358 VAL A N 1
ATOM 2852 C CA . VAL A 1 358 ? -28.708 11.154 -8.911 1.00 79.38 358 VAL A CA 1
ATOM 2853 C C . VAL A 1 358 ? -30.023 11.905 -9.110 1.00 79.38 358 VAL A C 1
ATOM 2855 O O . VAL A 1 358 ? -30.868 11.899 -8.215 1.00 79.38 358 VAL A O 1
ATOM 2858 N N . ASN A 1 359 ? -30.206 12.506 -10.288 1.00 78.88 359 ASN A N 1
ATOM 2859 C CA . ASN A 1 359 ? -31.387 13.295 -10.659 1.00 78.88 359 ASN A CA 1
ATOM 2860 C C . ASN A 1 359 ? -31.626 14.511 -9.743 1.00 78.88 359 ASN A C 1
ATOM 2862 O O . ASN A 1 359 ? -32.770 14.861 -9.443 1.00 78.88 359 ASN A O 1
ATOM 2866 N N . LEU A 1 360 ? -30.548 15.145 -9.275 1.00 81.50 360 LEU A N 1
ATOM 2867 C CA . LEU A 1 360 ? -30.617 16.387 -8.509 1.00 81.50 360 LEU A CA 1
ATOM 2868 C C . LEU A 1 360 ? -31.026 17.541 -9.434 1.00 81.50 360 LEU A C 1
ATOM 2870 O O . LEU A 1 360 ? -30.494 17.690 -10.532 1.00 81.50 360 LEU A O 1
ATOM 2874 N N . LYS A 1 361 ? -31.974 18.365 -8.989 1.00 80.12 361 LYS A N 1
ATOM 2875 C CA . LYS A 1 361 ? -32.432 19.550 -9.717 1.00 80.12 361 LYS A CA 1
ATOM 2876 C C . LYS A 1 361 ? -31.520 20.737 -9.424 1.00 80.12 361 LYS A C 1
ATOM 2878 O O . LYS A 1 361 ? -31.037 20.917 -8.304 1.00 80.12 361 LYS A O 1
ATOM 2883 N N . SER A 1 362 ? -31.311 21.570 -10.439 1.00 75.38 362 SER A N 1
ATOM 2884 C CA . SER A 1 362 ? -30.568 22.817 -10.289 1.00 75.38 362 SER A CA 1
ATOM 2885 C C . SER A 1 362 ? -31.308 23.788 -9.365 1.00 75.38 362 SER A C 1
ATOM 2887 O O . SER A 1 362 ? -32.532 23.884 -9.392 1.00 75.38 362 SER A O 1
ATOM 2889 N N . ASN A 1 363 ? -30.549 24.535 -8.557 1.00 72.25 363 ASN A N 1
ATOM 2890 C CA . ASN A 1 363 ? -31.059 25.546 -7.618 1.00 72.25 363 ASN A CA 1
ATOM 2891 C C . ASN A 1 363 ? -32.045 25.024 -6.552 1.00 72.25 363 ASN A C 1
ATOM 2893 O O . ASN A 1 363 ? -32.779 25.815 -5.963 1.00 72.25 363 ASN A O 1
ATOM 2897 N N . THR A 1 364 ? -32.049 23.719 -6.274 1.00 75.56 364 THR A N 1
ATOM 2898 C CA . THR A 1 364 ? -32.861 23.109 -5.215 1.00 75.56 364 THR A CA 1
ATOM 2899 C C . THR A 1 364 ? -32.013 22.856 -3.965 1.00 75.56 364 THR A C 1
ATOM 2901 O O . THR A 1 364 ? -30.928 22.277 -4.051 1.00 75.56 364 THR A O 1
ATOM 2904 N N . GLU A 1 365 ? -32.497 23.272 -2.790 1.00 77.56 365 GLU A N 1
ATOM 2905 C CA . GLU A 1 365 ? -31.883 22.910 -1.507 1.00 77.56 365 GLU A CA 1
ATOM 2906 C C . GLU A 1 365 ? -32.343 21.505 -1.103 1.00 77.56 365 GLU A C 1
ATOM 2908 O O . GLU A 1 365 ? -33.534 21.247 -0.930 1.00 77.56 365 GLU A O 1
ATOM 2913 N N . TYR A 1 366 ? -31.386 20.599 -0.925 1.00 69.44 366 TYR A N 1
ATOM 2914 C CA . TYR A 1 366 ? -31.642 19.246 -0.447 1.00 69.44 366 TYR A CA 1
ATOM 2915 C C . TYR A 1 366 ? -31.181 19.096 0.998 1.00 69.44 366 TYR A C 1
ATOM 2917 O O . TYR A 1 366 ? -30.103 19.561 1.373 1.00 69.44 366 TYR A O 1
ATOM 2925 N N . ARG A 1 367 ? -31.974 18.384 1.803 1.00 67.69 367 ARG A N 1
ATOM 2926 C CA . ARG A 1 367 ? -31.593 17.979 3.163 1.00 67.69 367 ARG A CA 1
ATOM 2927 C C . ARG A 1 367 ? -31.437 16.469 3.239 1.00 67.69 367 ARG A C 1
ATOM 2929 O O . ARG A 1 367 ? -32.202 15.728 2.623 1.00 67.69 367 ARG A O 1
ATOM 2936 N N . VAL A 1 368 ? -30.436 16.044 4.004 1.00 61.41 368 VAL A N 1
ATOM 2937 C CA . VAL A 1 368 ? -30.085 14.641 4.222 1.00 61.41 368 VAL A CA 1
ATOM 2938 C C . VAL A 1 368 ? -30.318 14.309 5.691 1.00 61.41 368 VAL A C 1
ATOM 2940 O O . VAL A 1 368 ? -29.800 15.014 6.559 1.00 61.41 368 VAL A O 1
ATOM 2943 N N . GLN A 1 369 ? -31.092 13.253 5.947 1.00 61.50 369 GLN A N 1
ATOM 2944 C CA . GLN A 1 369 ? -31.345 12.706 7.280 1.00 61.50 369 GLN A CA 1
ATOM 2945 C C . GLN A 1 369 ? -30.940 11.239 7.351 1.00 61.50 369 GLN A C 1
ATOM 2947 O O . GLN A 1 369 ? -31.206 10.517 6.356 1.00 61.50 369 GLN A O 1
#

Nearest PDB structures (foldseek):
  4u59-assembly1_A  TM=1.531E-01  e=8.044E-03  Salmonella enterica subsp. enterica serovar Typhimurium
  4tmd-assembly1_A  TM=2.184E-01  e=1.357E-01  Mycolicibacterium smegmatis MC2 155
  7tcv-assembly1_XXX-2  TM=2.731E-01  e=4.697E+00  Mus musculus
  5xdn-assembly1_A  TM=1.568E-01  e=6.568E+00  Homo sapiens